Protein 8EDK (pdb70)

Structure (mmCIF, N/CA/C/O backbone):
data_8EDK
#
_entry.id   8EDK
#
_cell.length_a   70.243
_cell.length_b   70.243
_cell.length_c   287.353
_cell.angle_alpha   90.000
_cell.angle_beta   90.000
_cell.angle_gamma   90.000
#
_symmetry.space_group_name_H-M   'P 41 21 2'
#
loop_
_entity.id
_entity.type
_entity.pdbx_description
1 polymer 'Netrin unc-6'
2 branched alpha-D-mannopyranose-(1-6)-beta-D-mannopyranose-(1-4)-2-acetamido-2-deoxy-beta-D-glucopyranose-(1-4)-[alpha-L-fucopyranose-(1-3)][alpha-L-fucopyranose-(1-6)]2-acetamido-2-deoxy-beta-D-glucopyranose
3 non-polymer 'SULFATE ION'
4 non-polymer 'CALCIUM ION'
5 non-polymer 2-acetamido-2-deoxy-beta-D-glucopyranose
6 water water
#
loop_
_atom_site.group_PDB
_atom_site.id
_atom_site.type_symbol
_atom_site.label_atom_id
_atom_site.label_alt_id
_atom_site.label_comp_id
_atom_site.label_asym_id
_atom_site.label_entity_id
_atom_site.label_seq_id
_atom_site.pdbx_PDB_ins_code
_atom_site.Cartn_x
_atom_site.Cartn_y
_atom_site.Cartn_z
_atom_site.occupancy
_atom_site.B_iso_or_equiv
_atom_site.auth_seq_id
_atom_site.auth_comp_id
_atom_site.auth_asym_id
_atom_site.auth_atom_id
_atom_site.pdbx_PDB_model_num
ATOM 1 N N . ASP A 1 15 ? 47.00790 33.91141 25.87264 1.000 173.09029 33 ASP A N 1
ATOM 2 C CA . ASP A 1 15 ? 46.85821 35.35058 25.68537 1.000 171.36088 33 ASP A CA 1
ATOM 3 C C . ASP A 1 15 ? 46.04273 35.96150 26.82881 1.000 169.63669 33 ASP A C 1
ATOM 4 O O . ASP A 1 15 ? 46.41970 35.84132 27.99641 1.000 169.34123 33 ASP A O 1
ATOM 9 N N . HIS A 1 16 ? 44.93575 36.62283 26.49170 1.000 170.10266 34 HIS A N 1
ATOM 10 C CA . HIS A 1 16 ? 44.03936 37.19378 27.49057 1.000 172.13568 34 HIS A CA 1
ATOM 11 C C . HIS A 1 16 ? 43.03945 36.12863 27.91937 1.000 167.72109 34 HIS A C 1
ATOM 12 O O . HIS A 1 16 ? 42.29028 35.60541 27.08759 1.000 165.87461 34 HIS A O 1
ATOM 19 N N . ASP A 1 17 ? 43.03228 35.80177 29.21566 1.000 150.89977 35 ASP A N 1
ATOM 20 C CA . ASP A 1 17 ? 42.01830 34.90340 29.74796 1.000 134.31993 35 ASP A CA 1
ATOM 21 C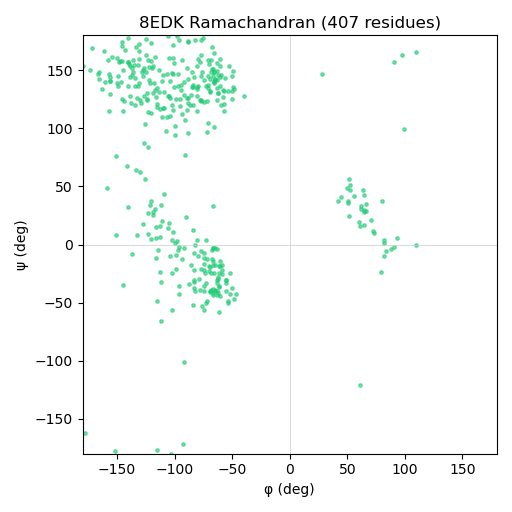 C . ASP A 1 17 ? 40.94642 35.74142 30.42732 1.000 124.84063 35 ASP A C 1
ATOM 22 O O . ASP A 1 17 ? 41.15682 36.21502 31.55545 1.000 124.17490 35 ASP A O 1
ATOM 27 N N . PRO A 1 18 ? 39.79495 35.96550 29.78869 1.000 119.51192 36 PRO A N 1
ATOM 28 C CA . PRO A 1 18 ? 38.70024 36.67672 30.45477 1.000 111.34092 36 PRO A CA 1
ATOM 29 C C . PRO A 1 18 ? 38.12687 35.92430 31.64246 1.000 105.47486 36 PRO A C 1
ATOM 30 O O . PRO A 1 18 ? 37.21132 36.43306 32.29815 1.000 101.51377 36 PRO A O 1
ATOM 34 N N . CYS A 1 19 ? 38.60117 34.71229 31.91240 1.000 96.59894 37 CYS A N 1
ATOM 35 C CA . CYS A 1 19 ? 38.10107 33.93317 33.03030 1.000 93.52947 37 CYS A CA 1
ATOM 36 C C . CYS A 1 19 ? 38.90814 34.14836 34.30753 1.000 103.68339 37 CYS A C 1
ATOM 37 O O . CYS A 1 19 ? 38.54536 33.59030 35.35165 1.000 101.06686 37 CYS A O 1
ATOM 40 N N . HIS A 1 20 ? 39.97584 34.94939 34.25704 1.000 101.88832 38 HIS A N 1
ATOM 41 C CA . HIS A 1 20 ? 40.70310 35.36615 35.44956 1.000 108.65911 38 HIS A CA 1
ATOM 42 C C . HIS A 1 20 ? 41.03424 36.84761 35.33547 1.000 113.60959 38 HIS A C 1
ATOM 43 O O . HIS A 1 20 ? 41.28679 37.34703 34.23351 1.000 120.37825 38 HIS A O 1
ATOM 50 N N . ASP A 1 21 ? 41.02920 37.54970 36.46894 1.000 106.56208 39 ASP A N 1
ATOM 51 C CA . ASP A 1 21 ? 41.38843 38.96040 36.45123 1.000 117.89068 39 ASP A CA 1
ATOM 52 C C . ASP A 1 21 ? 42.91048 39.11991 36.46855 1.000 119.93851 39 ASP A C 1
ATOM 53 O O . ASP A 1 21 ? 43.66855 38.14910 36.57071 1.000 116.79665 39 ASP A O 1
ATOM 58 N N . HIS A 1 22 ? 43.35972 40.37448 36.37225 1.000 116.97323 40 HIS A N 1
ATOM 59 C CA . HIS A 1 22 ? 44.77975 40.65439 36.17260 1.000 123.33008 40 HIS A CA 1
ATOM 60 C C . HIS A 1 22 ? 45.66094 40.01020 37.23972 1.000 134.96107 40 HIS A C 1
ATOM 61 O O . HIS A 1 22 ? 46.81560 39.66277 36.95800 1.000 138.48768 40 HIS A O 1
ATOM 68 N N . THR A 1 23 ? 45.14302 39.84590 38.46635 1.000 132.78681 41 THR A N 1
ATOM 69 C CA . THR A 1 23 ? 45.88426 39.16061 39.51947 1.000 124.86441 41 THR A CA 1
ATOM 70 C C . THR A 1 23 ? 45.88580 37.64370 39.35507 1.000 124.53985 41 THR A C 1
ATOM 71 O O . THR A 1 23 ? 46.77041 36.97783 39.90436 1.000 122.18451 41 THR A O 1
ATOM 75 N N . GLY A 1 24 ? 44.92610 37.08380 38.61600 1.000 118.27787 42 GLY A N 1
ATOM 76 C CA . GLY A 1 24 ? 44.81132 35.64770 38.45043 1.000 111.25746 42 GLY A CA 1
ATOM 77 C C . GLY A 1 24 ? 43.62792 35.02444 39.15648 1.000 109.28470 42 GLY A C 1
ATOM 78 O O . GLY A 1 24 ? 43.44324 33.80664 39.05916 1.000 112.34152 42 GLY A O 1
ATOM 79 N N . ARG A 1 25 ? 42.82407 35.81555 39.85726 1.000 105.69966 43 ARG A N 1
ATOM 80 C CA . ARG A 1 25 ? 41.66845 35.29142 40.56599 1.000 103.74422 43 ARG A CA 1
ATOM 81 C C . ARG A 1 25 ? 40.59511 34.86526 39.56814 1.000 108.25897 43 ARG A C 1
ATOM 82 O O . ARG A 1 25 ? 40.33822 35.58023 38.59495 1.000 112.96927 43 ARG A O 1
ATOM 90 N N . PRO A 1 26 ? 39.95194 33.71600 39.77500 1.000 101.18931 44 PRO A N 1
ATOM 91 C CA . PRO A 1 26 ? 38.86181 33.32830 38.87741 1.000 95.31477 44 PRO A CA 1
ATOM 92 C C . PRO A 1 26 ? 37.71060 34.32329 38.95661 1.000 93.01329 44 PRO A C 1
ATOM 93 O O . PRO A 1 26 ? 37.40935 34.87315 40.02101 1.000 94.21916 44 PRO A O 1
ATOM 97 N N . VAL A 1 27 ? 37.10771 34.58858 37.79065 1.000 92.73450 45 VAL A N 1
ATOM 98 C CA . VAL A 1 27 ? 35.91962 35.42533 37.64793 1.000 87.95405 45 VAL A CA 1
ATOM 99 C C . VAL A 1 27 ? 34.99672 34.79242 36.61104 1.000 84.90589 45 VAL A C 1
ATOM 100 O O . VAL A 1 27 ? 35.42641 34.02167 35.74772 1.000 84.54276 45 VAL A O 1
ATOM 104 N N . ARG A 1 28 ? 33.71376 35.14397 36.69959 1.000 80.25185 46 ARG A N 1
ATOM 105 C CA . ARG A 1 28 ? 32.72972 34.73270 35.70028 1.000 83.80800 46 ARG A CA 1
ATOM 106 C C . ARG A 1 28 ? 33.15445 35.17351 34.29508 1.000 82.33103 46 ARG A C 1
ATOM 107 O O . ARG A 1 28 ? 33.74758 36.24144 34.12285 1.000 85.34918 46 ARG A O 1
ATOM 115 N N . CYS A 1 29 ? 32.87264 34.33323 33.28916 1.000 80.74924 47 CYS A N 1
ATOM 116 C CA . CYS A 1 29 ? 33.18868 34.62378 31.88510 1.000 78.54671 47 CYS A CA 1
ATOM 117 C C . CYS A 1 29 ? 32.16406 33.92489 30.99167 1.000 74.37368 47 CYS A C 1
ATOM 118 O O . CYS A 1 29 ? 31.75477 32.79292 31.27411 1.000 74.09719 47 CYS A O 1
ATOM 121 N N . VAL A 1 30 ? 31.71758 34.61034 29.94264 1.000 68.20865 48 VAL A N 1
ATOM 122 C CA . VAL A 1 30 ? 30.73809 34.00675 29.03392 1.000 73.12156 48 VAL A CA 1
ATOM 123 C C . VAL A 1 30 ? 31.20983 34.10075 27.58614 1.000 71.73108 48 VAL A C 1
ATOM 124 O O . VAL A 1 30 ? 31.91140 35.05135 27.21793 1.000 69.61079 48 VAL A O 1
ATOM 128 N N . PRO A 1 31 ? 30.86592 33.13801 26.73511 1.000 70.87916 49 PRO A N 1
ATOM 129 C CA . PRO A 1 31 ? 31.18727 33.27277 25.31306 1.000 68.04915 49 PRO A CA 1
ATOM 130 C C . PRO A 1 31 ? 30.52170 34.50349 24.72676 1.000 67.29739 49 PRO A C 1
ATOM 131 O O . PRO A 1 31 ? 29.55970 35.05242 25.27751 1.000 65.23568 49 PRO A O 1
ATOM 135 N N . GLU A 1 32 ? 31.07111 34.95213 23.60061 1.000 70.03470 50 GLU A N 1
ATOM 136 C CA . GLU A 1 32 ? 30.54724 36.14197 22.94910 1.000 70.62706 50 GLU A CA 1
ATOM 137 C C . GLU A 1 32 ? 29.14879 35.86400 22.41578 1.000 58.62223 50 GLU A C 1
ATOM 138 O O . GLU A 1 32 ? 28.79293 34.72803 22.11935 1.000 60.68943 50 GLU A O 1
ATOM 144 N N . PHE A 1 33 ? 28.34102 36.91444 22.35222 1.000 62.86562 51 PHE A N 1
ATOM 145 C CA . PHE A 1 33 ? 26.99202 36.83957 21.80868 1.000 63.07612 51 PHE A CA 1
ATOM 146 C C . PHE A 1 33 ? 27.06663 36.80133 20.28156 1.000 70.53703 51 PHE A C 1
ATOM 147 O O . PHE A 1 33 ? 27.67227 37.69087 19.67417 1.000 70.64066 51 PHE A O 1
ATOM 155 N N . ILE A 1 34 ? 26.47580 35.76970 19.65777 1.000 67.82433 52 ILE A N 1
ATOM 156 C CA . ILE A 1 34 ? 26.51998 35.58358 18.20547 1.000 60.46584 52 ILE A CA 1
ATOM 157 C C . ILE A 1 34 ? 25.12733 35.30809 17.63981 1.000 62.05960 52 ILE A C 1
ATOM 158 O O . ILE A 1 34 ? 24.22349 34.84484 18.34157 1.000 63.92431 52 ILE A O 1
ATOM 163 N N . ASN A 1 35 ? 24.98000 35.53315 16.32432 1.000 67.26817 53 ASN A N 1
ATOM 164 C CA . ASN A 1 35 ? 23.92572 34.84856 15.56177 1.000 66.93132 53 ASN A CA 1
ATOM 165 C C . ASN A 1 35 ? 24.31688 33.38235 15.40631 1.000 61.48091 53 ASN A C 1
ATOM 166 O O . ASN A 1 35 ? 25.05858 33.01253 14.49355 1.000 58.62149 53 ASN A O 1
ATOM 171 N N . ALA A 1 36 ? 23.79561 32.53089 16.28387 1.000 58.63130 54 ALA A N 1
ATOM 172 C CA . ALA A 1 36 ? 24.20343 31.13579 16.26765 1.000 60.72561 54 ALA A CA 1
ATOM 173 C C . ALA A 1 36 ? 23.54911 30.32391 15.14926 1.000 62.61120 54 ALA A C 1
ATOM 174 O O . ALA A 1 36 ? 23.90533 29.15170 14.97008 1.000 61.17651 54 ALA A O 1
ATOM 176 N N . ALA A 1 37 ? 22.61084 30.90390 14.39145 1.000 63.10064 55 ALA A N 1
ATOM 177 C CA . ALA A 1 37 ? 22.07954 30.19500 13.22784 1.000 60.98599 55 ALA A CA 1
ATOM 178 C C . ALA A 1 37 ? 23.03336 30.26858 12.05115 1.000 57.18567 55 ALA A C 1
ATOM 179 O O . ALA A 1 37 ? 23.11738 29.32691 11.26064 1.000 57.98806 55 ALA A O 1
ATOM 181 N N . PHE A 1 38 ? 23.80125 31.34589 11.97441 1.000 61.25015 56 PHE A N 1
ATOM 182 C CA . PHE A 1 38 ? 24.51899 31.70470 10.76513 1.000 62.71326 56 PHE A CA 1
ATOM 183 C C . PHE A 1 38 ? 25.45063 30.58586 10.31733 1.000 68.08692 56 PHE A C 1
ATOM 184 O O . PHE A 1 38 ? 26.17806 30.01321 11.12611 1.000 62.19694 56 PHE A O 1
ATOM 192 N N . GLY A 1 39 ? 25.39876 30.25383 9.02185 1.000 65.89076 57 GLY A N 1
ATOM 193 C CA . GLY A 1 39 ? 26.30617 29.28949 8.42546 1.000 52.28220 57 GLY A CA 1
ATOM 194 C C . GLY A 1 39 ? 26.08326 27.83985 8.79996 1.000 63.19316 57 GLY A C 1
ATOM 195 O O . GLY A 1 39 ? 26.95364 27.01315 8.51291 1.000 71.27476 57 GLY A O 1
ATOM 196 N N . LYS A 1 40 ? 24.95179 27.50733 9.44323 1.000 53.08819 58 LYS A N 1
ATOM 197 C CA . LYS A 1 40 ? 24.49035 26.21223 9.90852 1.000 61.16386 58 LYS A CA 1
ATOM 198 C C . LYS A 1 40 ? 23.35611 25.69512 9.02146 1.000 60.56633 58 LYS A C 1
ATOM 199 O O . LYS A 1 40 ? 22.54037 26.47558 8.53209 1.000 61.14073 58 LYS A O 1
ATOM 205 N N . PRO A 1 41 ? 23.25605 24.38358 8.81505 1.000 69.42197 59 PRO A N 1
ATOM 206 C CA . PRO A 1 41 ? 22.19185 23.85424 7.94487 1.000 52.78976 59 PRO A CA 1
ATOM 207 C C . PRO A 1 41 ? 20.81978 24.00642 8.57462 1.000 66.28310 59 PRO A C 1
ATOM 208 O O . PRO A 1 41 ? 20.60926 23.63530 9.73612 1.000 71.35434 59 PRO A O 1
ATOM 212 N N . VAL A 1 42 ? 19.86731 24.53341 7.80090 1.000 66.67779 60 VAL A N 1
ATOM 213 C CA . VAL A 1 42 ? 18.45154 24.39498 8.14650 1.000 63.50307 60 VAL A CA 1
ATOM 214 C C . VAL A 1 42 ? 17.85311 23.28518 7.29525 1.000 67.02356 60 VAL A C 1
ATOM 215 O O . VAL A 1 42 ? 18.12806 23.19648 6.09574 1.000 66.04452 60 VAL A O 1
ATOM 219 N N . ILE A 1 43 ? 17.05780 22.41774 7.91486 1.000 68.28638 61 ILE A N 1
ATOM 220 C CA . ILE A 1 43 ? 16.47053 21.27017 7.23178 1.000 61.38589 61 ILE A CA 1
ATOM 221 C C . ILE A 1 43 ? 14.99100 21.56453 7.03142 1.000 69.02688 61 ILE A C 1
ATOM 222 O O . ILE A 1 43 ? 14.22048 21.57796 8.00382 1.000 58.79680 61 ILE A O 1
ATOM 227 N N . ALA A 1 44 ? 14.58664 21.79864 5.77275 1.000 66.25300 62 ALA A N 1
ATOM 228 C CA . ALA A 1 44 ? 13.19177 22.10002 5.45129 1.000 63.54021 62 ALA A CA 1
ATOM 229 C C . ALA A 1 44 ? 12.42563 20.82404 5.12067 1.000 61.62997 62 ALA A C 1
ATOM 230 O O . ALA A 1 44 ? 12.94482 19.93813 4.43758 1.000 70.67576 62 ALA A O 1
ATOM 232 N N . SER A 1 45 ? 11.17800 20.73522 5.59651 1.000 61.44711 63 SER A N 1
ATOM 233 C CA . SER A 1 45 ? 10.38425 19.55121 5.28934 1.000 59.15955 63 SER A CA 1
ATOM 234 C C . SER A 1 45 ? 9.99164 19.50421 3.81914 1.000 71.61628 63 SER A C 1
ATOM 235 O O . SER A 1 45 ? 9.72518 18.42403 3.28879 1.000 67.48045 63 SER A O 1
ATOM 238 N N . ASP A 1 46 ? 9.97637 20.64716 3.14843 1.000 77.70043 64 ASP A N 1
ATOM 239 C CA . ASP A 1 46 ? 9.54942 20.75174 1.76586 1.000 65.92381 64 ASP A CA 1
ATOM 240 C C . ASP A 1 46 ? 10.20149 21.99248 1.18789 1.000 66.08835 64 ASP A C 1
ATOM 241 O O . ASP A 1 46 ? 10.29562 23.02347 1.86172 1.000 71.83488 64 ASP A O 1
ATOM 246 N N . THR A 1 47 ? 10.64132 21.87835 -0.05781 1.000 71.20928 65 THR A N 1
ATOM 247 C CA . THR A 1 47 ? 11.26820 22.94539 -0.81998 1.000 64.31296 65 THR A CA 1
ATOM 248 C C . THR A 1 47 ? 10.76449 22.85321 -2.25473 1.000 69.59079 65 THR A C 1
ATOM 249 O O . THR A 1 47 ? 10.69097 21.75731 -2.81456 1.000 72.98795 65 THR A O 1
ATOM 253 N N . CYS A 1 48 ? 10.42849 23.99412 -2.85047 1.000 66.77567 66 CYS A N 1
ATOM 254 C CA . CYS A 1 48 ? 9.94461 24.01180 -4.22447 1.000 72.14474 66 CYS A CA 1
ATOM 255 C C . CYS A 1 48 ? 11.01358 23.50754 -5.19411 1.000 70.65540 66 CYS A C 1
ATOM 256 O O . CYS A 1 48 ? 12.22015 23.58026 -4.93101 1.000 70.54484 66 CYS A O 1
ATOM 259 N N . GLY A 1 49 ? 10.55239 23.01606 -6.34381 1.000 67.46529 67 GLY A N 1
ATOM 260 C CA . GLY A 1 49 ? 11.45397 22.60826 -7.41271 1.000 70.24618 67 GLY A CA 1
ATOM 261 C C . GLY A 1 49 ? 12.24946 21.36373 -7.11821 1.000 71.29635 67 GLY A C 1
ATOM 262 O O . GLY A 1 49 ? 13.31060 21.15868 -7.71650 1.000 67.09985 67 GLY A O 1
ATOM 263 N N . THR A 1 50 ? 11.77502 20.53949 -6.18005 1.000 77.44874 68 THR A N 1
ATOM 264 C CA . THR A 1 50 ? 12.47113 19.33499 -5.74205 1.000 71.19846 68 THR A CA 1
ATOM 265 C C . THR A 1 50 ? 12.21051 18.17384 -6.68957 1.000 78.08704 68 THR A C 1
ATOM 266 O O . THR A 1 50 ? 13.12244 17.39685 -6.99300 1.000 75.28290 68 THR A O 1
ATOM 270 N N . ASN A 1 51 ? 10.96738 18.04805 -7.16096 1.000 87.16666 69 ASN A N 1
ATOM 271 C CA . ASN A 1 51 ? 10.54332 16.95185 -8.02037 1.000 90.11097 69 ASN A CA 1
ATOM 272 C C . ASN A 1 51 ? 10.44079 17.35496 -9.48147 1.000 88.65286 69 ASN A C 1
ATOM 273 O O . ASN A 1 51 ? 10.54231 16.49297 -10.36222 1.000 107.09613 69 ASN A O 1
ATOM 278 N N . ARG A 1 52 ? 10.24833 18.62957 -9.74715 1.000 81.65686 70 ARG A N 1
ATOM 279 C CA . ARG A 1 52 ? 9.92427 19.15321 -11.05821 1.000 82.92198 70 ARG A CA 1
ATOM 280 C C . ARG A 1 52 ? 9.80199 20.66023 -10.91763 1.000 83.30299 70 ARG A C 1
ATOM 281 O O . ARG A 1 52 ? 9.51070 21.14980 -9.81816 1.000 84.89704 70 ARG A O 1
ATOM 289 N N . PRO A 1 53 ? 10.02875 21.42868 -11.97928 1.000 78.59600 71 PRO A N 1
ATOM 290 C CA . PRO A 1 53 ? 9.84400 22.87744 -11.88119 1.000 77.68527 71 PRO A CA 1
ATOM 291 C C . PRO A 1 53 ? 8.46713 23.22325 -11.33459 1.000 86.73400 71 PRO A C 1
ATOM 292 O O . PRO A 1 53 ? 7.51916 22.44237 -11.43668 1.000 91.35394 71 PRO A O 1
ATOM 296 N N . ASP A 1 54 ? 8.38636 24.39069 -10.70056 1.000 85.20043 72 ASP A N 1
ATOM 297 C CA . ASP A 1 54 ? 7.18905 24.84763 -10.00550 1.000 82.37833 72 ASP A CA 1
ATOM 298 C C . ASP A 1 54 ? 7.10197 26.34732 -10.20401 1.000 85.61980 72 ASP A C 1
ATOM 299 O O . ASP A 1 54 ? 8.03991 27.07057 -9.86100 1.000 91.20067 72 ASP A O 1
ATOM 304 N N . LYS A 1 55 ? 5.99435 26.82518 -10.74333 1.000 86.48610 73 LYS A N 1
ATOM 305 C CA . LYS A 1 55 ? 5.81472 28.26140 -10.81882 1.000 91.41746 73 LYS A CA 1
ATOM 306 C C . LYS A 1 55 ? 5.26204 28.78198 -9.49511 1.000 94.71680 73 LYS A C 1
ATOM 307 O O . LYS A 1 55 ? 4.38930 28.16165 -8.87475 1.000 92.31446 73 LYS A O 1
ATOM 313 N N . TYR A 1 56 ? 5.82059 29.90523 -9.04480 1.000 89.58214 74 TYR A N 1
ATOM 314 C CA . TYR A 1 56 ? 5.35416 30.60927 -7.86106 1.000 97.32889 74 TYR A CA 1
ATOM 315 C C . TYR A 1 56 ? 5.31969 32.10363 -8.15691 1.000 101.07110 74 TYR A C 1
ATOM 316 O O . TYR A 1 56 ? 6.13442 32.61217 -8.93073 1.000 99.09482 74 TYR A O 1
ATOM 325 N N . CYS A 1 57 ? 4.37515 32.80840 -7.52087 1.000 104.46207 75 CYS A N 1
ATOM 326 C CA . CYS A 1 57 ? 4.07681 34.20331 -7.83957 1.000 113.44810 75 CYS A CA 1
ATOM 327 C C . CYS A 1 57 ? 3.94934 35.05206 -6.57211 1.000 113.73010 75 CYS A C 1
ATOM 328 O O . CYS A 1 57 ? 3.32602 34.63102 -5.59221 1.000 107.30637 75 CYS A O 1
ATOM 331 N N . THR A 1 58 ? 4.54790 36.25314 -6.59716 1.000 117.00696 76 THR A N 1
ATOM 332 C CA . THR A 1 58 ? 4.46979 37.21553 -5.50045 1.000 130.74553 76 THR A CA 1
ATOM 333 C C . THR A 1 58 ? 4.01059 38.56152 -6.04830 1.000 143.79838 76 THR A C 1
ATOM 334 O O . THR A 1 58 ? 4.36113 38.93434 -7.17215 1.000 145.85233 76 THR A O 1
ATOM 338 N N . VAL A 1 59 ? 3.22385 39.29320 -5.24879 1.000 162.85154 77 VAL A N 1
ATOM 339 C CA . VAL A 1 59 ? 2.61119 40.54665 -5.68181 1.000 169.66414 77 VAL A CA 1
ATOM 340 C C . VAL A 1 59 ? 3.38723 41.72259 -5.10489 1.000 170.25969 77 VAL A C 1
ATOM 341 O O . VAL A 1 59 ? 3.94003 41.65376 -3.99860 1.000 155.87392 77 VAL A O 1
ATOM 345 N N . LYS A 1 60 ? 3.42388 42.81893 -5.86347 1.000 167.36736 78 LYS A N 1
ATOM 346 C CA . LYS A 1 60 ? 4.23628 43.98213 -5.50844 1.000 164.12221 78 LYS A CA 1
ATOM 347 C C . LYS A 1 60 ? 3.59354 45.32275 -5.89980 1.000 158.63182 78 LYS A C 1
ATOM 348 O O . LYS A 1 60 ? 2.85198 45.42120 -6.87794 1.000 152.69612 78 LYS A O 1
ATOM 354 N N . ARG A 1 68 ? 1.76405 45.02236 -8.97206 1.000 161.63836 86 ARG A N 1
ATOM 355 C CA . ARG A 1 68 ? 1.79050 44.03867 -10.05127 1.000 165.13349 86 ARG A CA 1
ATOM 356 C C . ARG A 1 68 ? 2.23299 42.65523 -9.56712 1.000 169.47076 86 ARG A C 1
ATOM 357 O O . ARG A 1 68 ? 3.06249 42.53371 -8.65583 1.000 166.08208 86 ARG A O 1
ATOM 365 N N . GLU A 1 69 ? 1.67534 41.61262 -10.18631 1.000 172.28505 87 GLU A N 1
ATOM 366 C CA . GLU A 1 69 ? 2.02185 40.23667 -9.85059 1.000 169.71700 87 GLU A CA 1
ATOM 367 C C . GLU A 1 69 ? 3.20878 39.77978 -10.68555 1.000 160.20550 87 GLU A C 1
ATOM 368 O O . GLU A 1 69 ? 3.31213 40.10212 -11.87513 1.000 149.93868 87 GLU A O 1
ATOM 374 N N . GLN A 1 70 ? 4.08830 39.00297 -10.05623 1.000 149.54384 88 GLN A N 1
ATOM 375 C CA . GLN A 1 70 ? 5.35225 38.58600 -10.65099 1.000 140.14398 88 GLN A CA 1
ATOM 376 C C . GLN A 1 70 ? 5.55227 37.09831 -10.39845 1.000 123.93794 88 GLN A C 1
ATOM 377 O O . GLN A 1 70 ? 5.60061 36.67047 -9.24394 1.000 122.33119 88 GLN A O 1
ATOM 383 N N . CYS A 1 71 ? 5.66401 36.31116 -11.46500 1.000 121.83126 89 CYS A N 1
ATOM 384 C CA . CYS A 1 71 ? 5.88068 34.87513 -11.34573 1.000 116.17424 89 CYS A CA 1
ATOM 385 C C . CYS A 1 71 ? 7.28781 34.50436 -11.80181 1.000 112.01520 89 CYS A C 1
ATOM 386 O O . CYS A 1 71 ? 7.84280 35.11382 -12.72276 1.000 117.98147 89 CYS A O 1
ATOM 389 N N . ASP A 1 72 ? 7.85469 33.49432 -11.14336 1.000 98.42902 90 ASP A N 1
ATOM 390 C CA . ASP A 1 72 ? 9.13255 32.89686 -11.49898 1.000 90.44895 90 ASP A CA 1
ATOM 391 C C . ASP A 1 72 ? 8.97043 31.38651 -11.54590 1.000 94.19874 90 ASP A C 1
ATOM 392 O O . ASP A 1 72 ? 7.99072 30.82843 -11.04208 1.000 94.30150 90 ASP A O 1
ATOM 397 N N . THR A 1 73 ? 9.96568 30.72033 -12.12329 1.000 87.45794 91 THR A N 1
ATOM 398 C CA . THR A 1 73 ? 10.08715 29.27352 -12.02810 1.000 87.58305 91 THR A CA 1
ATOM 399 C C . THR A 1 73 ? 11.05907 28.91707 -10.90646 1.000 81.54787 91 THR A C 1
ATOM 400 O O . THR A 1 73 ? 12.11117 29.54329 -10.75834 1.000 83.03747 91 THR A O 1
ATOM 404 N N . CYS A 1 74 ? 10.69423 27.92345 -10.10764 1.000 76.61188 92 CYS A N 1
ATOM 405 C CA . CYS A 1 74 ? 11.57307 27.38355 -9.07800 1.000 78.43112 92 CYS A CA 1
ATOM 406 C C . CYS A 1 74 ? 11.99942 25.98100 -9.49045 1.000 77.77874 92 CYS A C 1
ATOM 407 O O . CYS A 1 74 ? 11.15649 25.08608 -9.60699 1.000 79.35385 92 CYS A O 1
ATOM 410 N N . ASP A 1 75 ? 13.30155 25.79197 -9.70374 1.000 73.25328 93 ASP A N 1
ATOM 411 C CA . ASP A 1 75 ? 13.86248 24.49984 -10.09383 1.000 69.51784 93 ASP A CA 1
ATOM 412 C C . ASP A 1 75 ? 15.14099 24.29715 -9.29714 1.000 68.77819 93 ASP A C 1
ATOM 413 O O . ASP A 1 75 ? 16.05700 25.11973 -9.37555 1.000 68.04934 93 ASP A O 1
ATOM 418 N N . ALA A 1 76 ? 15.21171 23.20996 -8.53264 1.000 68.14347 94 ALA A N 1
ATOM 419 C CA . ALA A 1 76 ? 16.37625 23.00318 -7.67664 1.000 64.93326 94 ALA A CA 1
ATOM 420 C C . ALA A 1 76 ? 17.63596 22.64150 -8.45223 1.000 72.74813 94 ALA A C 1
ATOM 421 O O . ALA A 1 76 ? 18.72549 22.65996 -7.86264 1.000 71.78048 94 ALA A O 1
ATOM 423 N N . ARG A 1 77 ? 17.51181 22.30405 -9.74097 1.000 63.06715 95 ARG A N 1
ATOM 424 C CA . ARG A 1 77 ? 18.64838 21.88381 -10.54315 1.000 67.31917 95 ARG A CA 1
ATOM 425 C C . ARG A 1 77 ? 19.49225 23.04601 -11.04384 1.000 65.74052 95 ARG A C 1
ATOM 426 O O . ARG A 1 77 ? 20.56432 22.80657 -11.60185 1.000 72.80979 95 ARG A O 1
ATOM 434 N N . ASN A 1 78 ? 19.03402 24.27935 -10.89825 1.000 61.83511 96 ASN A N 1
ATOM 435 C CA . ASN A 1 78 ? 19.75974 25.44422 -11.37750 1.000 68.58992 96 ASN A CA 1
ATOM 436 C C . ASN A 1 78 ? 19.87811 26.42905 -10.22620 1.000 71.63133 96 ASN A C 1
ATOM 437 O O . ASN A 1 78 ? 18.91497 26.63264 -9.49015 1.000 70.17827 96 ASN A O 1
ATOM 442 N N A HIS A 1 79 ? 21.04756 27.05625 -10.07908 0.559 70.58440 97 HIS A N 1
ATOM 443 N N B HIS A 1 79 ? 21.06828 27.01517 -10.06508 0.441 72.87368 97 HIS A N 1
ATOM 444 C CA A HIS A 1 79 ? 21.24460 27.93087 -8.92768 0.559 75.98468 97 HIS A CA 1
ATOM 445 C CA B HIS A 1 79 ? 21.29358 27.94674 -8.96517 0.441 77.98919 97 HIS A CA 1
ATOM 446 C C A HIS A 1 79 ? 20.39182 29.18404 -9.02571 0.559 72.36455 97 HIS A C 1
ATOM 447 C C B HIS A 1 79 ? 20.33367 29.11918 -9.04559 0.441 80.91656 97 HIS A C 1
ATOM 448 O O A HIS A 1 79 ? 19.85245 29.64861 -8.02236 0.559 74.09588 97 HIS A O 1
ATOM 449 O O B HIS A 1 79 ? 19.66651 29.46072 -8.06567 0.441 74.62687 97 HIS A O 1
ATOM 462 N N . PHE A 1 80 ? 20.22819 29.72793 -10.22402 1.000 81.50584 98 PHE A N 1
ATOM 463 C CA . PHE A 1 80 ? 19.39431 30.90494 -10.39632 1.000 76.83641 98 PHE A CA 1
ATOM 464 C C . PHE A 1 80 ? 17.90831 30.62630 -10.22387 1.000 73.59227 98 PHE A C 1
ATOM 465 O O . PHE A 1 80 ? 17.12576 31.57789 -10.21956 1.000 80.34247 98 PHE A O 1
ATOM 473 N N . GLN A 1 81 ? 17.48959 29.36852 -10.09397 1.000 72.18365 99 GLN A N 1
ATOM 474 C CA . GLN A 1 81 ? 16.07554 29.04829 -9.93719 1.000 70.88858 99 GLN A CA 1
ATOM 475 C C . GLN A 1 81 ? 15.78373 28.26006 -8.67132 1.000 74.79959 99 GLN A C 1
ATOM 476 O O . GLN A 1 81 ? 14.65295 27.77290 -8.51618 1.000 74.34610 99 GLN A O 1
ATOM 482 N N . SER A 1 82 ? 16.76325 28.11456 -7.77284 1.000 66.82998 100 SER A N 1
ATOM 483 C CA . SER A 1 82 ? 16.66183 27.22895 -6.61992 1.000 67.21644 100 SER A CA 1
ATOM 484 C C . SER A 1 82 ? 16.58354 28.03003 -5.32761 1.000 64.76419 100 SER A C 1
ATOM 485 O O . SER A 1 82 ? 17.30083 29.02500 -5.15081 1.000 66.34543 100 SER A O 1
ATOM 488 N N . HIS A 1 83 ? 15.74623 27.56236 -4.40709 1.000 63.10300 101 HIS A N 1
ATOM 489 C CA . HIS A 1 83 ? 15.53896 28.22651 -3.11624 1.000 64.35731 101 HIS A CA 1
ATOM 490 C C . HIS A 1 83 ? 15.65823 27.22916 -1.97191 1.000 59.87868 101 HIS A C 1
ATOM 491 O O . HIS A 1 83 ? 14.70574 27.01617 -1.21244 1.000 56.40909 101 HIS A O 1
ATOM 498 N N . PRO A 1 84 ? 16.83138 26.62415 -1.79984 1.000 54.10605 102 PRO A N 1
ATOM 499 C CA . PRO A 1 84 ? 17.03559 25.70191 -0.66928 1.000 60.47233 102 PRO A CA 1
ATOM 500 C C . PRO A 1 84 ? 17.09145 26.41259 0.68114 1.000 60.58658 102 PRO A C 1
ATOM 501 O O . PRO A 1 84 ? 17.39653 27.60584 0.78746 1.000 56.35618 102 PRO A O 1
ATOM 505 N N . ALA A 1 85 ? 16.82096 25.62258 1.72608 1.000 58.31647 103 ALA A N 1
ATOM 506 C CA . ALA A 1 85 ? 16.86128 26.10686 3.10227 1.000 54.69243 103 ALA A CA 1
ATOM 507 C C . ALA A 1 85 ? 18.19827 26.73406 3.46561 1.000 54.58361 103 ALA A C 1
ATOM 508 O O . ALA A 1 85 ? 18.23743 27.64121 4.30579 1.000 63.92835 103 ALA A O 1
ATOM 510 N N . SER A 1 86 ? 19.29876 26.27825 2.85997 1.000 53.82435 104 SER A N 1
ATOM 511 C CA . SER A 1 86 ? 20.59862 26.88196 3.15151 1.000 56.56524 104 SER A CA 1
ATOM 512 C C . SER A 1 86 ? 20.57282 28.38851 3.00611 1.000 58.87220 104 SER A C 1
ATOM 513 O O . SER A 1 86 ? 21.39318 29.09069 3.61486 1.000 69.43967 104 SER A O 1
ATOM 516 N N . LEU A 1 87 ? 19.65204 28.90788 2.20150 1.000 58.18945 105 LEU A N 1
ATOM 517 C CA . LEU A 1 87 ? 19.57861 30.34388 2.03797 1.000 61.34733 105 LEU A CA 1
ATOM 518 C C . LEU A 1 87 ? 19.15632 31.03485 3.31759 1.000 64.08335 105 LEU A C 1
ATOM 519 O O . LEU A 1 87 ? 19.29698 32.25621 3.41087 1.000 62.38977 105 LEU A O 1
ATOM 524 N N . LEU A 1 88 ? 18.63432 30.29063 4.29811 1.000 60.42068 106 LEU A N 1
ATOM 525 C CA . LEU A 1 88 ? 18.11355 30.92735 5.50198 1.000 61.15573 106 LEU A CA 1
ATOM 526 C C . LEU A 1 88 ? 19.22344 31.46598 6.39674 1.000 59.01289 106 LEU A C 1
ATOM 527 O O . LEU A 1 88 ? 19.04290 32.50184 7.04320 1.000 62.34568 106 LEU A O 1
ATOM 532 N N . THR A 1 89 ? 20.37861 30.80679 6.43077 1.000 57.43230 107 THR A N 1
ATOM 533 C CA . THR A 1 89 ? 21.45394 31.18168 7.33918 1.000 58.56080 107 THR A CA 1
ATOM 534 C C . THR A 1 89 ? 22.72772 31.59716 6.60535 1.000 66.73935 107 THR A C 1
ATOM 535 O O . THR A 1 89 ? 23.81683 31.52635 7.17789 1.000 65.87394 107 THR A O 1
ATOM 539 N N . ASP A 1 90 ? 22.61544 32.06351 5.36558 1.000 68.48627 108 ASP A N 1
ATOM 540 C CA . ASP A 1 90 ? 23.76871 32.47904 4.58761 1.000 69.16274 108 ASP A CA 1
ATOM 541 C C . ASP A 1 90 ? 23.91765 34.00030 4.67454 1.000 63.06284 108 ASP A C 1
ATOM 542 O O . ASP A 1 90 ? 23.11603 34.69047 5.29521 1.000 70.95309 108 ASP A O 1
ATOM 547 N N . LEU A 1 91 ? 24.93956 34.52913 4.01041 1.000 69.36847 109 LEU A N 1
ATOM 548 C CA . LEU A 1 91 ? 25.19614 35.96735 3.99581 1.000 71.55478 109 LEU A CA 1
ATOM 549 C C . LEU A 1 91 ? 24.28855 36.68113 2.99002 1.000 79.26715 109 LEU A C 1
ATOM 550 O O . LEU A 1 91 ? 24.21497 36.29788 1.81865 1.000 85.40912 109 LEU A O 1
ATOM 555 N N . ASN A 1 92 ? 23.59621 37.71658 3.43942 1.000 86.48767 110 ASN A N 1
ATOM 556 C CA . ASN A 1 92 ? 22.62312 38.41510 2.61089 1.000 84.93748 110 ASN A CA 1
ATOM 557 C C . ASN A 1 92 ? 23.18180 39.74245 2.12719 1.000 89.74477 110 ASN A C 1
ATOM 558 O O . ASN A 1 92 ? 23.86589 40.45093 2.87249 1.000 99.00633 110 ASN A O 1
ATOM 563 N N . SER A 1 93 ? 22.87756 40.07337 0.87986 1.000 94.71313 111 SER A N 1
ATOM 564 C CA . SER A 1 93 ? 23.28574 41.33509 0.29242 1.000 88.26829 111 SER A CA 1
ATOM 565 C C . SER A 1 93 ? 22.16748 42.34973 0.47147 1.000 87.94191 111 SER A C 1
ATOM 566 O O . SER A 1 93 ? 21.00653 41.98435 0.67037 1.000 96.40395 111 SER A O 1
ATOM 569 N N . ILE A 1 94 ? 22.53143 43.63613 0.39131 1.000 81.40699 112 ILE A N 1
ATOM 570 C CA . ILE A 1 94 ? 21.66537 44.69609 0.91865 1.000 92.60450 112 ILE A CA 1
ATOM 571 C C . ILE A 1 94 ? 20.32944 44.76132 0.17770 1.000 100.75572 112 ILE A C 1
ATOM 572 O O . ILE A 1 94 ? 19.27486 44.96502 0.79561 1.000 109.45944 112 ILE A O 1
ATOM 577 N N . GLY A 1 95 ? 20.33237 44.58592 -1.13392 1.000 82.98252 113 GLY A N 1
ATOM 578 C CA . GLY A 1 95 ? 19.03926 44.52265 -1.77572 1.000 94.41996 113 GLY A CA 1
ATOM 579 C C . GLY A 1 95 ? 18.82288 43.21704 -2.50673 1.000 103.25614 113 GLY A C 1
ATOM 580 O O . GLY A 1 95 ? 18.23540 43.18797 -3.59091 1.000 98.96243 113 GLY A O 1
ATOM 581 N N . ASN A 1 96 ? 19.31032 42.12336 -1.93406 1.000 95.06256 114 ASN A N 1
ATOM 582 C CA . ASN A 1 96 ? 19.35277 40.86763 -2.66822 1.000 93.76674 114 ASN A CA 1
ATOM 583 C C . ASN A 1 96 ? 19.24186 39.77403 -1.61208 1.000 95.93025 114 ASN A C 1
ATOM 584 O O . ASN A 1 96 ? 20.22118 39.12745 -1.21948 1.000 95.21125 114 ASN A O 1
ATOM 589 N N . MET A 1 97 ? 18.02632 39.59316 -1.12282 1.000 99.87561 115 MET A N 1
ATOM 590 C CA . MET A 1 97 ? 17.77692 38.60781 -0.08947 1.000 91.67001 115 MET A CA 1
ATOM 591 C C . MET A 1 97 ? 17.45793 37.27950 -0.75180 1.000 87.19348 115 MET A C 1
ATOM 592 O O . MET A 1 97 ? 16.46581 37.14736 -1.47543 1.000 85.61141 115 MET A O 1
ATOM 597 N N . THR A 1 98 ? 18.32933 36.31677 -0.52283 1.000 95.21894 116 THR A N 1
ATOM 598 C CA . THR A 1 98 ? 18.11373 34.94290 -0.93869 1.000 96.28823 116 THR A CA 1
ATOM 599 C C . THR A 1 98 ? 17.01931 34.30915 -0.06262 1.000 89.02510 116 THR A C 1
ATOM 600 O O . THR A 1 98 ? 17.13539 34.32250 1.16978 1.000 75.96592 116 THR A O 1
ATOM 604 N N . CYS A 1 99 ? 15.93937 33.78229 -0.67922 1.000 77.62402 117 CYS A N 1
ATOM 605 C CA . CYS A 1 99 ? 14.81954 33.20349 0.07487 1.000 73.86181 117 CYS A CA 1
ATOM 606 C C . CYS A 1 99 ? 14.61366 31.71860 -0.20247 1.000 69.96021 117 CYS A C 1
ATOM 607 O O . CYS A 1 99 ? 14.67739 31.27483 -1.34874 1.000 74.08072 117 CYS A O 1
ATOM 610 N N . TRP A 1 100 ? 14.31933 30.97894 0.86571 1.000 70.42444 118 TRP A N 1
ATOM 611 C CA . TRP A 1 100 ? 13.79610 29.62618 0.79594 1.000 64.60572 118 TRP A CA 1
ATOM 612 C C . TRP A 1 100 ? 12.32046 29.69827 0.44788 1.000 63.57191 118 TRP A C 1
ATOM 613 O O . TRP A 1 100 ? 11.62680 30.62023 0.86966 1.000 70.60631 118 TRP A O 1
ATOM 624 N N . VAL A 1 101 ? 11.83750 28.73154 -0.32763 1.000 62.05580 119 VAL A N 1
ATOM 625 C CA . VAL A 1 101 ? 10.45998 28.74570 -0.81156 1.000 67.28001 119 VAL A CA 1
ATOM 626 C C . VAL A 1 101 ? 9.89310 27.33471 -0.72921 1.000 67.22140 119 VAL A C 1
ATOM 627 O O . VAL A 1 101 ? 10.50954 26.38673 -1.22048 1.000 69.48684 119 VAL A O 1
ATOM 631 N N . SER A 1 102 ? 8.73584 27.18840 -0.08644 1.000 69.01427 120 SER A N 1
ATOM 632 C CA . SER A 1 102 ? 8.07821 25.89268 -0.00359 1.000 70.12197 120 SER A CA 1
ATOM 633 C C . SER A 1 102 ? 7.39933 25.60269 -1.33686 1.000 70.71934 120 SER A C 1
ATOM 634 O O . SER A 1 102 ? 7.41353 26.43160 -2.25153 1.000 73.20217 120 SER A O 1
ATOM 637 N N . THR A 1 103 ? 6.81428 24.41081 -1.47330 1.000 75.77836 121 THR A N 1
ATOM 638 C CA . THR A 1 103 ? 6.20326 24.01895 -2.75445 1.000 75.67117 121 THR A CA 1
ATOM 639 C C . THR A 1 103 ? 4.78456 24.56453 -2.86609 1.000 75.02658 121 THR A C 1
ATOM 640 O O . THR A 1 103 ? 3.93082 24.20006 -2.05451 1.000 83.17973 121 THR A O 1
ATOM 644 N N . PRO A 1 104 ? 4.48180 25.39388 -3.86099 1.000 87.49804 122 PRO A N 1
ATOM 645 C CA . PRO A 1 104 ? 3.11859 25.91508 -3.99937 1.000 90.62838 122 PRO A CA 1
ATOM 646 C C . PRO A 1 104 ? 2.07758 24.81199 -3.94415 1.000 94.76346 122 PRO A C 1
ATOM 647 O O . PRO A 1 104 ? 2.14531 23.82492 -4.67759 1.000 86.19621 122 PRO A O 1
ATOM 651 N N . SER A 1 105 ? 1.13364 24.97637 -3.02638 1.000 98.84282 123 SER A N 1
ATOM 652 C CA . SER A 1 105 ? -0.00392 24.08623 -2.87417 1.000 105.15482 123 SER A CA 1
ATOM 653 C C . SER A 1 105 ? -1.15708 24.93016 -2.35982 1.000 112.46687 123 SER A C 1
ATOM 654 O O . SER A 1 105 ? -0.96277 25.78020 -1.48370 1.000 116.13562 123 SER A O 1
ATOM 657 N N . LEU A 1 106 ? -2.34269 24.72014 -2.92714 1.000 112.60840 124 LEU A N 1
ATOM 658 C CA . LEU A 1 106 ? -3.52946 25.38013 -2.40247 1.000 113.58116 124 LEU A CA 1
ATOM 659 C C . LEU A 1 106 ? -3.90550 24.89475 -1.00761 1.000 125.41317 124 LEU A C 1
ATOM 660 O O . LEU A 1 106 ? -4.85359 25.43502 -0.42380 1.000 123.40714 124 LEU A O 1
ATOM 665 N N . SER A 1 107 ? -3.18896 23.91105 -0.45946 1.000 141.21515 125 SER A N 1
ATOM 666 C CA . SER A 1 107 ? -3.45307 23.37431 0.87721 1.000 142.80012 125 SER A CA 1
ATOM 667 C C . SER A 1 107 ? -2.15516 23.24904 1.66908 1.000 141.19737 125 SER A C 1
ATOM 668 O O . SER A 1 107 ? -1.73937 22.14213 2.02474 1.000 150.97158 125 SER A O 1
ATOM 671 N N . PRO A 1 108 ? -1.48329 24.36344 1.96495 1.000 128.17546 126 PRO A N 1
ATOM 672 C CA . PRO A 1 108 ? -0.17340 24.27063 2.62799 1.000 123.86969 126 PRO A CA 1
ATOM 673 C C . PRO A 1 108 ? -0.31200 24.13766 4.14039 1.000 130.76599 126 PRO A C 1
ATOM 674 O O . PRO A 1 108 ? -1.09829 24.84864 4.77527 1.000 126.54414 126 PRO A O 1
ATOM 678 N N . GLN A 1 109 ? 0.46597 23.21606 4.71764 1.000 139.58346 127 GLN A N 1
ATOM 679 C CA . GLN A 1 109 ? 0.40810 22.93133 6.15049 1.000 120.56823 127 GLN A CA 1
ATOM 680 C C . GLN A 1 109 ? 1.55050 22.00014 6.52599 1.000 115.88685 127 GLN A C 1
ATOM 681 O O . GLN A 1 109 ? 2.22626 21.42708 5.66861 1.000 124.43562 127 GLN A O 1
ATOM 687 N N . ASN A 1 110 ? 1.74361 21.84979 7.83276 1.000 100.84175 128 ASN A N 1
ATOM 688 C CA . ASN A 1 110 ? 2.71786 20.92389 8.40227 1.000 99.59291 128 ASN A CA 1
ATOM 689 C C . ASN A 1 110 ? 4.12151 21.10249 7.79691 1.000 96.53228 128 ASN A C 1
ATOM 690 O O . ASN A 1 110 ? 4.92218 20.16558 7.81125 1.000 106.55006 128 ASN A O 1
ATOM 695 N N . VAL A 1 111 ? 4.45483 22.28710 7.26400 1.000 85.25971 129 VAL A N 1
ATOM 696 C CA . VAL A 1 111 ? 5.78436 22.54925 6.70272 1.000 80.42167 129 VAL A CA 1
ATOM 697 C C . VAL A 1 111 ? 6.70486 23.07801 7.80263 1.000 78.04981 129 VAL A C 1
ATOM 698 O O . VAL A 1 111 ? 6.39795 24.08874 8.45150 1.000 75.60646 129 VAL A O 1
ATOM 702 N N . SER A 1 112 ? 7.85712 22.42609 7.98654 1.000 69.82823 130 SER A N 1
ATOM 703 C CA . SER A 1 112 ? 8.75134 22.71178 9.10392 1.000 63.52641 130 SER A CA 1
ATOM 704 C C . SER A 1 112 ? 10.16443 23.05868 8.65190 1.000 68.31556 130 SER A C 1
ATOM 705 O O . SER A 1 112 ? 10.66972 22.52055 7.65749 1.000 68.70407 130 SER A O 1
ATOM 708 N N . LEU A 1 113 ? 10.81192 23.91561 9.44501 1.000 61.56347 131 LEU A N 1
ATOM 709 C CA . LEU A 1 113 ? 12.24053 24.20894 9.37044 1.000 63.10554 131 LEU A CA 1
ATOM 710 C C . LEU A 1 113 ? 12.89285 23.81282 10.68755 1.000 64.08346 131 LEU A C 1
ATOM 711 O O . LEU A 1 113 ? 12.41087 24.20725 11.75407 1.000 70.18687 131 LEU A O 1
ATOM 716 N N . THR A 1 114 ? 13.98695 23.05352 10.61997 1.000 64.60051 132 THR A N 1
ATOM 717 C CA . THR A 1 114 ? 14.67067 22.56134 11.80892 1.000 63.27850 132 THR A CA 1
ATOM 718 C C . THR A 1 114 ? 16.14317 22.93600 11.77535 1.000 66.27268 132 THR A C 1
ATOM 719 O O . THR A 1 114 ? 16.83410 22.66404 10.78536 1.000 70.54986 132 THR A O 1
ATOM 723 N N . LEU A 1 115 ? 16.61860 23.56066 12.85660 1.000 58.37431 133 LEU A N 1
ATOM 724 C CA . LEU A 1 115 ? 17.99504 24.03661 12.94730 1.000 58.02609 133 LEU A CA 1
ATOM 725 C C . LEU A 1 115 ? 18.68459 23.44037 14.16462 1.000 65.99679 133 LEU A C 1
ATOM 726 O O . LEU A 1 115 ? 18.21136 23.58181 15.29476 1.000 67.29497 133 LEU A O 1
ATOM 731 N N . SER A 1 116 ? 19.80996 22.79082 13.93362 1.000 68.43144 134 SER A N 1
ATOM 732 C CA . SER A 1 116 ? 20.60376 22.20837 14.99840 1.000 60.26359 134 SER A CA 1
ATOM 733 C C . SER A 1 116 ? 21.75359 23.15538 15.33100 1.000 63.06173 134 SER A C 1
ATOM 734 O O . SER A 1 116 ? 22.50288 23.57027 14.44416 1.000 67.40446 134 SER A O 1
ATOM 737 N N . LEU A 1 117 ? 21.86851 23.52556 16.59313 1.000 64.40046 135 LEU A N 1
ATOM 738 C CA . LEU A 1 117 ? 23.00390 24.31435 17.03481 1.000 64.12263 135 LEU A CA 1
ATOM 739 C C . LEU A 1 117 ? 24.21825 23.45829 17.34270 1.000 56.93442 135 LEU A C 1
ATOM 740 O O . LEU A 1 117 ? 25.33871 23.97068 17.31753 1.000 66.21431 135 LEU A O 1
ATOM 745 N N . GLY A 1 118 ? 24.02402 22.17027 17.61100 1.000 58.05376 136 GLY A N 1
ATOM 746 C CA . GLY A 1 118 ? 25.11618 21.26150 17.88304 1.000 63.32165 136 GLY A CA 1
ATOM 747 C C . GLY A 1 118 ? 25.63802 21.30254 19.29677 1.000 68.08666 136 GLY A C 1
ATOM 748 O O . GLY A 1 118 ? 26.55204 20.54071 19.61994 1.000 77.17151 136 GLY A O 1
ATOM 749 N N . LYS A 1 119 ? 25.05357 22.13218 20.15349 1.000 65.99923 137 LYS A N 1
ATOM 750 C CA . LYS A 1 119 ? 25.57293 22.50528 21.45533 1.000 65.99120 137 LYS A CA 1
ATOM 751 C C . LYS A 1 119 ? 24.48639 23.32899 22.12857 1.000 69.04975 137 LYS A C 1
ATOM 752 O O . LYS A 1 119 ? 23.68599 23.98241 21.44785 1.000 65.50130 137 LYS A O 1
ATOM 758 N N . LYS A 1 120 ? 24.43901 23.27630 23.45677 1.000 63.59809 138 LYS A N 1
ATOM 759 C CA . LYS A 1 120 ? 23.45729 24.08176 24.17466 1.000 68.77852 138 LYS A CA 1
ATOM 760 C C . LYS A 1 120 ? 23.85495 25.54510 24.08238 1.000 55.72103 138 LYS A C 1
ATOM 761 O O . LYS A 1 120 ? 25.02396 25.89094 24.24334 1.000 60.33217 138 LYS A O 1
ATOM 767 N N . PHE A 1 121 ? 22.89261 26.39399 23.78682 1.000 56.21513 139 PHE A N 1
ATOM 768 C CA . PHE A 1 121 ? 23.07598 27.82819 23.83680 1.000 62.77335 139 PHE A CA 1
ATOM 769 C C . PHE A 1 121 ? 22.07793 28.39373 24.82807 1.000 61.47235 139 PHE A C 1
ATOM 770 O O . PHE A 1 121 ? 21.04578 27.77889 25.11724 1.000 63.89907 139 PHE A O 1
ATOM 778 N N . GLU A 1 122 ? 22.38390 29.57432 25.33860 1.000 56.81867 140 GLU A N 1
ATOM 779 C CA . GLU A 1 122 ? 21.39381 30.38386 26.03158 1.000 62.65373 140 GLU A CA 1
ATOM 780 C C . GLU A 1 122 ? 20.92492 31.46174 25.06529 1.000 63.31811 140 GLU A C 1
ATOM 781 O O . GLU A 1 122 ? 21.72548 32.29691 24.62442 1.000 64.42632 140 GLU A O 1
ATOM 787 N N . LEU A 1 123 ? 19.64149 31.40910 24.70688 1.000 59.14329 141 LEU A N 1
ATOM 788 C CA . LEU A 1 123 ? 19.08804 32.24724 23.65871 1.000 57.82159 141 LEU A CA 1
ATOM 789 C C . LEU A 1 123 ? 18.45047 33.52180 24.19952 1.000 61.39168 141 LEU A C 1
ATOM 790 O O . LEU A 1 123 ? 17.71989 33.51104 25.18982 1.000 64.05348 141 LEU A O 1
ATOM 795 N N . THR A 1 124 ? 18.71567 34.61115 23.50848 1.000 60.71109 142 THR A N 1
ATOM 796 C CA . THR A 1 124 ? 18.05337 35.88527 23.66864 1.000 55.87627 142 THR A CA 1
ATOM 797 C C . THR A 1 124 ? 16.91176 36.09439 22.67385 1.000 69.09448 142 THR A C 1
ATOM 798 O O . THR A 1 124 ? 15.83241 36.56730 23.06359 1.000 63.91116 142 THR A O 1
ATOM 802 N N . TYR A 1 125 ? 17.08946 35.73605 21.39638 1.000 62.46985 143 TYR A N 1
ATOM 803 C CA . TYR A 1 125 ? 16.01389 35.98839 20.44420 1.000 65.35710 143 TYR A CA 1
ATOM 804 C C . TYR A 1 125 ? 16.06894 35.01674 19.27509 1.000 67.52962 143 TYR A C 1
ATOM 805 O O . TYR A 1 125 ? 17.09719 34.39431 18.99245 1.000 63.51341 143 TYR A O 1
ATOM 814 N N . VAL A 1 126 ? 14.92965 34.93073 18.59042 1.000 63.57821 144 VAL A N 1
ATOM 815 C CA . VAL A 1 126 ? 14.76482 34.23977 17.32243 1.000 61.20839 144 VAL A CA 1
ATOM 816 C C . VAL A 1 126 ? 14.06864 35.21044 16.38332 1.000 64.72871 144 VAL A C 1
ATOM 817 O O . VAL A 1 126 ? 12.99295 35.72070 16.71329 1.000 68.62800 144 VAL A O 1
ATOM 821 N N . SER A 1 127 ? 14.67416 35.47693 15.22775 1.000 63.98850 145 SER A N 1
ATOM 822 C CA . SER A 1 127 ? 14.14532 36.43222 14.26224 1.000 57.32446 145 SER A CA 1
ATOM 823 C C . SER A 1 127 ? 13.90105 35.73288 12.92595 1.000 61.50520 145 SER A C 1
ATOM 824 O O . SER A 1 127 ? 14.72068 34.91860 12.48264 1.000 64.56366 145 SER A O 1
ATOM 827 N N . MET A 1 128 ? 12.78379 36.05655 12.27920 1.000 61.17378 146 MET A N 1
ATOM 828 C CA . MET A 1 128 ? 12.40218 35.46020 10.99960 1.000 64.88672 146 MET A CA 1
ATOM 829 C C . MET A 1 128 ? 12.07133 36.56254 10.00878 1.000 63.89785 146 MET A C 1
ATOM 830 O O . MET A 1 128 ? 11.17704 37.37687 10.26034 1.000 63.23122 146 MET A O 1
ATOM 835 N N . HIS A 1 129 ? 12.77766 36.59734 8.88647 1.000 63.23507 147 HIS A N 1
ATOM 836 C CA . HIS A 1 129 ? 12.50375 37.60270 7.85575 1.000 67.26768 147 HIS A CA 1
ATOM 837 C C . HIS A 1 129 ? 11.82586 36.93869 6.65489 1.000 70.59178 147 HIS A C 1
ATOM 838 O O . HIS A 1 129 ? 12.49424 36.36666 5.79190 1.000 71.67349 147 HIS A O 1
ATOM 845 N N . PHE A 1 130 ? 10.49885 37.02253 6.59973 1.000 66.19133 148 PHE A N 1
ATOM 846 C CA . PHE A 1 130 ? 9.75366 36.40576 5.51850 1.000 67.56528 148 PHE A CA 1
ATOM 847 C C . PHE A 1 130 ? 9.83684 37.25575 4.24793 1.000 77.08585 148 PHE A C 1
ATOM 848 O O . PHE A 1 130 ? 10.08407 38.46611 4.28288 1.000 70.45186 148 PHE A O 1
ATOM 856 N N . CYS A 1 131 ? 9.61927 36.60330 3.10566 1.000 77.01451 149 CYS A N 1
ATOM 857 C CA . CYS A 1 131 ? 9.85822 37.25348 1.82886 1.000 80.23601 149 CYS A CA 1
ATOM 858 C C . CYS A 1 131 ? 8.56747 37.70940 1.17004 1.000 90.21910 149 CYS A C 1
ATOM 859 O O . CYS A 1 131 ? 8.41241 38.89322 0.85127 1.000 101.73351 149 CYS A O 1
ATOM 862 N N . SER A 1 132 ? 7.63527 36.79944 0.94687 1.000 93.59116 150 SER A N 1
ATOM 863 C CA . SER A 1 132 ? 6.42352 37.26370 0.29043 1.000 105.08192 150 SER A CA 1
ATOM 864 C C . SER A 1 132 ? 5.43706 37.65727 1.37728 1.000 102.32632 150 SER A C 1
ATOM 865 O O . SER A 1 132 ? 5.56836 38.71865 1.99343 1.000 102.06253 150 SER A O 1
ATOM 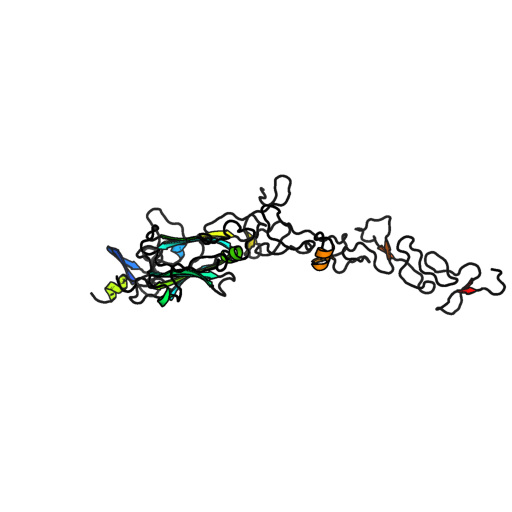868 N N . ARG A 1 133 ? 4.47948 36.78822 1.64597 1.000 94.80791 151 ARG A N 1
ATOM 869 C CA . ARG A 1 133 ? 3.44406 37.05938 2.61858 1.000 94.27571 151 ARG A CA 1
ATOM 870 C C . ARG A 1 133 ? 3.89437 36.59805 4.00354 1.000 93.23140 151 ARG A C 1
ATOM 871 O O . ARG A 1 133 ? 4.70912 35.68382 4.14374 1.000 92.47187 151 ARG A O 1
ATOM 879 N N . LEU A 1 134 ? 3.37759 37.26281 5.02599 1.000 87.15792 152 LEU A N 1
ATOM 880 C CA . LEU A 1 134 ? 3.57260 36.81276 6.40253 1.000 83.00407 152 LEU A CA 1
ATOM 881 C C . LEU A 1 134 ? 2.63349 35.64873 6.71402 1.000 75.34129 152 LEU A C 1
ATOM 882 O O . LEU A 1 134 ? 1.41877 35.78211 6.52892 1.000 79.00899 152 LEU A O 1
ATOM 887 N N . PRO A 1 135 ? 3.14112 34.50342 7.16488 1.000 68.72995 153 PRO A N 1
ATOM 888 C CA . PRO A 1 135 ? 2.25922 33.35669 7.43227 1.000 72.39274 153 PRO A CA 1
ATOM 889 C C . PRO A 1 135 ? 1.26599 33.62581 8.56652 1.000 82.07662 153 PRO A C 1
ATOM 890 O O . PRO A 1 135 ? 1.59421 34.22851 9.59331 1.000 68.18002 153 PRO A O 1
ATOM 894 N N . ASP A 1 136 ? 0.04226 33.12906 8.38151 1.000 78.10639 154 ASP A N 1
ATOM 895 C CA . ASP A 1 136 ? -1.01913 33.39026 9.34434 1.000 73.05726 154 ASP A CA 1
ATOM 896 C C . ASP A 1 136 ? -0.77225 32.67556 10.66472 1.000 73.15842 154 ASP A C 1
ATOM 897 O O . ASP A 1 136 ? -1.03433 33.23716 11.73328 1.000 73.35015 154 ASP A O 1
ATOM 902 N N . SER A 1 137 ? -0.28894 31.43579 10.61450 1.000 74.25178 155 SER A N 1
ATOM 903 C CA . SER A 1 137 ? -0.26437 30.57116 11.78781 1.000 74.84242 155 SER A CA 1
ATOM 904 C C . SER A 1 137 ? 0.98539 29.70728 11.75620 1.000 73.16721 155 SER A C 1
ATOM 905 O O . SER A 1 137 ? 1.12259 28.84428 10.88639 1.000 72.77877 155 SER A O 1
ATOM 908 N N . MET A 1 138 ? 1.87001 29.91880 12.72762 1.000 66.82790 156 MET A N 1
ATOM 909 C CA . MET A 1 138 ? 3.11537 29.17989 12.81669 1.000 70.60252 156 MET A CA 1
ATOM 910 C C . MET A 1 138 ? 3.44742 28.99322 14.28818 1.000 70.16253 156 MET A C 1
ATOM 911 O O . MET A 1 138 ? 2.96938 29.74023 15.14268 1.000 73.10413 156 MET A O 1
ATOM 916 N N . ALA A 1 139 ? 4.26517 27.98173 14.58325 1.000 66.75145 157 ALA A N 1
ATOM 917 C CA . ALA A 1 139 ? 4.64091 27.66593 15.95452 1.000 62.54471 157 ALA A CA 1
ATOM 918 C C . ALA A 1 139 ? 6.14938 27.49414 16.04804 1.000 71.33815 157 ALA A C 1
ATOM 919 O O . ALA A 1 139 ? 6.76731 26.85486 15.18759 1.000 72.66721 157 ALA A O 1
ATOM 921 N N . LEU A 1 140 ? 6.73276 28.07504 17.09250 1.000 60.29745 158 LEU A N 1
ATOM 922 C CA . LEU A 1 140 ? 8.16463 28.00198 17.35543 1.000 60.74999 158 LEU A CA 1
ATOM 923 C C . LEU A 1 140 ? 8.42706 27.03502 18.50286 1.000 68.40467 158 LEU A C 1
ATOM 924 O O . LEU A 1 140 ? 7.81874 27.14953 19.57306 1.000 61.64654 158 LEU A O 1
ATOM 929 N N . TYR A 1 141 ? 9.31906 26.08034 18.26988 1.000 70.96460 159 TYR A N 1
ATOM 930 C CA . TYR A 1 141 ? 9.71093 25.09504 19.26119 1.000 59.76226 159 TYR A CA 1
ATOM 931 C C . TYR A 1 141 ? 11.21444 25.12824 19.44256 1.000 62.64198 159 TYR A C 1
ATOM 932 O O . TYR A 1 141 ? 11.96284 25.62669 18.59949 1.000 66.23275 159 TYR A O 1
ATOM 941 N N . LYS A 1 142 ? 11.64089 24.53996 20.54325 1.000 66.99328 160 LYS A N 1
ATOM 942 C CA . LYS A 1 142 ? 13.04168 24.34888 20.84740 1.000 63.93051 160 LYS A CA 1
ATOM 943 C C . LYS A 1 142 ? 13.19577 22.93229 21.36201 1.000 66.65447 160 LYS A C 1
ATOM 944 O O . LYS A 1 142 ? 12.24410 22.33436 21.86964 1.000 60.41368 160 LYS A O 1
ATOM 950 N N . SER A 1 143 ? 14.39253 22.39815 21.19157 1.000 68.51594 161 SER A N 1
ATOM 951 C CA . SER A 1 143 ? 14.81034 21.16469 21.82217 1.000 64.88737 161 SER A CA 1
ATOM 952 C C . SER A 1 143 ? 16.00899 21.48665 22.69847 1.000 68.05612 161 SER A C 1
ATOM 953 O O . SER A 1 143 ? 16.76502 22.43669 22.43222 1.000 62.83559 161 SER A O 1
ATOM 956 N N . ALA A 1 144 ? 16.17289 20.70247 23.75743 1.000 62.97484 162 ALA A N 1
ATOM 957 C CA . ALA A 1 144 ? 17.33658 20.86091 24.62268 1.000 70.81697 162 ALA A CA 1
ATOM 958 C C . ALA A 1 144 ? 18.04373 19.53125 24.80157 1.000 74.17534 162 ALA A C 1
ATOM 959 O O . ALA A 1 144 ? 18.83336 19.37430 25.73329 1.000 73.11965 162 ALA A O 1
ATOM 961 N N . ASP A 1 145 ? 17.75898 18.57738 23.91029 1.000 74.34360 163 ASP A N 1
ATOM 962 C CA . ASP A 1 145 ? 18.30018 17.22650 23.94055 1.000 69.62251 163 ASP A CA 1
ATOM 963 C C . ASP A 1 145 ? 18.62950 16.75684 22.52329 1.000 75.17234 163 ASP A C 1
ATOM 964 O O . ASP A 1 145 ? 18.49245 15.56837 22.19950 1.000 82.23420 163 ASP A O 1
ATOM 969 N N . PHE A 1 146 ? 19.03328 17.69121 21.66276 1.000 75.43960 164 PHE A N 1
ATOM 970 C CA . PHE A 1 146 ? 19.50874 17.38414 20.31370 1.000 73.76452 164 PHE A CA 1
ATOM 971 C C . PHE A 1 146 ? 18.40890 16.75414 19.46833 1.000 76.13745 164 PHE A C 1
ATOM 972 O O . PHE A 1 146 ? 18.59998 15.73953 18.79983 1.000 85.10187 164 PHE A O 1
ATOM 980 N N . GLY A 1 147 ? 17.23806 17.36661 19.50843 1.000 75.71417 165 GLY A N 1
ATOM 981 C CA . GLY A 1 147 ? 16.16752 16.95684 18.63705 1.000 74.67074 165 GLY A CA 1
ATOM 982 C C . GLY A 1 147 ? 15.33307 15.79443 19.11388 1.000 76.98624 165 GLY A C 1
ATOM 983 O O . GLY A 1 147 ? 14.33797 15.47814 18.45886 1.000 88.70808 165 GLY A O 1
ATOM 984 N N . LYS A 1 148 ? 15.68439 15.14661 20.22931 1.000 80.85106 166 LYS A N 1
ATOM 985 C CA . LYS A 1 148 ? 14.87154 14.02470 20.69747 1.000 81.53174 166 LYS A CA 1
ATOM 986 C C . LYS A 1 148 ? 13.45081 14.46702 21.04095 1.000 81.08904 166 LYS A C 1
ATOM 987 O O . LYS A 1 148 ? 12.48949 13.76696 20.70874 1.000 92.09989 166 LYS A O 1
ATOM 993 N N . THR A 1 149 ? 13.29076 15.62418 21.69294 1.000 77.58064 167 THR A N 1
ATOM 994 C CA . THR A 1 149 ? 11.97187 16.12425 22.07789 1.000 79.40662 167 THR A CA 1
ATOM 995 C C . THR A 1 149 ? 11.90373 17.63272 21.87696 1.000 71.37323 167 THR A C 1
ATOM 996 O O . THR A 1 149 ? 12.91353 18.32526 21.92255 1.000 72.06377 167 THR A O 1
ATOM 1000 N N . TRP A 1 150 ? 10.68093 18.14360 21.72538 1.000 75.58951 168 TRP A N 1
ATOM 1001 C CA . TRP A 1 150 ? 10.41931 19.55029 21.43855 1.000 67.90205 168 TRP A CA 1
ATOM 1002 C C . TRP A 1 150 ? 9.35493 20.11362 22.37753 1.000 70.66730 168 TRP A C 1
ATOM 1003 O O . TRP A 1 150 ? 8.35121 19.44856 22.66368 1.000 69.68600 168 TRP A O 1
ATOM 1014 N N . THR A 1 151 ? 9.57020 21.34873 22.84352 1.000 61.88553 169 THR A N 1
ATOM 1015 C CA . THR A 1 151 ? 8.56377 22.11668 23.57318 1.000 61.01783 169 THR A CA 1
ATOM 1016 C C . THR A 1 151 ? 8.28654 23.43637 22.86165 1.000 63.20046 169 THR A C 1
ATOM 1017 O O . THR A 1 151 ? 9.21935 24.08136 22.37147 1.000 68.48630 169 THR A O 1
ATOM 1021 N N . PRO A 1 152 ? 7.04346 23.88897 22.81822 1.000 61.91711 170 PRO A N 1
ATOM 1022 C CA . PRO A 1 152 ? 6.77680 25.19661 22.20622 1.000 60.07709 170 PRO A CA 1
ATOM 1023 C C . PRO A 1 152 ? 7.32456 26.33527 23.06366 1.000 68.01706 170 PRO A C 1
ATOM 1024 O O . PRO A 1 152 ? 7.51730 26.19309 24.27251 1.000 69.60674 170 PRO A O 1
ATOM 1028 N N . PHE A 1 153 ? 7.61048 27.47572 22.42294 1.000 64.05365 171 PHE A N 1
ATOM 1029 C CA . PHE A 1 153 ? 7.91662 28.66985 23.20653 1.000 59.00464 171 PHE A CA 1
ATOM 1030 C C . PHE A 1 153 ? 7.27413 29.95723 22.70822 1.000 62.78549 171 PHE A C 1
ATOM 1031 O O . PHE A 1 153 ? 7.37021 30.96498 23.41671 1.000 63.10850 171 PHE A O 1
ATOM 1039 N N . GLN A 1 154 ? 6.62373 29.97282 21.54243 1.000 68.29423 172 GLN A N 1
ATOM 1040 C CA . GLN A 1 154 ? 5.80943 31.10100 21.09926 1.000 62.06031 172 GLN A CA 1
ATOM 1041 C C . GLN A 1 154 ? 4.96430 30.62945 19.92848 1.000 68.63749 172 GLN A C 1
ATOM 1042 O O . GLN A 1 154 ? 5.42243 29.81814 19.12906 1.000 66.94779 172 GLN A O 1
ATOM 1048 N N . PHE A 1 155 ? 3.72801 31.11048 19.85633 1.000 68.54048 173 PHE A N 1
ATOM 1049 C CA . PHE A 1 155 ? 2.82817 30.83058 18.75062 1.000 65.73104 173 PHE A CA 1
ATOM 1050 C C . PHE A 1 155 ? 2.36980 32.12276 18.07970 1.000 70.57702 173 PHE A C 1
ATOM 1051 O O . PHE A 1 155 ? 2.26686 33.17924 18.72297 1.000 65.83352 173 PHE A O 1
ATOM 1059 N N . TYR A 1 156 ? 2.03708 32.01409 16.78952 1.000 64.75116 174 TYR A N 1
ATOM 1060 C CA . TYR A 1 156 ? 1.43578 33.10839 16.03732 1.000 67.33402 174 TYR A CA 1
ATOM 1061 C C . TYR A 1 156 ? 0.24835 32.58000 15.25991 1.000 68.79557 174 TYR A C 1
ATOM 1062 O O . TYR A 1 156 ? 0.39892 31.62763 14.49491 1.000 72.79528 174 TYR A O 1
ATOM 1071 N N . SER A 1 157 ? -0.91725 33.20219 15.43080 1.000 65.17297 175 SER A N 1
ATOM 1072 C CA . SER A 1 157 ? -2.09028 32.75978 14.68993 1.000 74.09932 175 SER A CA 1
ATOM 1073 C C . SER A 1 157 ? -3.19039 33.79758 14.79999 1.000 79.18501 175 SER A C 1
ATOM 1074 O O . SER A 1 157 ? -3.34490 34.44363 15.83977 1.000 74.86763 175 SER A O 1
ATOM 1077 N N . SER A 1 158 ? -3.98132 33.92017 13.72724 1.000 74.51862 176 SER A N 1
ATOM 1078 C CA . SER A 1 158 ? -5.18229 34.73872 13.80461 1.000 77.53363 176 SER A CA 1
ATOM 1079 C C . SER A 1 158 ? -6.29427 34.05717 14.59379 1.000 84.98931 176 SER A C 1
ATOM 1080 O O . SER A 1 158 ? -7.29194 34.71692 14.93141 1.000 82.87433 176 SER A O 1
ATOM 1083 N N . GLU A 1 159 ? -6.13738 32.74433 14.90142 1.000 83.68100 177 GLU A N 1
ATOM 1084 C CA . GLU A 1 159 ? -7.11034 31.94781 15.66330 1.000 81.30474 177 GLU A CA 1
ATOM 1085 C C . GLU A 1 159 ? -6.35247 31.00555 16.59911 1.000 82.06627 177 GLU A C 1
ATOM 1086 O O . GLU A 1 159 ? -6.38928 29.79198 16.42120 1.000 83.66465 177 GLU A O 1
ATOM 1092 N N . CYS A 1 160 ? -5.68222 31.59344 17.59912 1.000 81.46621 178 CYS A N 1
ATOM 1093 C CA . CYS A 1 160 ? -4.94769 30.83646 18.61331 1.000 76.41590 178 CYS A CA 1
ATOM 1094 C C . CYS A 1 160 ? -5.76426 29.68726 19.20795 1.000 83.22887 178 CYS A C 1
ATOM 1095 O O . CYS A 1 160 ? -5.25472 28.57503 19.38558 1.000 79.25210 178 CYS A O 1
ATOM 1098 N N . ARG A 1 161 ? -7.01880 29.95073 19.58194 1.000 83.34819 179 ARG A N 1
ATOM 1099 C CA . ARG A 1 161 ? -7.80427 28.91428 20.24401 1.000 86.90318 179 ARG A CA 1
ATOM 1100 C C . ARG A 1 161 ? -7.99525 27.70307 19.33481 1.000 91.76972 179 ARG A C 1
ATOM 1101 O O . ARG A 1 161 ? -7.59928 26.58491 19.68290 1.000 90.46985 179 ARG A O 1
ATOM 1109 N N . ARG A 1 162 ? -8.58754 27.91013 18.15087 1.000 93.88902 180 ARG A N 1
ATOM 1110 C CA . ARG A 1 162 ? -8.93809 26.77814 17.29438 1.000 92.01301 180 ARG A CA 1
ATOM 1111 C C . ARG A 1 162 ? -7.70027 26.04869 16.77634 1.000 90.45294 180 ARG A C 1
ATOM 1112 O O . ARG A 1 162 ? -7.66045 24.81407 16.77656 1.000 94.41525 180 ARG A O 1
ATOM 1120 N N . ILE A 1 163 ? -6.67794 26.78835 16.34779 1.000 86.64076 181 ILE A N 1
ATOM 1121 C CA . ILE A 1 163 ? -5.51839 26.17268 15.70792 1.000 86.66034 181 ILE A CA 1
ATOM 1122 C C . ILE A 1 163 ? -4.61323 25.50655 16.73762 1.000 88.71931 181 ILE A C 1
ATOM 1123 O O . ILE A 1 163 ? -4.25645 24.33173 16.60812 1.000 94.45684 181 ILE A O 1
ATOM 1128 N N . PHE A 1 164 ? -4.21129 26.25503 17.76248 1.000 85.46687 182 PHE A N 1
ATOM 1129 C CA . PHE A 1 164 ? -3.15758 25.85821 18.68686 1.000 81.38364 182 PHE A CA 1
ATOM 1130 C C . PHE A 1 164 ? -3.65847 25.59843 20.10635 1.000 90.71096 182 PHE A C 1
ATOM 1131 O O . PHE A 1 164 ? -2.83936 25.39228 21.01578 1.000 86.71353 182 PHE A O 1
ATOM 1139 N N . GLY A 1 165 ? -4.97220 25.63225 20.32562 1.000 83.77862 183 GLY A N 1
ATOM 1140 C CA . GLY A 1 165 ? -5.52105 25.28023 21.62027 1.000 86.05185 183 GLY A CA 1
ATOM 1141 C C . GLY A 1 165 ? -5.06925 26.17122 22.75584 1.000 94.81550 183 GLY A C 1
ATOM 1142 O O . GLY A 1 165 ? -4.92684 25.69476 23.88812 1.000 96.16310 183 GLY A O 1
ATOM 1143 N N . ARG A 1 166 ? -4.84197 27.45878 22.48731 1.000 93.36372 184 ARG A N 1
ATOM 1144 C CA . ARG A 1 166 ? -4.34963 28.38943 23.49183 1.000 84.25807 184 ARG A CA 1
ATOM 1145 C C . ARG A 1 166 ? -5.07195 29.72537 23.38183 1.000 86.94571 184 ARG A C 1
ATOM 1146 O O . ARG A 1 166 ? -5.42661 30.16472 22.28269 1.000 83.97333 184 ARG A O 1
ATOM 1154 N N . ASP A 1 167 ? -5.30956 30.35580 24.53383 1.000 90.86861 185 ASP A N 1
ATOM 1155 C CA . ASP A 1 167 ? -5.87767 31.69431 24.54429 1.000 80.26780 185 ASP A CA 1
ATOM 1156 C C . ASP A 1 167 ? -4.86135 32.68821 23.98685 1.000 77.03247 185 ASP A C 1
ATOM 1157 O O . ASP A 1 167 ? -3.65009 32.50130 24.13417 1.000 72.14259 185 ASP A O 1
ATOM 1162 N N . PRO A 1 168 ? -5.31831 33.74427 23.32606 1.000 76.0992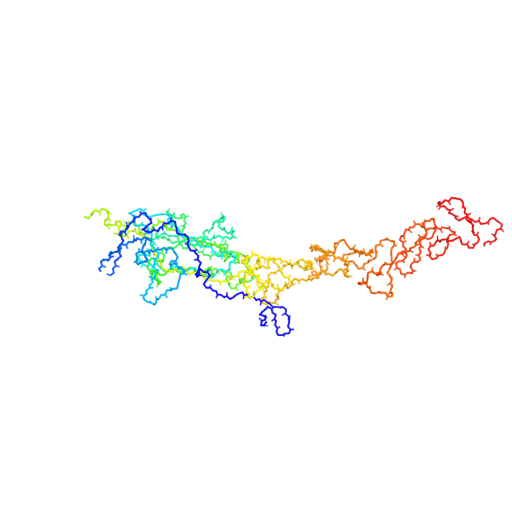3 186 PRO A N 1
ATOM 1163 C CA . PRO A 1 168 ? -4.36471 34.73125 22.80990 1.000 77.45977 186 PRO A CA 1
ATOM 1164 C C . PRO A 1 168 ? -3.88681 35.69440 23.89096 1.000 77.89421 186 PRO A C 1
ATOM 1165 O O . PRO A 1 168 ? -4.66079 36.17413 24.72505 1.000 70.05643 186 PRO A O 1
ATOM 1169 N N . ASP A 1 169 ? -2.57851 35.95211 23.87748 1.000 72.09513 187 ASP A N 1
ATOM 1170 C CA . ASP A 1 169 ? -1.98779 37.01798 24.67397 1.000 72.68171 187 ASP A CA 1
ATOM 1171 C C . ASP A 1 169 ? -2.15119 36.74884 26.16133 1.000 78.09377 187 ASP A C 1
ATOM 1172 O O . ASP A 1 169 ? -2.50641 37.64432 26.93044 1.000 81.64323 187 ASP A O 1
ATOM 1177 N N . VAL A 1 170 ? -1.92597 35.49341 26.56455 1.000 80.07979 188 VAL A N 1
ATOM 1178 C CA . VAL A 1 170 ? -2.01189 35.13417 27.97851 1.000 79.12492 188 VAL A CA 1
ATOM 1179 C C . VAL A 1 170 ? -0.95776 35.90721 28.75762 1.000 75.23763 188 VAL A C 1
ATOM 1180 O O . VAL A 1 170 ? 0.22077 35.95581 28.37216 1.000 72.54650 188 VAL A O 1
ATOM 1184 N N . SER A 1 171 ? -1.38660 36.53667 29.84570 1.000 73.60074 189 SER A N 1
ATOM 1185 C CA . SER A 1 171 ? -0.48186 37.32420 30.67712 1.000 77.11399 189 SER A CA 1
ATOM 1186 C C . SER A 1 171 ? 0.56463 36.43346 31.33860 1.000 74.81541 189 SER A C 1
ATOM 1187 O O . SER A 1 171 ? 0.26696 35.32188 31.79031 1.000 75.75578 189 SER A O 1
ATOM 1190 N N . ILE A 1 172 ? 1.80279 36.91940 31.37948 1.000 72.01214 190 ILE A N 1
ATOM 1191 C CA . ILE A 1 172 ? 2.89998 36.19979 32.02459 1.000 79.55610 190 ILE A CA 1
ATOM 1192 C C . ILE A 1 172 ? 3.03557 36.69225 33.46861 1.000 81.09752 190 ILE A C 1
ATOM 1193 O O . ILE A 1 172 ? 3.42303 37.83810 33.70084 1.000 84.26970 190 ILE A O 1
ATOM 1198 N N . THR A 1 173 ? 2.72662 35.82970 34.44273 1.000 73.51092 191 THR A N 1
ATOM 1199 C CA . THR A 1 173 ? 2.94332 36.12967 35.85620 1.000 84.53208 191 THR A CA 1
ATOM 1200 C C . THR A 1 173 ? 4.14566 35.35328 36.39754 1.000 82.96641 191 THR A C 1
ATOM 1201 O O . THR A 1 173 ? 4.77970 34.55674 35.70257 1.000 84.15963 191 THR A O 1
ATOM 1205 N N . LYS A 1 174 ? 4.43465 35.57478 37.68250 1.000 88.53999 192 LYS A N 1
ATOM 1206 C CA . LYS A 1 174 ? 5.50958 34.85038 38.35136 1.000 86.96594 192 LYS A CA 1
ATOM 1207 C C . LYS A 1 174 ? 5.27012 33.34711 38.37674 1.000 82.16894 192 LYS A C 1
ATOM 1208 O O . LYS A 1 174 ? 6.21870 32.59079 38.59399 1.000 80.25823 192 LYS A O 1
ATOM 1214 N N . SER A 1 175 ? 4.03452 32.89536 38.16576 1.000 80.65593 193 SER A N 1
ATOM 1215 C CA . SER A 1 175 ? 3.69206 31.48563 38.29645 1.000 84.97123 193 SER A CA 1
ATOM 1216 C C . SER A 1 175 ? 3.48673 30.80146 36.95594 1.000 89.32007 193 SER A C 1
ATOM 1217 O O . SER A 1 175 ? 2.92064 29.69976 36.91702 1.000 93.01242 193 SER A O 1
ATOM 1220 N N . ASN A 1 176 ? 3.91691 31.43178 35.86121 1.000 79.87877 194 ASN A N 1
ATOM 1221 C CA . ASN A 1 176 ? 3.87233 30.81729 34.53824 1.000 84.77540 194 ASN A CA 1
ATOM 1222 C C . ASN A 1 176 ? 4.86507 31.52096 33.62251 1.000 77.06858 194 ASN A C 1
ATOM 1223 O O . ASN A 1 176 ? 4.51995 31.91151 32.50587 1.000 76.35325 194 ASN A O 1
ATOM 1228 N N . GLU A 1 177 ? 6.10233 31.69872 34.09617 1.000 80.78249 195 GLU A N 1
ATOM 1229 C CA . GLU A 1 177 ? 7.09967 32.44933 33.33733 1.000 78.45681 195 GLU A CA 1
ATOM 1230 C C . GLU A 1 177 ? 7.55662 31.71358 32.09134 1.000 70.05643 195 GLU A C 1
ATOM 1231 O O . GLU A 1 177 ? 8.11692 32.34497 31.19032 1.000 70.06682 195 GLU A O 1
ATOM 1237 N N . GLN A 1 178 ? 7.35481 30.39946 32.02668 1.000 69.28747 196 GLN A N 1
ATOM 1238 C CA . GLN A 1 178 ? 7.61140 29.63800 30.81357 1.000 67.87460 196 GLN A CA 1
ATOM 1239 C C . GLN A 1 178 ? 6.38066 29.55625 29.91739 1.000 66.51893 196 GLN A C 1
ATOM 1240 O O . GLN A 1 178 ? 6.26923 28.61793 29.11730 1.000 65.29202 196 GLN A O 1
ATOM 1246 N N . GLU A 1 179 ? 5.45674 30.51582 30.04372 1.000 65.76998 197 GLU A N 1
ATOM 1247 C CA . GLU A 1 179 ? 4.27553 30.52990 29.19392 1.000 73.92020 197 GLU A CA 1
ATOM 1248 C C . GLU A 1 179 ? 4.69660 30.64613 27.74492 1.000 69.79402 197 GLU A C 1
ATOM 1249 O O . GLU A 1 179 ? 5.59369 31.42278 27.40620 1.000 68.30621 197 GLU A O 1
ATOM 1255 N N . ALA A 1 180 ? 4.06501 29.85374 26.89328 1.000 66.12451 198 ALA A N 1
ATOM 1256 C CA . ALA A 1 180 ? 4.29191 29.94856 25.45134 1.000 71.29953 198 ALA A CA 1
ATOM 1257 C C . ALA A 1 180 ? 3.13823 30.76272 24.86175 1.000 67.43739 198 ALA A C 1
ATOM 1258 O O . ALA A 1 180 ? 2.07560 30.22830 24.54984 1.000 68.92181 198 ALA A O 1
ATOM 1260 N N . VAL A 1 181 ? 3.34779 32.07410 24.71625 1.000 65.08921 199 VAL A N 1
ATOM 1261 C CA . VAL A 1 181 ? 2.25644 32.96074 24.32390 1.000 68.41010 199 VAL A CA 1
ATOM 1262 C C . VAL A 1 181 ? 1.88691 32.72565 22.86886 1.000 66.62580 199 VAL A C 1
ATOM 1263 O O . VAL A 1 181 ? 2.74307 32.45248 22.01938 1.000 72.76189 199 VAL A O 1
ATOM 1267 N N . CYS A 1 182 ? 0.59795 32.84554 22.57694 1.000 70.33669 200 CYS A N 1
ATOM 1268 C CA . CYS A 1 182 ? 0.08633 32.88407 21.21811 1.000 68.02195 200 CYS A CA 1
ATOM 1269 C C . CYS A 1 182 ? -0.50773 34.25920 20.94274 1.000 69.43038 200 CYS A C 1
ATOM 1270 O O . CYS A 1 182 ? -1.31327 34.75786 21.73346 1.000 70.75096 200 CYS A O 1
ATOM 1273 N N . THR A 1 183 ? -0.13851 34.86027 19.81362 1.000 72.22433 201 THR A N 1
ATOM 1274 C CA . THR A 1 183 ? -0.63388 36.19088 19.48036 1.000 71.27946 201 THR A CA 1
ATOM 1275 C C . THR A 1 183 ? -1.01913 36.27073 18.00320 1.000 68.12260 201 THR A C 1
ATOM 1276 O O . THR A 1 183 ? -0.47237 35.54894 17.16649 1.000 72.52675 201 THR A O 1
ATOM 1280 N N . ALA A 1 184 ? -1.98008 37.15013 17.69394 1.000 65.47105 202 ALA A N 1
ATOM 1281 C CA . ALA A 1 184 ? -2.28830 37.55330 16.32519 1.000 71.96581 202 ALA A CA 1
ATOM 1282 C C . ALA A 1 184 ? -1.69537 38.91594 15.96631 1.000 75.47611 202 ALA A C 1
ATOM 1283 O O . ALA A 1 184 ? -2.03320 39.47647 14.91760 1.000 76.86913 202 ALA A O 1
ATOM 1285 N N . SER A 1 185 ? -0.81485 39.45716 16.80975 1.000 70.89879 203 SER A N 1
ATOM 1286 C CA . SER A 1 185 ? -0.31254 40.81672 16.65245 1.000 69.06929 203 SER A CA 1
ATOM 1287 C C . SER A 1 185 ? 0.84260 40.91064 15.66763 1.000 73.99288 203 SER A C 1
ATOM 1288 O O . SER A 1 185 ? 1.28236 42.02029 15.35332 1.000 71.89331 203 SER A O 1
ATOM 1291 N N . HIS A 1 186 ? 1.35378 39.77729 15.19138 1.000 73.87032 204 HIS A N 1
ATOM 1292 C CA . HIS A 1 186 ? 2.31720 39.79030 14.10393 1.000 73.70743 204 HIS A CA 1
ATOM 1293 C C . HIS A 1 186 ? 1.70961 40.27849 12.79941 1.000 78.58777 204 HIS A C 1
ATOM 1294 O O . HIS A 1 186 ? 2.45402 40.68662 11.89971 1.000 76.44329 204 HIS A O 1
ATOM 1301 N N . ILE A 1 187 ? 0.37972 40.28637 12.69989 1.000 75.84182 205 ILE A N 1
ATOM 1302 C CA . ILE A 1 187 ? -0.27555 40.36666 11.39883 1.000 84.09605 205 ILE A CA 1
ATOM 1303 C C . ILE A 1 187 ? -0.12996 41.76269 10.79585 1.000 93.41959 205 ILE A C 1
ATOM 1304 O O . ILE A 1 187 ? 0.25546 41.91024 9.62792 1.000 111.42615 205 ILE A O 1
ATOM 1309 N N . MET A 1 188 ? -0.41878 42.80614 11.56444 1.000 82.44128 206 MET A N 1
ATOM 1310 C CA . MET A 1 188 ? -0.08855 44.16159 11.13489 1.000 92.42658 206 MET A CA 1
ATOM 1311 C C . MET A 1 188 ? 1.00728 44.76068 12.00443 1.000 95.69732 206 MET A C 1
ATOM 1312 O O . MET A 1 188 ? 1.01602 45.96559 12.26695 1.000 93.21431 206 MET A O 1
ATOM 1317 N N . GLY A 1 189 ? 1.92821 43.91745 12.46147 1.000 91.54450 207 GLY A N 1
ATOM 1318 C CA . GLY A 1 189 ? 2.92715 44.30377 13.42285 1.000 86.70952 207 GLY A CA 1
ATOM 1319 C C . GLY A 1 189 ? 3.90520 45.30099 12.85177 1.000 98.73050 207 GLY A C 1
ATOM 1320 O O . GLY A 1 189 ? 3.93638 45.56132 11.64271 1.000 100.02534 207 GLY A O 1
ATOM 1321 N N . PRO A 1 190 ? 4.73539 45.87663 13.72233 1.000 93.03111 208 PRO A N 1
ATOM 1322 C CA . PRO A 1 190 ? 5.68385 46.89889 13.26429 1.000 91.53570 208 PRO A CA 1
ATOM 1323 C C . PRO A 1 190 ? 6.86592 46.33091 12.49467 1.000 86.69481 208 PRO A C 1
ATOM 1324 O O . PRO A 1 190 ? 7.49654 47.06708 11.72661 1.000 92.60460 208 PRO A O 1
ATOM 1328 N N . GLY A 1 191 ? 7.19548 45.05769 12.67340 1.000 81.27792 209 GLY A N 1
ATOM 1329 C CA . GLY A 1 191 ? 8.25817 44.50050 11.86994 1.000 86.68115 209 GLY A CA 1
ATOM 1330 C C . GLY A 1 191 ? 7.89130 44.21390 10.42423 1.000 88.80477 209 GLY A C 1
ATOM 1331 O O . GLY A 1 191 ? 8.78276 43.87485 9.63816 1.000 80.05915 209 GLY A O 1
ATOM 1332 N N . GLY A 1 192 ? 6.61678 44.34199 10.05651 1.000 74.86790 210 GLY A N 1
ATOM 1333 C CA . GLY A 1 192 ? 6.19229 43.93725 8.72734 1.000 81.04905 210 GLY A CA 1
ATOM 1334 C C . GLY A 1 192 ? 6.45015 42.45527 8.49975 1.000 83.24804 210 GLY A C 1
ATOM 1335 O O . GLY A 1 192 ? 5.95755 41.59519 9.23997 1.000 84.55870 210 GLY A O 1
ATOM 1336 N N . ASN A 1 193 ? 7.24589 42.12704 7.48050 1.000 73.27627 211 ASN A N 1
ATOM 1337 C CA . ASN A 1 193 ? 7.56368 40.72941 7.21600 1.000 75.57427 211 ASN A CA 1
ATOM 1338 C C . ASN A 1 193 ? 8.66715 40.18242 8.11086 1.000 71.18159 211 ASN A C 1
ATOM 1339 O O . ASN A 1 193 ? 9.07967 39.03091 7.92715 1.000 73.05288 211 ASN A O 1
ATOM 1344 N N . ARG A 1 194 ? 9.16830 40.95836 9.05814 1.000 68.25227 212 ARG A N 1
ATOM 1345 C CA . ARG A 1 194 ? 10.14919 40.45594 10.00836 1.000 76.43223 212 ARG A CA 1
ATOM 1346 C C . ARG A 1 194 ? 9.48222 40.25058 11.36547 1.000 72.45429 212 ARG A C 1
ATOM 1347 O O . ARG A 1 194 ? 8.81691 41.15082 11.87953 1.000 75.10716 212 ARG A O 1
ATOM 1355 N N . VAL A 1 195 ? 9.63321 39.05794 11.92053 1.000 64.54936 213 VAL A N 1
ATOM 1356 C CA . VAL A 1 195 ? 9.02956 38.69007 13.18812 1.000 64.88896 213 VAL A CA 1
ATOM 1357 C C . VAL A 1 195 ? 10.15198 38.22175 14.10075 1.000 67.76065 213 VAL A C 1
ATOM 1358 O O . VAL A 1 195 ? 10.91580 37.32187 13.73143 1.000 66.26315 213 VAL A O 1
ATOM 1362 N N . ALA A 1 196 ? 10.25508 38.84220 15.27942 1.000 58.59544 214 ALA A N 1
ATOM 1363 C CA . ALA A 1 196 ? 11.28654 38.56166 16.26920 1.000 63.51744 214 ALA A CA 1
ATOM 1364 C C . ALA A 1 196 ? 10.62226 38.19519 17.59177 1.000 65.84696 214 ALA A C 1
ATOM 1365 O O . ALA A 1 196 ? 9.71897 38.90740 18.05126 1.000 62.01243 214 ALA A O 1
ATOM 1367 N N . PHE A 1 197 ? 11.06090 37.08181 18.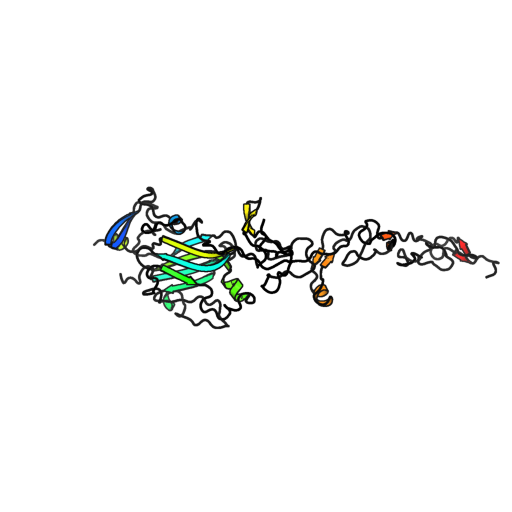19333 1.000 56.90703 215 PHE A N 1
ATOM 1368 C CA . PHE A 1 197 ? 10.63940 36.70881 19.53162 1.000 56.77828 215 PHE A CA 1
ATOM 1369 C C . PHE A 1 197 ? 11.80428 36.87604 20.48725 1.000 61.97915 215 PHE A C 1
ATOM 1370 O O . PHE A 1 197 ? 12.81853 36.17681 20.33229 1.000 60.22286 215 PHE A O 1
ATOM 1378 N N . PRO A 1 198 ? 11.70723 37.76846 21.49007 1.000 62.43213 216 PRO A N 1
ATOM 1379 C CA . PRO A 1 198 ? 12.75453 37.85085 22.52423 1.000 55.24480 216 PRO A CA 1
ATOM 1380 C C . PRO A 1 198 ? 12.39389 37.02595 23.74619 1.000 60.70905 216 PRO A C 1
ATOM 1381 O O . PRO A 1 198 ? 11.32034 37.21838 24.32487 1.000 59.44999 216 PRO A O 1
ATOM 1385 N N . PHE A 1 199 ? 13.27968 36.10745 24.15218 1.000 62.03327 217 PHE A N 1
ATOM 1386 C CA . PHE A 1 199 ? 12.92870 35.13005 25.18831 1.000 62.53640 217 PHE A CA 1
ATOM 1387 C C . PHE A 1 199 ? 12.61887 35.77700 26.54165 1.000 69.84748 217 PHE A C 1
ATOM 1388 O O . PHE A 1 199 ? 11.77479 35.26471 27.29293 1.000 65.80856 217 PHE A O 1
ATOM 1396 N N . LEU A 1 200 ? 13.28456 36.88565 26.87994 1.000 66.64436 218 LEU A N 1
ATOM 1397 C CA . LEU A 1 200 ? 13.18264 37.46041 28.21915 1.000 63.91363 218 LEU A CA 1
ATOM 1398 C C . LEU A 1 200 ? 12.20326 38.61894 28.30737 1.000 63.50220 218 LEU A C 1
ATOM 1399 O O . LEU A 1 200 ? 11.88411 39.06079 29.41358 1.000 66.16486 218 LEU A O 1
ATOM 1404 N N . GLU A 1 201 ? 11.70170 39.10131 27.19221 1.000 60.66134 219 GLU A N 1
ATOM 1405 C CA . GLU A 1 201 ? 10.71929 40.16709 27.24083 1.000 67.38841 219 GLU A CA 1
ATOM 1406 C C . GLU A 1 201 ? 9.49983 39.74127 28.05551 1.000 66.16788 219 GLU A C 1
ATOM 1407 O O . GLU A 1 201 ? 8.97520 38.63284 27.89337 1.000 66.11884 219 GLU A O 1
ATOM 1413 N N . ASN A 1 202 ? 9.06372 40.62068 28.94742 1.000 65.25978 220 ASN A N 1
ATOM 1414 C CA . ASN A 1 202 ? 7.87166 40.41290 29.76586 1.000 64.93697 220 ASN A CA 1
ATOM 1415 C C . ASN A 1 202 ? 7.95969 39.19234 30.66929 1.000 67.26509 220 ASN A C 1
ATOM 1416 O O . ASN A 1 202 ? 6.93764 38.73681 31.18715 1.000 74.24499 220 ASN A O 1
ATOM 1421 N N . ARG A 1 203 ? 9.14812 38.63874 30.88760 1.000 66.61224 221 ARG A N 1
ATOM 1422 C CA . ARG A 1 203 ? 9.30670 37.61751 31.91604 1.000 65.98965 221 ARG A CA 1
ATOM 1423 C C . ARG A 1 203 ? 9.61261 38.29770 33.24951 1.000 79.50385 221 ARG A C 1
ATOM 1424 O O . ARG A 1 203 ? 10.58534 39.06612 33.33306 1.000 78.89028 221 ARG A O 1
ATOM 1432 N N . PRO A 1 204 ? 8.79631 38.08911 34.28876 1.000 75.38340 222 PRO A N 1
ATOM 1433 C CA . PRO A 1 204 ? 9.01259 38.79654 35.56697 1.000 77.63471 222 PRO A CA 1
ATOM 1434 C C . PRO A 1 204 ? 10.41503 38.69238 36.14976 1.000 78.21657 222 PRO A C 1
ATOM 1435 O O . PRO A 1 204 ? 10.93946 39.69202 36.65885 1.000 80.48491 222 PRO A O 1
ATOM 1439 N N . SER A 1 205 ? 11.02893 37.51913 36.12159 1.000 76.07235 223 SER A N 1
ATOM 1440 C CA . SER A 1 205 ? 12.32959 37.33513 36.75684 1.000 75.58472 223 SER A CA 1
ATOM 1441 C C . SER A 1 205 ? 13.49852 37.74626 35.87263 1.000 82.62096 223 SER A C 1
ATOM 1442 O O . SER A 1 205 ? 14.64052 37.41568 36.21477 1.000 80.98984 223 SER A O 1
ATOM 1445 N N . ALA A 1 206 ? 13.23881 38.44489 34.76040 1.000 83.22320 224 ALA A N 1
ATOM 1446 C CA . ALA A 1 206 ? 14.28427 38.75529 33.78681 1.000 81.94462 224 ALA A CA 1
ATOM 1447 C C . ALA A 1 206 ? 15.48256 39.44249 34.43143 1.000 78.91206 224 ALA A C 1
ATOM 1448 O O . ALA A 1 206 ? 16.62955 39.04052 34.21511 1.000 79.05066 224 ALA A O 1
ATOM 1450 N N . GLN A 1 207 ? 15.23302 40.47903 35.23291 1.000 91.37998 225 GLN A N 1
ATOM 1451 C CA . GLN A 1 207 ? 16.31215 41.19313 35.90723 1.000 89.21781 225 GLN A CA 1
ATOM 1452 C C . GLN A 1 207 ? 17.05800 40.33828 36.92683 1.000 84.30476 225 GLN A C 1
ATOM 1453 O O . GLN A 1 207 ? 18.17092 40.70184 37.30638 1.000 87.44869 225 GLN A O 1
ATOM 1459 N N . ASN A 1 208 ? 16.49625 39.21726 37.37130 1.000 77.63685 226 ASN A N 1
ATOM 1460 C CA . ASN A 1 208 ? 17.18379 38.31220 38.28810 1.000 80.51718 226 ASN A CA 1
ATOM 1461 C C . ASN A 1 208 ? 17.58956 37.00891 37.59851 1.000 83.13247 226 ASN A C 1
ATOM 1462 O O . ASN A 1 208 ? 17.44543 35.92042 38.16041 1.000 83.43078 226 ASN A O 1
ATOM 1467 N N . PHE A 1 209 ? 18.12526 37.10853 36.37850 1.000 82.52291 227 PHE A N 1
ATOM 1468 C CA . PHE A 1 209 ? 18.35690 35.91214 35.56730 1.000 82.39956 227 PHE A CA 1
ATOM 1469 C C . PHE A 1 209 ? 19.36278 34.96975 36.22581 1.000 83.01819 227 PHE A C 1
ATOM 1470 O O . PHE A 1 209 ? 19.13444 33.75306 36.28532 1.000 77.12792 227 PHE A O 1
ATOM 1478 N N . GLU A 1 210 ? 20.45933 35.52149 36.76571 1.000 95.68611 228 GLU A N 1
ATOM 1479 C CA . GLU A 1 210 ? 21.51691 34.71080 37.37268 1.000 97.37131 228 GLU A CA 1
ATOM 1480 C C . GLU A 1 210 ? 21.04112 33.87715 38.55495 1.000 92.13034 228 GLU A C 1
ATOM 1481 O O . GLU A 1 210 ? 21.72341 32.91868 38.93131 1.000 93.54710 228 GLU A O 1
ATOM 1487 N N . ASN A 1 211 ? 19.90175 34.21402 39.15087 1.000 81.84797 229 ASN A N 1
ATOM 1488 C CA . ASN A 1 211 ? 19.32299 33.41509 40.21967 1.000 81.84357 229 ASN A CA 1
ATOM 1489 C C . ASN A 1 211 ? 17.96595 32.85177 39.83191 1.000 85.64465 229 ASN A C 1
ATOM 1490 O O . ASN A 1 211 ? 17.10163 32.67636 40.68668 1.000 85.89764 229 ASN A O 1
ATOM 1495 N N . SER A 1 212 ? 17.74450 32.57931 38.55006 1.000 88.01485 230 SER A N 1
ATOM 1496 C CA . SER A 1 212 ? 16.44990 32.09136 38.08610 1.000 74.32566 230 SER A CA 1
ATOM 1497 C C . SER A 1 212 ? 16.65360 30.80749 37.29514 1.000 76.78150 230 SER A C 1
ATOM 1498 O O . SER A 1 212 ? 16.78454 30.83485 36.06314 1.000 77.47228 230 SER A O 1
ATOM 1501 N N . PRO A 1 213 ? 16.67946 29.65691 37.96753 1.000 84.08273 231 PRO A N 1
ATOM 1502 C CA . PRO A 1 213 ? 16.78961 28.39117 37.21629 1.000 74.65019 231 PRO A CA 1
ATOM 1503 C C . PRO A 1 213 ? 15.68896 28.23634 36.17946 1.000 74.30153 231 PRO A C 1
ATOM 1504 O O . PRO A 1 213 ? 15.91733 27.67042 35.09891 1.000 72.24361 231 PRO A O 1
ATOM 1508 N N . VAL A 1 214 ? 14.49948 28.75744 36.47598 1.000 71.51655 232 VAL A N 1
ATOM 1509 C CA . VAL A 1 214 ? 13.36445 28.62366 35.57174 1.000 74.74619 232 VAL A CA 1
ATOM 1510 C C . VAL A 1 214 ? 13.61404 29.39302 34.27862 1.000 78.48316 232 VAL A C 1
ATOM 1511 O O . VAL A 1 214 ? 13.32563 28.89588 33.18310 1.000 71.40483 232 VAL A O 1
ATOM 1515 N N . LEU A 1 215 ? 14.17566 30.60179 34.37643 1.000 76.26907 233 LEU A N 1
ATOM 1516 C CA . LEU A 1 215 ? 14.51972 31.33734 33.16688 1.000 70.94070 233 LEU A CA 1
ATOM 1517 C C . LEU A 1 215 ? 15.76877 30.76367 32.49444 1.000 72.50314 233 LEU A C 1
ATOM 1518 O O . LEU A 1 215 ? 15.86656 30.76259 31.26450 1.000 70.60883 233 LEU A O 1
ATOM 1523 N N . GLN A 1 216 ? 16.73773 30.28426 33.27740 1.000 74.09831 234 GLN A N 1
ATOM 1524 C CA . GLN A 1 216 ? 17.91391 29.66270 32.68201 1.000 71.35045 234 GLN A CA 1
ATOM 1525 C C . GLN A 1 216 ? 17.51916 28.44523 31.86495 1.000 67.09269 234 GLN A C 1
ATOM 1526 O O . GLN A 1 216 ? 18.11051 28.17238 30.81532 1.000 70.30352 234 GLN A O 1
ATOM 1532 N N . ASP A 1 217 ? 16.50893 27.71458 32.32719 1.000 63.62963 235 ASP A N 1
ATOM 1533 C CA . ASP A 1 217 ? 15.94819 26.61657 31.55253 1.000 60.82918 235 ASP A CA 1
ATOM 1534 C C . ASP A 1 217 ? 15.20234 27.12664 30.33111 1.000 67.02074 235 ASP A C 1
ATOM 1535 O O . ASP A 1 217 ? 15.27783 26.53278 29.24598 1.000 70.82856 235 ASP A O 1
ATOM 1540 N N . TRP A 1 218 ? 14.45295 28.21179 30.50470 1.000 63.02128 236 TRP A N 1
ATOM 1541 C CA . TRP A 1 218 ? 13.64172 28.75899 29.42824 1.000 68.82073 236 TRP A CA 1
ATOM 1542 C C . TRP A 1 218 ? 14.47995 29.05165 28.18124 1.000 65.66834 236 TRP A C 1
ATOM 1543 O O . TRP A 1 218 ? 14.04751 28.77725 27.06112 1.000 65.79102 236 TRP A O 1
ATOM 1554 N N . VAL A 1 219 ? 15.69554 29.57023 28.35894 1.000 57.31378 237 VAL A N 1
ATOM 1555 C CA . VAL A 1 219 ? 16.48778 30.04646 27.24277 1.000 64.58936 237 VAL A CA 1
ATOM 1556 C C . VAL A 1 219 ? 17.51613 29.02996 26.75686 1.000 65.96176 237 VAL A C 1
ATOM 1557 O O . VAL A 1 219 ? 18.29396 29.34635 25.84123 1.000 65.50504 237 VAL A O 1
ATOM 1561 N N . THR A 1 220 ? 17.54861 27.82947 27.32622 1.000 57.81322 238 THR A N 1
ATOM 1562 C CA . THR A 1 220 ? 18.50849 26.81755 26.90754 1.000 62.60514 238 THR A CA 1
ATOM 1563 C C . THR A 1 220 ? 17.93406 25.98549 25.75575 1.000 64.69453 238 THR A C 1
ATOM 1564 O O . THR A 1 220 ? 16.82567 25.45431 25.86230 1.000 64.49886 238 THR A O 1
ATOM 1568 N N . ALA A 1 221 ? 18.67439 25.89201 24.64507 1.000 61.86578 239 ALA A N 1
ATOM 1569 C CA . ALA A 1 221 ? 18.23224 25.07007 23.51905 1.000 67.16444 239 ALA A CA 1
ATOM 1570 C C . ALA A 1 221 ? 19.42658 24.50562 22.76777 1.000 61.77084 239 ALA A C 1
ATOM 1571 O O . ALA A 1 221 ? 20.46755 25.15844 22.65904 1.000 62.64573 239 ALA A O 1
ATOM 1573 N N . THR A 1 222 ? 19.26525 23.28166 22.25553 1.000 57.44119 240 THR A N 1
ATOM 1574 C CA . THR A 1 222 ? 20.18805 22.73560 21.26521 1.000 64.48867 240 THR A CA 1
ATOM 1575 C C . THR A 1 222 ? 19.67636 22.86626 19.82436 1.000 66.42449 240 THR A C 1
ATOM 1576 O O . THR A 1 222 ? 20.47521 22.80064 18.89015 1.000 65.76192 240 THR A O 1
ATOM 1580 N N . ASP A 1 223 ? 18.37253 23.02789 19.62347 1.000 62.03056 241 ASP A N 1
ATOM 1581 C CA . ASP A 1 223 ? 17.77531 23.08211 18.30157 1.000 61.76458 241 ASP A CA 1
ATOM 1582 C C . ASP A 1 223 ? 16.57296 24.01308 18.35339 1.000 65.01597 241 ASP A C 1
ATOM 1583 O O . ASP A 1 223 ? 15.97630 24.24354 19.41330 1.000 61.55217 241 ASP A O 1
ATOM 1588 N N . ILE A 1 224 ? 16.20951 24.52122 17.17822 1.000 62.55444 242 ILE A N 1
ATOM 1589 C CA . ILE A 1 224 ? 14.99333 25.29497 16.97071 1.000 62.23951 242 ILE A CA 1
ATOM 1590 C C . ILE A 1 224 ? 14.20721 24.66160 15.82508 1.000 62.15016 242 ILE A C 1
ATOM 1591 O O . ILE A 1 224 ? 14.77605 24.03157 14.92740 1.000 64.71120 242 ILE A O 1
ATOM 1596 N N . LYS A 1 225 ? 12.88918 24.82134 15.86377 1.000 59.92046 243 LYS A N 1
ATOM 1597 C CA . LYS A 1 225 ? 12.01601 24.27951 14.83367 1.000 56.45774 243 LYS A CA 1
ATOM 1598 C C . LYS A 1 225 ? 10.85973 25.24820 14.64036 1.000 67.57150 243 LYS A C 1
ATOM 1599 O O . LYS A 1 225 ? 10.17161 25.59783 15.60709 1.000 69.45415 243 LYS A O 1
ATOM 1605 N N . VAL A 1 226 ? 10.66267 25.69161 13.39914 1.000 65.54340 244 VAL A N 1
ATOM 1606 C CA . VAL A 1 226 ? 9.49762 26.47935 13.01700 1.000 64.46507 244 VAL A CA 1
ATOM 1607 C C . VAL A 1 226 ? 8.55108 25.57949 12.24927 1.000 65.70942 244 VAL A C 1
ATOM 1608 O O . VAL A 1 226 ? 8.95188 24.95906 11.26229 1.000 61.36594 244 VAL A O 1
ATOM 1612 N N . VAL A 1 227 ? 7.30052 25.50804 12.68713 1.000 68.94030 245 VAL A N 1
ATOM 1613 C CA . VAL A 1 227 ? 6.28003 24.72723 12.00101 1.000 69.54330 245 VAL A CA 1
ATOM 1614 C C . VAL A 1 227 ? 5.22708 25.69028 11.47244 1.000 70.23125 245 VAL A C 1
ATOM 1615 O O . VAL A 1 227 ? 4.62369 26.43957 12.25003 1.000 71.17071 245 VAL A O 1
ATOM 1619 N N . PHE A 1 228 ? 5.02151 25.68455 10.15354 1.000 68.61837 246 PHE A N 1
ATOM 1620 C CA . PHE A 1 228 ? 3.99287 26.49944 9.51726 1.000 69.08829 246 PHE A CA 1
ATOM 1621 C C . PHE A 1 228 ? 2.72187 25.67455 9.35790 1.000 75.22637 246 PHE A C 1
ATOM 1622 O O . PHE A 1 228 ? 2.76646 24.53799 8.88184 1.000 91.52396 246 PHE A O 1
ATOM 1630 N N . SER A 1 229 ? 1.58913 26.25164 9.73546 1.000 74.93434 247 SER A N 1
ATOM 1631 C CA . SER A 1 229 ? 0.31427 25.55195 9.66465 1.000 82.97666 247 SER A CA 1
ATOM 1632 C C . SER A 1 229 ? -0.63486 26.12145 8.63062 1.000 81.83333 247 SER A C 1
ATOM 1633 O O . SER A 1 229 ? -1.41555 25.36563 8.05306 1.000 89.78400 247 SER A O 1
ATOM 1636 N N . ARG A 1 230 ? -0.59175 27.42943 8.39045 1.000 73.62168 248 ARG A N 1
ATOM 1637 C CA . ARG A 1 230 ? -1.53065 28.06440 7.47677 1.000 82.82851 248 ARG A CA 1
ATOM 1638 C C . ARG A 1 230 ? -0.90791 29.34730 6.94937 1.000 77.54429 248 ARG A C 1
ATOM 1639 O O . ARG A 1 230 ? -0.41304 30.16077 7.73189 1.000 83.28321 248 ARG A O 1
ATOM 1647 N N . LEU A 1 231 ? -0.91408 29.51814 5.62995 1.000 88.00330 249 LEU A N 1
ATOM 1648 C CA . LEU A 1 231 ? -0.39049 30.74931 5.05132 1.000 83.59154 249 LEU A CA 1
ATOM 1649 C C . LEU A 1 231 ? -1.36549 31.89721 5.26434 1.000 81.90854 249 LEU A C 1
ATOM 1650 O O . LEU A 1 231 ? -1.00927 32.94632 5.80752 1.000 78.97227 249 LEU A O 1
ATOM 1655 N N . SER A 1 232 ? -2.59287 31.72532 4.80266 1.000 85.67187 250 SER A N 1
ATOM 1656 C CA . SER A 1 232 ? -3.65071 32.69353 4.98624 1.000 90.35293 250 SER A CA 1
ATOM 1657 C C . SER A 1 232 ? -4.88554 31.95977 5.47883 1.000 98.73561 250 SER A C 1
ATOM 1658 O O . SER A 1 232 ? -5.04851 30.76777 5.20210 1.000 100.33031 250 SER A O 1
ATOM 1661 N N . PRO A 1 233 ? -5.78222 32.64583 6.19545 1.000 101.86651 251 PRO A N 1
ATOM 1662 C CA . PRO A 1 233 ? -7.07420 32.02986 6.55371 1.000 100.02755 251 PRO A CA 1
ATOM 1663 C C . PRO A 1 233 ? -7.99823 31.74681 5.36737 1.000 103.74152 251 PRO A C 1
ATOM 1664 O O . PRO A 1 233 ? -9.22452 31.77500 5.51440 1.000 111.71438 251 PRO A O 1
ATOM 1668 N N . ASP A 1 234 ? -7.43199 31.41825 4.20509 1.000 111.34502 252 ASP A N 1
ATOM 1669 C CA . ASP A 1 234 ? -8.18940 31.29544 2.95920 1.000 115.67983 252 ASP A CA 1
ATOM 1670 C C . ASP A 1 234 ? -9.05426 32.53852 2.75726 1.000 125.20058 252 ASP A C 1
ATOM 1671 O O . ASP A 1 234 ? -10.26114 32.47030 2.51260 1.000 130.91991 252 ASP A O 1
ATOM 1676 N N . GLN A 1 235 ? -8.41115 33.69565 2.91879 1.000 146.68660 253 GLN A N 1
ATOM 1677 C CA . GLN A 1 235 ? -8.99828 34.99025 2.62199 1.000 150.74312 253 GLN A CA 1
ATOM 1678 C C . GLN A 1 235 ? -8.28070 35.72332 1.49573 1.000 160.03487 253 GLN A C 1
ATOM 1679 O O . GLN A 1 235 ? -8.80593 36.73168 1.00856 1.000 156.35701 253 GLN A O 1
ATOM 1685 N N . ALA A 1 236 ? -7.10018 35.25669 1.07878 1.000 142.94650 254 ALA A N 1
ATOM 1686 C CA . ALA A 1 236 ? -6.35033 35.88445 -0.01248 1.000 139.97416 254 ALA A CA 1
ATOM 1687 C C . ALA A 1 236 ? -6.74933 35.30505 -1.36989 1.000 142.47637 254 ALA A C 1
ATOM 1688 O O . ALA A 1 236 ? -7.69354 35.78153 -2.00586 1.000 141.71809 254 ALA A O 1
ATOM 1690 N N . GLU A 1 251 ? -9.45854 31.09268 -14.61829 1.000 179.30534 269 GLU A N 1
ATOM 1691 C CA . GLU A 1 251 ? -8.24011 30.85587 -13.84763 1.000 189.40074 269 GLU A CA 1
ATOM 1692 C C . GLU A 1 251 ? -8.22662 29.45352 -13.23312 1.000 196.29923 269 GLU A C 1
ATOM 1693 O O . GLU A 1 251 ? -8.85420 29.22940 -12.19453 1.000 195.30857 269 GLU A O 1
ATOM 1699 N N . THR A 1 252 ? -7.51373 28.51648 -13.86490 1.000 199.46821 270 THR A N 1
ATOM 1700 C CA . THR A 1 252 ? -7.39022 27.17451 -13.30370 1.000 194.56197 270 THR A CA 1
ATOM 1701 C C . THR A 1 252 ? -6.71732 27.23569 -11.93276 1.000 184.48288 270 THR A C 1
ATOM 1702 O O . THR A 1 252 ? -5.95773 28.16146 -11.62921 1.000 177.47824 270 THR A O 1
ATOM 1706 N N . ASP A 1 253 ? -7.02072 26.24029 -11.08930 1.000 182.30764 271 ASP A N 1
ATOM 1707 C CA . ASP A 1 253 ? -6.45926 26.19947 -9.73968 1.000 176.49074 271 ASP A CA 1
ATOM 1708 C C . ASP A 1 253 ? -4.93597 26.15777 -9.74079 1.000 167.53454 271 ASP A C 1
ATOM 1709 O O . ASP A 1 253 ? -4.31686 26.52042 -8.73393 1.000 154.70043 271 ASP A O 1
ATOM 1714 N N . ASP A 1 254 ? -4.32048 25.72718 -10.84604 1.000 168.88668 272 ASP A N 1
ATOM 1715 C CA . ASP A 1 254 ? -2.87149 25.80832 -10.99119 1.000 164.09958 272 ASP A CA 1
ATOM 1716 C C . ASP A 1 254 ? -2.36022 27.24269 -10.87422 1.000 159.00996 272 ASP A C 1
ATOM 1717 O O . ASP A 1 254 ? -1.16289 27.44541 -10.62836 1.000 148.15281 272 ASP A O 1
ATOM 1722 N N . GLU A 1 255 ? -3.24423 28.23719 -11.02893 1.000 158.48139 273 GLU A N 1
ATOM 1723 C CA . GLU A 1 255 ? -2.84391 29.64053 -11.00900 1.000 149.46112 273 GLU A CA 1
ATOM 1724 C C . GLU A 1 255 ? -2.76102 30.18349 -9.58296 1.000 142.76364 273 GLU A C 1
ATOM 1725 O O . GLU A 1 255 ? -1.74922 30.78493 -9.20238 1.000 136.09901 273 GLU A O 1
ATOM 1731 N N . VAL A 1 256 ? -3.82355 30.00052 -8.78633 1.000 145.69933 274 VAL A N 1
ATOM 1732 C CA . VAL A 1 256 ? -3.80853 30.45428 -7.39258 1.000 137.57270 274 VAL A CA 1
ATOM 1733 C C . VAL A 1 256 ? -2.92632 29.55731 -6.53351 1.000 134.73176 274 VAL A C 1
ATOM 1734 O O . VAL A 1 256 ? -2.44335 29.98827 -5.47857 1.000 131.71149 274 VAL A O 1
ATOM 1738 N N . LYS A 1 257 ? -2.73262 28.30116 -6.95553 1.000 140.80918 275 LYS A N 1
ATOM 1739 C CA . LYS A 1 257 ? -1.71058 27.44047 -6.36446 1.000 131.77654 275 LYS A CA 1
ATOM 1740 C C . LYS A 1 257 ? -0.37075 28.15334 -6.31848 1.000 127.24106 275 LYS A C 1
ATOM 1741 O O . LYS A 1 257 ? 0.38330 28.02073 -5.35025 1.000 128.05747 275 LYS A O 1
ATOM 1747 N N . GLN A 1 258 ? -0.07071 28.93689 -7.35206 1.000 130.61883 276 GLN A N 1
ATOM 1748 C CA . GLN A 1 258 ? 1.19613 29.64552 -7.46588 1.000 127.87629 276 GLN A CA 1
ATOM 1749 C C . GLN A 1 258 ? 1.32327 30.82048 -6.50499 1.000 118.73918 276 GLN A C 1
ATOM 1750 O O . GLN A 1 258 ? 2.33629 31.52661 -6.57544 1.000 114.54160 276 GLN A O 1
ATOM 1756 N N . ARG A 1 259 ? 0.34285 31.05322 -5.62580 1.000 127.08728 277 ARG A N 1
ATOM 1757 C CA . ARG A 1 259 ? 0.43796 32.11095 -4.62872 1.000 122.48794 277 ARG A CA 1
ATOM 1758 C C . ARG A 1 259 ? 0.52579 31.59900 -3.19885 1.000 121.86410 277 ARG A C 1
ATOM 1759 O O . ARG A 1 259 ? 1.05176 32.31945 -2.34461 1.000 126.48760 277 ARG A O 1
ATOM 1767 N N . TYR A 1 260 ? 0.04541 30.38202 -2.91560 1.000 115.46209 278 TYR A N 1
ATOM 1768 C CA . TYR A 1 260 ? 0.09877 29.82652 -1.55944 1.000 115.02480 278 TYR A CA 1
ATOM 1769 C C . TYR A 1 260 ? 1.39329 29.03897 -1.39423 1.000 101.44548 278 TYR A C 1
ATOM 1770 O O . TYR A 1 260 ? 1.55248 27.94027 -1.93924 1.000 93.23586 278 TYR A O 1
ATOM 1779 N N . PHE A 1 261 ? 2.31845 29.62061 -0.63698 1.000 91.50407 279 PHE A N 1
ATOM 1780 C CA . PHE A 1 261 ? 3.59186 28.99982 -0.32476 1.000 86.68557 279 PHE A CA 1
ATOM 1781 C C . PHE A 1 261 ? 4.23008 29.77027 0.81601 1.000 78.30780 279 PHE A C 1
ATOM 1782 O O . PHE A 1 261 ? 4.06131 30.98784 0.93799 1.000 75.75016 279 PHE A O 1
ATOM 1790 N N . TYR A 1 262 ? 4.98077 29.04358 1.63176 1.000 73.52386 280 TYR A N 1
ATOM 1791 C CA . TYR A 1 262 ? 5.81904 29.64876 2.64514 1.000 66.46313 280 TYR A CA 1
ATOM 1792 C C . TYR A 1 262 ? 7.16070 30.04785 2.04554 1.000 71.62835 280 TYR A C 1
ATOM 1793 O O . TYR A 1 262 ? 7.65067 29.42237 1.10034 1.000 76.19675 280 TYR A O 1
ATOM 1802 N N . SER A 1 263 ? 7.74282 31.12068 2.58748 1.000 69.58685 281 SER A N 1
ATOM 1803 C CA . SER A 1 263 ? 8.96458 31.69176 2.02661 1.000 66.41935 281 SER A CA 1
ATOM 1804 C C . SER A 1 263 ? 9.65696 32.62372 3.01177 1.000 66.09571 281 SER A C 1
ATOM 1805 O O . SER A 1 263 ? 9.01085 33.49120 3.59360 1.000 74.80093 281 SER A O 1
ATOM 1808 N N . MET A 1 264 ? 10.97161 32.48457 3.17187 1.000 63.78426 282 MET A N 1
ATOM 1809 C CA . MET A 1 264 ? 11.67526 33.20294 4.22319 1.000 67.33557 282 MET A CA 1
ATOM 1810 C C . MET A 1 264 ? 13.14522 33.35040 3.84538 1.000 68.34695 282 MET A C 1
ATOM 1811 O O . MET A 1 264 ? 13.74961 32.41427 3.32583 1.000 65.61385 282 MET A O 1
ATOM 1816 N N . GLY A 1 265 ? 13.72726 34.50852 4.14353 1.000 70.32948 283 GLY A N 1
ATOM 1817 C CA . GLY A 1 265 ? 15.09498 34.76014 3.74138 1.000 66.25557 283 GLY A CA 1
ATOM 1818 C C . GLY A 1 265 ? 16.14244 34.90622 4.83337 1.000 69.46674 283 GLY A C 1
ATOM 1819 O O . GLY A 1 265 ? 17.32920 35.04447 4.52580 1.000 73.54402 283 GLY A O 1
ATOM 1820 N N . GLU A 1 266 ? 15.75249 34.88979 6.10605 1.000 65.94525 284 GLU A N 1
ATOM 1821 C CA . GLU A 1 266 ? 16.73134 35.09335 7.17383 1.000 65.37545 284 GLU A CA 1
ATOM 1822 C C . GLU A 1 266 ? 16.18600 34.47313 8.45342 1.000 66.68469 284 GLU A C 1
ATOM 1823 O O . GLU A 1 266 ? 15.14653 34.90730 8.97089 1.000 65.57028 284 GLU A O 1
ATOM 1829 N N . LEU A 1 267 ? 16.86570 33.43963 8.93468 1.000 64.46485 285 LEU A N 1
ATOM 1830 C CA . LEU A 1 267 ? 16.59884 32.84339 10.23974 1.000 64.75495 285 LEU A CA 1
ATOM 1831 C C . LEU A 1 267 ? 17.78974 33.17068 11.14354 1.000 65.41280 285 LEU A C 1
ATOM 1832 O O . LEU A 1 267 ? 18.89439 32.66094 10.93286 1.000 63.27399 285 LEU A O 1
ATOM 1837 N N . ALA A 1 268 ? 17.58154 34.04634 12.12030 1.000 59.65067 286 ALA A N 1
ATOM 1838 C CA . ALA A 1 268 ? 18.64608 34.44653 13.02706 1.000 61.97994 286 ALA A CA 1
ATOM 1839 C C . ALA A 1 268 ? 18.28407 34.02998 14.45328 1.000 64.22727 286 ALA A C 1
ATOM 1840 O O . ALA A 1 268 ? 17.14602 34.22393 14.89809 1.000 60.15227 286 ALA A O 1
ATOM 1842 N N . VAL A 1 269 ? 19.24018 33.42465 15.14906 1.000 59.76576 287 VAL A N 1
ATOM 1843 C CA . VAL A 1 269 ? 19.05867 32.95755 16.52044 1.000 61.62651 287 VAL A CA 1
ATOM 1844 C C . VAL A 1 269 ? 20.17508 33.56367 17.36284 1.000 57.80018 287 VAL A C 1
ATOM 1845 O O . VAL A 1 269 ? 21.32453 33.11785 17.29009 1.000 59.85462 287 VAL A O 1
ATOM 1849 N N . GLY A 1 270 ? 19.84683 34.59262 18.14423 1.000 62.12649 288 GLY A N 1
ATOM 1850 C CA . GLY A 1 270 ? 20.84649 35.33900 18.89699 1.000 57.62769 288 GLY A CA 1
ATOM 1851 C C . GLY A 1 270 ? 21.02355 34.75482 20.28579 1.000 66.11565 288 GLY A C 1
ATOM 1852 O O . GLY A 1 270 ? 20.04552 34.55213 21.01493 1.000 62.48440 288 GLY A O 1
ATOM 1853 N N . GLY A 1 271 ? 22.26908 34.47776 20.64894 1.000 62.27582 289 GLY A N 1
ATOM 1854 C CA . GLY A 1 271 ? 22.52177 33.96522 21.98027 1.000 62.11468 289 GLY A CA 1
ATOM 1855 C C . GLY A 1 271 ? 23.99301 33.75028 22.24474 1.000 64.65110 289 GLY A C 1
ATOM 1856 O O . GLY A 1 271 ? 24.85794 34.30199 21.55894 1.000 61.18237 289 GLY A O 1
ATOM 1857 N N . ARG A 1 272 ? 24.25719 32.94793 23.27357 1.000 61.06200 290 ARG A N 1
ATOM 1858 C CA . ARG A 1 272 ? 25.60402 32.60256 23.69819 1.000 62.59148 290 ARG A CA 1
ATOM 1859 C C . ARG A 1 272 ? 25.68712 31.10882 23.94566 1.000 61.95958 290 ARG A C 1
ATOM 1860 O O . ARG A 1 272 ? 24.72258 30.49530 24.40500 1.000 58.13369 290 ARG A O 1
ATOM 1868 N N . CYS A 1 273 ? 26.83230 30.53768 23.59506 1.000 63.06165 291 CYS A N 1
ATOM 1869 C CA . CYS A 1 273 ? 27.16392 29.16882 23.95228 1.000 64.54917 291 CYS A CA 1
ATOM 1870 C C . CYS A 1 273 ? 27.11275 29.01385 25.47639 1.000 66.25520 291 CYS A C 1
ATOM 1871 O O . CYS A 1 273 ? 27.74548 29.78144 26.20806 1.000 67.05535 291 CYS A O 1
ATOM 1874 N N . LYS A 1 274 ? 26.34939 28.02727 25.96070 1.000 66.00914 292 LYS A N 1
ATOM 1875 C CA . LYS A 1 274 ? 26.08344 27.88625 27.39655 1.000 64.73072 292 LYS A CA 1
ATOM 1876 C C . LYS A 1 274 ? 27.26269 27.19831 28.09598 1.000 63.88418 292 LYS A C 1
ATOM 1877 O O . LYS A 1 274 ? 27.55236 26.02047 27.85459 1.000 59.53943 292 LYS A O 1
ATOM 1883 N N . CYS A 1 275 ? 27.94116 27.92982 28.98406 1.000 66.75423 293 CYS A N 1
ATOM 1884 C CA . CYS A 1 275 ? 29.07028 27.37470 29.71731 1.000 66.91936 293 CYS A CA 1
ATOM 1885 C C . CYS A 1 275 ? 28.99349 27.67606 31.20214 1.000 66.90214 293 CYS A C 1
ATOM 1886 O O . CYS A 1 275 ? 29.96802 27.42142 31.92161 1.000 65.79278 293 CYS A O 1
ATOM 1889 N N . ASN A 1 276 ? 27.87643 28.23807 31.66545 1.000 67.41050 294 ASN A N 1
ATOM 1890 C CA . ASN A 1 276 ? 27.60722 28.40568 33.08116 1.000 66.25700 294 ASN A CA 1
ATOM 1891 C C . ASN A 1 276 ? 28.56882 29.38562 33.73724 1.000 74.11989 294 ASN A C 1
ATOM 1892 O O . ASN A 1 276 ? 28.86172 29.28134 34.93045 1.000 76.68904 294 ASN A O 1
ATOM 1897 N N . GLY A 1 277 ? 29.07317 30.34398 32.98272 1.000 69.02696 295 GLY A N 1
ATOM 1898 C CA . GLY A 1 277 ? 29.97544 31.31439 33.55823 1.000 72.18828 295 GLY A CA 1
ATOM 1899 C C . GLY A 1 277 ? 31.41052 30.86650 33.67459 1.000 72.82198 295 GLY A C 1
ATOM 1900 O O . GLY A 1 277 ? 32.23724 31.62408 34.20796 1.000 77.16085 295 GLY A O 1
ATOM 1901 N N . HIS A 1 278 ? 31.74979 29.67451 33.17781 1.000 70.06773 296 HIS A N 1
ATOM 1902 C CA . HIS A 1 278 ? 33.08278 29.12440 33.39924 1.000 73.07842 296 HIS A CA 1
ATOM 1903 C C . HIS A 1 278 ? 33.91861 29.02376 32.12484 1.000 80.85053 296 HIS A C 1
ATOM 1904 O O . HIS A 1 278 ? 34.93087 28.30906 32.13381 1.000 79.90946 296 HIS A O 1
ATOM 1911 N N . ALA A 1 279 ? 33.53454 29.71633 31.03927 1.000 70.89280 297 ALA A N 1
ATOM 1912 C CA . ALA A 1 279 ? 34.33642 29.70726 29.81779 1.000 74.32171 297 ALA A CA 1
ATOM 1913 C C . ALA A 1 279 ? 34.06725 30.95633 28.97165 1.000 78.08368 297 ALA A C 1
ATOM 1914 O O . ALA A 1 279 ? 32.93550 31.43828 28.90097 1.000 74.03917 297 ALA A O 1
ATOM 1916 N N . SER A 1 280 ? 35.11423 31.46855 28.31967 1.000 77.36857 298 SER A N 1
ATOM 1917 C CA . SER A 1 280 ? 34.95842 32.59625 27.40336 1.000 76.37397 298 SER A CA 1
ATOM 1918 C C . SER A 1 280 ? 34.75269 32.17368 25.95764 1.000 73.36283 298 SER A C 1
ATOM 1919 O O . SER A 1 280 ? 34.36053 33.00912 25.14225 1.000 72.36331 298 SER A O 1
ATOM 1922 N N . ARG A 1 281 ? 34.97902 30.90954 25.61921 1.000 72.56324 299 ARG A N 1
ATOM 1923 C CA . ARG A 1 281 ? 34.76481 30.47193 24.24957 1.000 83.52877 299 ARG A CA 1
ATOM 1924 C C . ARG A 1 281 ? 34.37062 29.00263 24.21997 1.000 77.74547 299 ARG A C 1
ATOM 1925 O O . ARG A 1 281 ? 34.60484 28.25047 25.17471 1.000 76.20018 299 ARG A O 1
ATOM 1933 N N . CYS A 1 282 ? 33.77383 28.61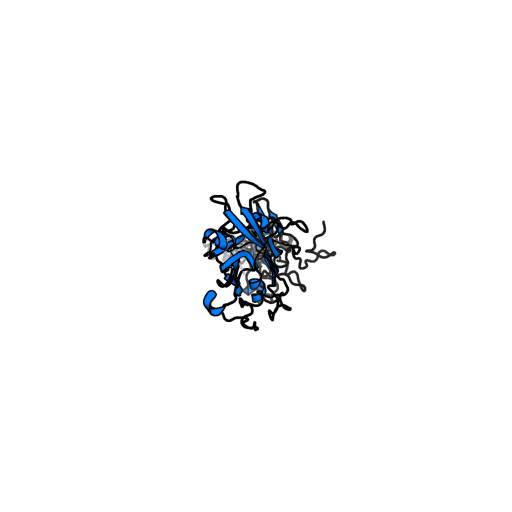302 23.09345 1.000 73.40059 300 CYS A N 1
ATOM 1934 C CA . CYS A 1 282 ? 33.51977 27.22704 22.72735 1.000 76.90679 300 CYS A CA 1
ATOM 1935 C C . CYS A 1 282 ? 34.36076 26.84580 21.50986 1.000 82.49479 300 CYS A C 1
ATOM 1936 O O . CYS A 1 282 ? 34.68487 27.67931 20.66055 1.000 81.10764 300 CYS A O 1
ATOM 1939 N N . ILE A 1 283 ? 34.72577 25.57148 21.43620 1.000 82.56192 301 ILE A N 1
ATOM 1940 C CA . ILE A 1 283 ? 35.74214 25.08992 20.51278 1.000 76.88333 301 ILE A CA 1
ATOM 1941 C C . ILE A 1 283 ? 35.38126 23.68170 20.04434 1.000 77.14146 301 ILE A C 1
ATOM 1942 O O . ILE A 1 283 ? 34.47193 23.03103 20.57444 1.000 81.76923 301 ILE A O 1
ATOM 1947 N N . PHE A 1 284 ? 36.16342 23.17102 19.10554 1.000 74.11220 302 PHE A N 1
ATOM 1948 C CA . PHE A 1 284 ? 36.12169 21.75979 18.75334 1.000 80.51124 302 PHE A CA 1
ATOM 1949 C C . PHE A 1 284 ? 37.30760 21.06426 19.39710 1.000 82.33730 302 PHE A C 1
ATOM 1950 O O . PHE A 1 284 ? 38.45502 21.42671 19.12766 1.000 84.03067 302 PHE A O 1
ATOM 1958 N N . ASP A 1 285 ? 37.03997 20.08490 20.25786 1.000 88.15495 303 ASP A N 1
ATOM 1959 C CA . ASP A 1 285 ? 38.14116 19.35208 20.86559 1.000 87.55170 303 ASP A CA 1
ATOM 1960 C C . ASP A 1 285 ? 38.74423 18.39143 19.85231 1.000 97.29958 303 ASP A C 1
ATOM 1961 O O . ASP A 1 285 ? 38.26898 18.25634 18.72142 1.000 105.09691 303 ASP A O 1
ATOM 1966 N N . LYS A 1 286 ? 39.79788 17.69734 20.27401 1.000 98.68508 304 LYS A N 1
ATOM 1967 C CA . LYS A 1 286 ? 40.49695 16.79330 19.37478 1.000 103.51564 304 LYS A CA 1
ATOM 1968 C C . LYS A 1 286 ? 39.66104 15.58175 18.98165 1.000 108.15980 304 LYS A C 1
ATOM 1969 O O . LYS A 1 286 ? 40.11557 14.78577 18.15158 1.000 111.50345 304 LYS A O 1
ATOM 1975 N N . MET A 1 287 ? 38.46747 15.41569 19.55341 1.000 103.57372 305 MET A N 1
ATOM 1976 C CA . MET A 1 287 ? 37.54662 14.36546 19.14145 1.000 106.90909 305 MET A CA 1
ATOM 1977 C C . MET A 1 287 ? 36.45081 14.87712 18.21295 1.000 106.71825 305 MET A C 1
ATOM 1978 O O . MET A 1 287 ? 35.59659 14.09257 17.79110 1.000 107.62052 305 MET A O 1
ATOM 1983 N N . GLY A 1 288 ? 36.45851 16.16380 17.87520 1.000 95.38507 306 GLY A N 1
ATOM 1984 C CA . GLY A 1 288 ? 35.46805 16.72188 16.98417 1.000 91.60532 306 GLY A CA 1
ATOM 1985 C C . GLY A 1 288 ? 34.22949 17.26683 17.65490 1.000 90.63926 306 GLY A C 1
ATOM 1986 O O . GLY A 1 288 ? 33.35755 17.80146 16.96307 1.000 93.28364 306 GLY A O 1
ATOM 1987 N N . ARG A 1 289 ? 34.12093 17.16189 18.97376 1.000 92.92034 307 ARG A N 1
ATOM 1988 C CA . ARG A 1 289 ? 32.93097 17.63092 19.66344 1.000 84.18921 307 ARG A CA 1
ATOM 1989 C C . ARG A 1 289 ? 33.00184 19.13806 19.85455 1.000 77.77515 307 ARG A C 1
ATOM 1990 O O . ARG A 1 289 ? 34.04303 19.68177 20.24103 1.000 81.52259 307 ARG A O 1
ATOM 1998 N N . TYR A 1 290 ? 31.90349 19.81312 19.54315 1.000 73.82746 308 TYR A N 1
ATOM 1999 C CA . TYR A 1 290 ? 31.76591 21.22111 19.86947 1.000 74.84482 308 TYR A CA 1
ATOM 2000 C C . TYR A 1 290 ? 31.45948 21.31830 21.35287 1.000 72.88067 308 TYR A C 1
ATOM 2001 O O . TYR A 1 290 ? 30.50410 20.69393 21.83551 1.000 74.68446 308 TYR A O 1
ATOM 2010 N N . THR A 1 291 ? 32.28392 22.06785 22.08206 1.000 71.02247 309 THR A N 1
ATOM 2011 C CA . THR A 1 291 ? 32.19310 22.07912 23.53981 1.000 76.32577 309 THR A CA 1
ATOM 2012 C C . THR A 1 291 ? 32.81753 23.35065 24.10370 1.000 75.42137 309 THR A C 1
ATOM 2013 O O . THR A 1 291 ? 33.64295 24.00055 23.45508 1.000 78.62251 309 THR A O 1
ATOM 2017 N N . CYS A 1 292 ? 32.41636 23.68562 25.33207 1.000 70.92793 310 CYS A N 1
ATOM 2018 C CA . CYS A 1 292 ? 33.00486 24.81075 26.04628 1.000 72.26330 310 CYS A CA 1
ATOM 2019 C C . CYS A 1 292 ? 34.48937 24.58573 26.31096 1.000 72.07094 310 CYS A C 1
ATOM 2020 O O . CYS A 1 292 ? 34.94527 23.45706 26.51562 1.000 70.26373 310 CYS A O 1
ATOM 2023 N N . ASP A 1 293 ? 35.24273 25.68757 26.34431 1.000 68.47657 311 ASP A N 1
ATOM 2024 C CA . ASP A 1 293 ? 36.63876 25.64790 26.77501 1.000 72.84411 311 ASP A CA 1
ATOM 2025 C C . ASP A 1 293 ? 36.66912 25.90863 28.28057 1.000 78.18788 311 ASP A C 1
ATOM 2026 O O . ASP A 1 293 ? 37.00451 26.99915 28.75535 1.000 81.53987 311 ASP A O 1
ATOM 2031 N N . CYS A 1 294 ? 36.31435 24.87048 29.04011 1.000 77.20967 312 CYS A N 1
ATOM 2032 C CA . CYS A 1 294 ? 35.98801 25.03659 30.45539 1.000 76.12492 312 CYS A CA 1
ATOM 2033 C C . CYS A 1 294 ? 37.18066 25.53749 31.25670 1.000 71.73238 312 CYS A C 1
ATOM 2034 O O . CYS A 1 294 ? 38.30530 25.06631 31.08514 1.000 70.56619 312 CYS A O 1
ATOM 2037 N N . LYS A 1 295 ? 36.92826 26.51946 32.10904 1.000 73.43705 313 LYS A N 1
ATOM 2038 C CA . LYS A 1 295 ? 37.87049 27.02304 33.09430 1.000 81.07153 313 LYS A CA 1
ATOM 2039 C C . LYS A 1 295 ? 37.32207 26.74452 34.49952 1.000 79.78872 313 LYS A C 1
ATOM 2040 O O . LYS A 1 295 ? 36.27769 26.10579 34.66692 1.000 77.03540 313 LYS A O 1
ATOM 2046 N N . HIS A 1 296 ? 38.04981 27.20789 35.51644 1.000 79.76341 314 HIS A N 1
ATOM 2047 C CA . HIS A 1 296 ? 37.59964 27.14655 36.90826 1.000 82.51309 314 HIS A CA 1
ATOM 2048 C C . HIS A 1 296 ? 37.50473 25.71049 37.41876 1.000 79.32159 314 HIS A C 1
ATOM 2049 O O . HIS A 1 296 ? 36.63027 25.38302 38.22337 1.000 73.43732 314 HIS A O 1
ATOM 2056 N N . ASN A 1 297 ? 38.42158 24.86018 36.95070 1.000 77.12667 315 ASN A N 1
ATOM 2057 C CA . ASN A 1 297 ? 38.47901 23.43835 37.31804 1.000 81.61604 315 ASN A CA 1
ATOM 2058 C C . ASN A 1 297 ? 37.12686 22.74810 37.14217 1.000 79.26753 315 ASN A C 1
ATOM 2059 O O . ASN A 1 297 ? 36.76420 21.84669 37.90652 1.000 82.31387 315 ASN A O 1
ATOM 2064 N N . THR A 1 298 ? 36.38255 23.16038 36.11343 1.000 73.04876 316 THR A N 1
ATOM 2065 C CA . THR A 1 298 ? 35.14826 22.49430 35.72323 1.000 74.99566 316 THR A CA 1
ATOM 2066 C C . THR A 1 298 ? 35.38551 21.60444 34.50722 1.000 74.40757 316 THR A C 1
ATOM 2067 O O . THR A 1 298 ? 36.44612 21.61585 33.87666 1.000 74.88482 316 THR A O 1
ATOM 2071 N N . ALA A 1 299 ? 34.36314 20.82568 34.18510 1.000 73.61155 317 ALA A N 1
ATOM 2072 C CA . ALA A 1 299 ? 34.39034 19.92678 33.04525 1.000 71.52037 317 ALA A CA 1
ATOM 2073 C C . ALA A 1 299 ? 32.96266 19.75076 32.54970 1.000 66.73319 317 ALA A C 1
ATOM 2074 O O . ALA A 1 299 ? 32.01731 20.32464 33.10118 1.000 70.57548 317 ALA A O 1
ATOM 2076 N N . GLY A 1 300 ? 32.80724 18.90960 31.53315 1.000 66.70971 318 GLY A N 1
ATOM 2077 C CA . GLY A 1 300 ? 31.53592 18.72062 30.86931 1.000 65.37461 318 GLY A CA 1
ATOM 2078 C C . GLY A 1 300 ? 31.37507 19.67797 29.70086 1.000 72.38894 318 GLY A C 1
ATOM 2079 O O . GLY A 1 300 ? 32.01013 20.73401 29.62348 1.000 68.86962 318 GLY A O 1
ATOM 2080 N N . THR A 1 301 ? 30.50386 19.29615 28.76618 1.000 69.54855 319 THR A N 1
ATOM 2081 C CA . THR A 1 301 ? 30.35976 20.13448 27.58695 1.000 73.71501 319 THR A CA 1
ATOM 2082 C C . THR A 1 301 ? 29.84720 21.51972 27.96498 1.000 70.90183 319 THR A C 1
ATOM 2083 O O . THR A 1 301 ? 30.22096 22.50370 27.31947 1.000 70.88092 319 THR A O 1
ATOM 2087 N N . GLU A 1 302 ? 29.06332 21.63510 29.04626 1.000 66.27310 320 GLU A N 1
ATOM 2088 C CA . GLU A 1 302 ? 28.57577 22.93463 29.50139 1.000 66.50006 320 GLU A CA 1
ATOM 2089 C C . GLU A 1 302 ? 29.28978 23.45550 30.74869 1.000 66.44338 320 GLU A C 1
ATOM 2090 O O . GLU A 1 302 ? 28.75235 24.35701 31.40971 1.000 62.63679 320 GLU A O 1
ATOM 2096 N N . CYS A 1 303 ? 30.48347 22.93088 31.07505 1.000 58.02994 321 CYS A N 1
ATOM 2097 C CA . CYS A 1 303 ? 31.15697 23.25633 32.34484 1.000 70.71701 321 CYS A CA 1
ATOM 2098 C C . CYS A 1 303 ? 30.23075 23.07047 33.56179 1.000 66.36820 321 CYS A C 1
ATOM 2099 O O . CYS A 1 303 ? 30.27092 23.83115 34.52390 1.000 68.18329 321 CYS A O 1
ATOM 2102 N N . GLU A 1 304 ? 29.39529 22.03781 33.52266 1.000 64.89886 322 GLU A N 1
ATOM 2103 C CA . GLU A 1 304 ? 28.29171 21.87261 34.45578 1.000 65.59431 322 GLU A CA 1
ATOM 2104 C C . GLU A 1 304 ? 28.64655 20.96633 35.62026 1.000 73.40948 322 GLU A C 1
ATOM 2105 O O . GLU A 1 304 ? 27.81713 20.78966 36.52511 1.000 70.87503 322 GLU A O 1
ATOM 2111 N N . MET A 1 305 ? 29.86434 20.41336 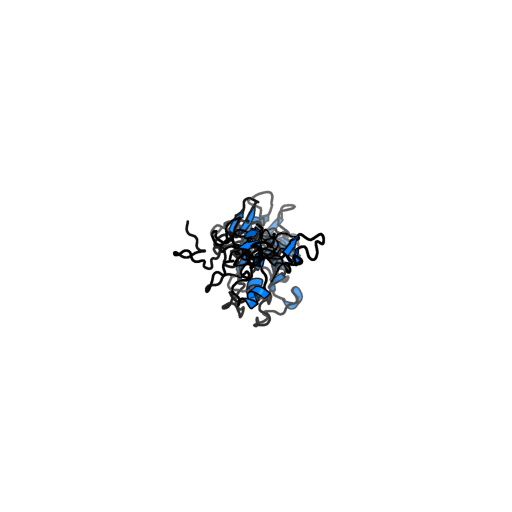35.62767 1.000 78.09691 323 MET A N 1
ATOM 2112 C CA . MET A 1 305 ? 30.38223 19.60899 36.73260 1.000 71.78041 323 MET A CA 1
ATOM 2113 C C . MET A 1 305 ? 31.86677 19.90632 36.90498 1.000 72.36362 323 MET A C 1
ATOM 2114 O O . MET A 1 305 ? 32.50527 20.49767 36.02901 1.000 82.49901 323 MET A O 1
ATOM 2119 N N . CYS A 1 306 ? 32.42212 19.45592 38.03049 1.000 72.52388 324 CYS A N 1
ATOM 2120 C CA . CYS A 1 306 ? 33.83475 19.63062 38.36052 1.000 73.45861 324 CYS A CA 1
ATOM 2121 C C . CYS A 1 306 ? 34.72782 18.59430 37.65354 1.000 75.07220 324 CYS A C 1
ATOM 2122 O O . CYS A 1 306 ? 34.28948 17.48348 37.32008 1.000 72.39266 324 CYS A O 1
ATOM 2125 N N . LYS A 1 307 ? 36.00281 18.96683 37.43054 1.000 72.60402 325 LYS A N 1
ATOM 2126 C CA . LYS A 1 307 ? 36.99065 18.02979 36.87503 1.000 80.17353 325 LYS A CA 1
ATOM 2127 C C . LYS A 1 307 ? 37.33207 16.91828 37.86731 1.000 75.36063 325 LYS A C 1
ATOM 2128 O O . LYS A 1 307 ? 37.17679 17.08302 39.07414 1.000 72.69883 325 LYS A O 1
ATOM 2134 N N . PRO A 1 308 ? 37.85808 15.79736 37.37514 1.000 75.86798 326 PRO A N 1
ATOM 2135 C CA . PRO A 1 308 ? 38.35047 14.74854 38.26956 1.000 72.21176 326 PRO A CA 1
ATOM 2136 C C . PRO A 1 308 ? 39.29400 15.30378 39.32492 1.000 78.95478 326 PRO A C 1
ATOM 2137 O O . PRO A 1 308 ? 40.05563 16.24171 39.07569 1.000 80.31156 326 PRO A O 1
ATOM 2141 N N . PHE A 1 309 ? 39.22420 14.71694 40.51933 1.000 80.66166 327 PHE A N 1
ATOM 2142 C CA . PHE A 1 309 ? 40.03957 15.10270 41.66746 1.000 85.43491 327 PHE A CA 1
ATOM 2143 C C . PHE A 1 309 ? 39.81616 16.56299 42.09682 1.000 81.89651 327 PHE A C 1
ATOM 2144 O O . PHE A 1 309 ? 40.64059 17.14128 42.82060 1.000 79.44098 327 PHE A O 1
ATOM 2152 N N . HIS A 1 310 ? 38.69543 17.17735 41.70566 1.000 75.24103 328 HIS A N 1
ATOM 2153 C CA . HIS A 1 310 ? 38.39475 18.55659 42.09455 1.000 80.90412 328 HIS A CA 1
ATOM 2154 C C . HIS A 1 310 ? 37.02511 18.62014 42.76677 1.000 83.96318 328 HIS A C 1
ATOM 2155 O O . HIS A 1 310 ? 36.14175 19.39234 42.38583 1.000 78.01281 328 HIS A O 1
ATOM 2162 N N . TYR A 1 311 ? 36.88063 17.82635 43.83060 1.000 76.53570 329 TYR A N 1
ATOM 2163 C CA . TYR A 1 311 ? 35.58562 17.49799 44.40299 1.000 75.08133 329 TYR A CA 1
ATOM 2164 C C . TYR A 1 311 ? 35.45512 17.96172 45.84813 1.000 75.54119 329 TYR A C 1
ATOM 2165 O O . TYR A 1 311 ? 34.70394 17.36865 46.62875 1.000 77.99828 329 TYR A O 1
ATOM 2174 N N . ASP A 1 312 ? 36.16993 19.02387 46.21586 1.000 73.28412 330 ASP A N 1
ATOM 2175 C CA . ASP A 1 312 ? 36.15557 19.49609 47.59748 1.000 79.61532 330 ASP A CA 1
ATOM 2176 C C . ASP A 1 312 ? 34.95414 20.39233 47.87698 1.000 85.50593 330 ASP A C 1
ATOM 2177 O O . ASP A 1 312 ? 34.46035 20.42973 49.01198 1.000 83.97581 330 ASP A O 1
ATOM 2182 N N . ARG A 1 313 ? 34.47601 21.11575 46.86170 1.000 84.80369 331 ARG A N 1
ATOM 2183 C CA . ARG A 1 313 ? 33.31691 21.98250 46.95465 1.000 80.45977 331 ARG A CA 1
ATOM 2184 C C . ARG A 1 313 ? 32.24725 21.50041 45.99305 1.000 77.63908 331 ARG A C 1
ATOM 2185 O O . ARG A 1 313 ? 32.55634 20.84156 44.99384 1.000 78.19550 331 ARG A O 1
ATOM 2193 N N . PRO A 1 314 ? 30.98273 21.78360 46.27892 1.000 75.92446 332 PRO A N 1
ATOM 2194 C CA . PRO A 1 314 ? 29.93385 21.46579 45.31319 1.000 77.67496 332 PRO A CA 1
ATOM 2195 C C . PRO A 1 314 ? 30.08886 22.32825 44.07095 1.000 85.81061 332 PRO A C 1
ATOM 2196 O O . PRO A 1 314 ? 30.51385 23.48755 44.14760 1.000 80.62692 332 PRO A O 1
ATOM 2200 N N . TRP A 1 315 ? 29.77196 21.74224 42.91248 1.000 85.10092 333 TRP A N 1
ATOM 2201 C CA . TRP A 1 315 ? 29.74331 22.53001 41.68890 1.000 72.89710 333 TRP A CA 1
ATOM 2202 C C . TRP A 1 315 ? 28.73231 23.66325 41.82924 1.000 77.62390 333 TRP A C 1
ATOM 2203 O O . TRP A 1 315 ? 27.69140 23.52280 42.49779 1.000 74.60188 333 TRP A O 1
ATOM 2214 N N . GLY A 1 316 ? 29.05638 24.79676 41.20223 1.000 72.63252 334 GLY A N 1
ATOM 2215 C CA . GLY A 1 316 ? 28.09524 25.87303 41.04146 1.000 74.28796 334 GLY A CA 1
ATOM 2216 C C . GLY A 1 316 ? 28.31820 26.64757 39.75879 1.000 76.75022 334 GLY A C 1
ATOM 2217 O O . GLY A 1 316 ? 29.41228 26.65239 39.18711 1.000 73.08869 334 GLY A O 1
ATOM 2218 N N . ARG A 1 317 ? 27.25000 27.29771 39.30466 1.000 77.18787 335 ARG A N 1
ATOM 2219 C CA . ARG A 1 317 ? 27.36096 28.27375 38.23129 1.000 70.19342 335 ARG A CA 1
ATOM 2220 C C . ARG A 1 317 ? 28.03617 29.54418 38.74917 1.000 75.48162 335 ARG A C 1
ATOM 2221 O O . ARG A 1 317 ? 27.74878 30.01485 39.85407 1.000 81.10253 335 ARG A O 1
ATOM 2229 N N . ALA A 1 318 ? 28.96613 30.07891 37.95831 1.000 82.57102 336 ALA A N 1
ATOM 2230 C CA . ALA A 1 318 ? 29.62812 31.33035 38.29858 1.000 82.17240 336 ALA A CA 1
ATOM 2231 C C . ALA A 1 318 ? 28.63675 32.48635 38.28331 1.000 90.26628 336 ALA A C 1
ATOM 2232 O O . ALA A 1 318 ? 27.65635 32.48979 37.53184 1.000 84.54916 336 ALA A O 1
ATOM 2234 N N . THR A 1 319 ? 28.88900 33.46690 39.14930 1.000 95.52506 337 THR A N 1
ATOM 2235 C CA . THR A 1 319 ? 28.09256 34.68055 39.21577 1.000 96.32192 337 THR A CA 1
ATOM 2236 C C . THR A 1 319 ? 29.02694 35.87635 39.27970 1.000 94.27140 337 THR A C 1
ATOM 2237 O O . THR A 1 319 ? 30.23608 35.73241 39.47126 1.000 94.19011 337 THR A O 1
ATOM 2241 N N . ALA A 1 320 ? 28.44352 37.06826 39.13448 1.000 90.95362 338 ALA A N 1
ATOM 2242 C CA . ALA A 1 320 ? 29.19523 38.29835 39.37364 1.000 97.66679 338 ALA A CA 1
ATOM 2243 C C . ALA A 1 320 ? 29.98744 38.24613 40.67387 1.000 108.22106 338 ALA A C 1
ATOM 2244 O O . ALA A 1 320 ? 31.14128 38.68449 40.71431 1.000 111.89859 338 ALA A O 1
ATOM 2246 N N . ASN A 1 321 ? 29.38090 37.72115 41.75109 1.000 107.47903 339 ASN A N 1
ATOM 2247 C CA . ASN A 1 321 ? 30.02614 37.73424 43.06781 1.000 121.62726 339 ASN A CA 1
ATOM 2248 C C . ASN A 1 321 ? 31.24394 36.82130 43.11659 1.000 121.96342 339 ASN A C 1
ATOM 2249 O O . ASN A 1 321 ? 32.25426 37.15582 43.74481 1.000 120.86905 339 ASN A O 1
ATOM 2254 N N . SER A 1 322 ? 31.16378 35.65837 42.48270 1.000 115.26197 340 SER A N 1
ATOM 2255 C CA . SER A 1 322 ? 32.18223 34.64322 42.68167 1.000 108.46729 340 SER A CA 1
ATOM 2256 C C . SER A 1 322 ? 32.12864 33.65068 41.53337 1.000 99.16334 340 SER A C 1
ATOM 2257 O O . SER A 1 322 ? 31.04507 33.27196 41.07543 1.000 96.59827 340 SER A O 1
ATOM 2260 N N . ALA A 1 323 ? 33.31046 33.22974 41.08487 1.000 96.28917 341 ALA A N 1
ATOM 2261 C CA . ALA A 1 323 ? 33.39786 32.24740 40.01746 1.000 82.45275 341 ALA A CA 1
ATOM 2262 C C . ALA A 1 323 ? 32.95350 30.85777 40.45911 1.000 83.74610 341 ALA A C 1
ATOM 2263 O O . ALA A 1 323 ? 32.64507 30.03350 39.59520 1.000 82.22345 341 ALA A O 1
ATOM 2265 N N . ASN A 1 324 ? 32.90587 30.56998 41.76538 1.000 80.76512 342 ASN A N 1
ATOM 2266 C CA . ASN A 1 324 ? 32.56562 29.22450 42.24894 1.000 73.27067 342 ASN A CA 1
ATOM 2267 C C . ASN A 1 324 ? 33.44984 28.18235 41.57052 1.000 75.17572 342 ASN A C 1
ATOM 2268 O O . ASN A 1 324 ? 32.98818 27.16643 41.03204 1.000 71.85987 342 ASN A O 1
ATOM 2273 N N . SER A 1 325 ? 34.74046 28.49594 41.55850 1.000 69.99578 343 SER A N 1
ATOM 2274 C CA . SER A 1 325 ? 35.76006 27.62200 41.00723 1.000 70.92046 343 SER A CA 1
ATOM 2275 C C . SER A 1 325 ? 35.80323 26.30559 41.78450 1.000 75.79476 343 SER A C 1
ATOM 2276 O O . SER A 1 325 ? 35.81435 26.30190 43.01779 1.000 85.06408 343 SER A O 1
ATOM 2279 N N . CYS A 1 326 ? 35.77964 25.18192 41.06856 1.000 79.36139 344 CYS A N 1
ATOM 2280 C CA . CYS A 1 326 ? 35.90982 23.88509 41.72546 1.000 72.28319 344 CYS A CA 1
ATOM 2281 C C . CYS A 1 326 ? 37.26640 23.79774 42.41197 1.000 80.19927 344 CYS A C 1
ATOM 2282 O O . CYS A 1 326 ? 38.25978 24.34526 41.92495 1.000 84.05955 344 CYS A O 1
ATOM 2285 N N . VAL A 1 327 ? 37.30391 23.10045 43.55205 1.000 77.44839 345 VAL A N 1
ATOM 2286 C CA . VAL A 1 327 ? 38.45587 23.08746 44.45192 1.000 79.86070 345 VAL A CA 1
ATOM 2287 C C . VAL A 1 327 ? 39.02811 21.67183 44.49313 1.000 79.65000 345 VAL A C 1
ATOM 2288 O O . VAL A 1 327 ? 38.27864 20.69300 44.58484 1.000 77.27123 345 VAL A O 1
ATOM 2292 N N . ALA A 1 328 ? 40.35180 21.56631 44.39961 1.000 79.39717 346 ALA A N 1
ATOM 2293 C CA . ALA A 1 328 ? 40.99955 20.26445 44.31483 1.000 77.09377 346 ALA A CA 1
ATOM 2294 C C . ALA A 1 328 ? 40.98314 19.57858 45.67165 1.000 83.07661 346 ALA A C 1
ATOM 2295 O O . ALA A 1 328 ? 41.15932 20.22127 46.70958 1.000 87.39078 346 ALA A O 1
ATOM 2297 N N . CYS A 1 329 ? 40.76708 18.26716 45.66922 1.000 84.89227 347 CYS A N 1
ATOM 2298 C CA . CYS A 1 329 ? 40.87948 17.51157 46.90834 1.000 81.03724 347 CYS A CA 1
ATOM 2299 C C . CYS A 1 329 ? 42.31485 17.52220 47.40982 1.000 81.34996 347 CYS A C 1
ATOM 2300 O O . CYS A 1 329 ? 43.26669 17.54884 46.62274 1.000 78.36910 347 CYS A O 1
ATOM 2303 N N . ASN A 1 330 ? 42.46489 17.48185 48.73893 1.000 83.62339 348 ASN A N 1
ATOM 2304 C CA . ASN A 1 330 ? 43.76816 17.33343 49.38928 1.000 81.66400 348 ASN A CA 1
ATOM 2305 C C . ASN A 1 330 ? 43.90250 15.90108 49.88822 1.000 80.42447 348 ASN A C 1
ATOM 2306 O O . ASN A 1 330 ? 43.20176 15.49337 50.82052 1.000 81.63359 348 ASN A O 1
ATOM 2311 N N . CYS A 1 331 ? 44.79281 15.13698 49.26308 1.000 80.28067 349 CYS A N 1
ATOM 2312 C CA . CYS A 1 331 ? 45.05557 13.76019 49.66735 1.000 87.92687 349 CYS A CA 1
ATOM 2313 C C . CYS A 1 331 ? 46.53075 13.55705 50.00439 1.000 84.70433 349 CYS A C 1
ATOM 2314 O O . CYS A 1 331 ? 47.06794 12.45607 49.85543 1.000 84.35066 349 CYS A O 1
ATOM 2317 N N . ASN A 1 332 ? 47.19235 14.63324 50.42607 1.000 78.49482 350 ASN A N 1
ATOM 2318 C CA . ASN A 1 332 ? 48.58158 14.62177 50.85896 1.000 93.02619 350 ASN A CA 1
ATOM 2319 C C . ASN A 1 332 ? 49.45941 13.75936 49.96059 1.000 93.59233 350 ASN A C 1
ATOM 2320 O O . ASN A 1 332 ? 50.37507 13.08265 50.44107 1.000 99.86861 350 ASN A O 1
ATOM 2325 N N . GLN A 1 333 ? 49.18494 13.78792 48.65614 1.000 90.64073 351 GLN A N 1
ATOM 2326 C CA . GLN A 1 333 ? 49.93112 13.03825 47.64686 1.000 93.16293 351 GLN A CA 1
ATOM 2327 C C . GLN A 1 333 ? 49.78064 11.53428 47.82742 1.000 90.31278 351 GLN A C 1
ATOM 2328 O O . GLN A 1 333 ? 50.68152 10.77674 47.45989 1.000 91.33042 351 GLN A O 1
ATOM 2334 N N . HIS A 1 334 ? 48.66052 11.07195 48.39689 1.000 82.47242 352 HIS A N 1
ATOM 2335 C CA . HIS A 1 334 ? 48.49925 9.64401 48.64682 1.000 87.70957 352 HIS A CA 1
ATOM 2336 C C . HIS A 1 334 ? 47.30479 8.99422 47.95556 1.000 87.10106 352 HIS A C 1
ATOM 2337 O O . HIS A 1 334 ? 47.06865 7.79944 48.17628 1.000 95.01464 352 HIS A O 1
ATOM 2344 N N . ALA A 1 335 ? 46.56114 9.71028 47.11336 1.000 84.34556 353 ALA A N 1
ATOM 2345 C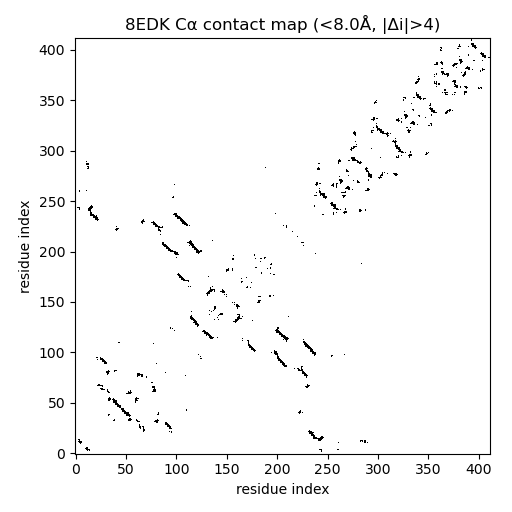 CA . ALA A 1 335 ? 45.36934 9.12669 46.51392 1.000 81.19060 353 ALA A CA 1
ATOM 2346 C C . ALA A 1 335 ? 45.16221 9.66536 45.10424 1.000 87.47187 353 ALA A C 1
ATOM 2347 O O . ALA A 1 335 ? 45.34915 10.86111 44.85393 1.000 85.34325 353 ALA A O 1
ATOM 2349 N N . LYS A 1 336 ? 44.75325 8.77437 44.19228 1.000 82.95812 354 LYS A N 1
ATOM 2350 C CA . LYS A 1 336 ? 44.53363 9.16786 42.80280 1.000 84.86021 354 LYS A CA 1
ATOM 2351 C C . LYS A 1 336 ? 43.15426 9.78811 42.59999 1.000 82.98902 354 LYS A C 1
ATOM 2352 O O . LYS A 1 336 ? 43.01258 10.74796 41.83735 1.000 81.01985 354 LYS A O 1
ATOM 2358 N N . ARG A 1 337 ? 42.13563 9.27218 43.28278 1.000 84.57532 355 ARG A N 1
ATOM 2359 C CA . ARG A 1 337 ? 40.77205 9.75914 43.16123 1.000 72.09919 355 ARG A CA 1
ATOM 2360 C C . ARG A 1 337 ? 40.23654 10.19373 44.51725 1.000 81.18356 355 ARG A C 1
ATOM 2361 O O . ARG A 1 337 ? 40.71819 9.76687 45.57350 1.000 76.43184 355 ARG A O 1
ATOM 2369 N N . CYS A 1 338 ? 39.20767 11.03667 44.46203 1.000 81.42974 356 CYS A N 1
ATOM 2370 C CA . CYS A 1 338 ? 38.44500 11.46560 45.62774 1.000 76.92480 356 CYS A CA 1
ATOM 2371 C C . CYS A 1 338 ? 36.98968 11.65097 45.21734 1.000 79.41918 356 CYS A C 1
ATOM 2372 O O . CYS A 1 338 ? 36.64666 11.63311 44.02878 1.000 68.51823 356 CYS A O 1
ATOM 2375 N N . ARG A 1 339 ? 36.12720 11.85293 46.20978 1.000 69.45817 357 ARG A N 1
ATOM 2376 C CA . ARG A 1 339 ? 34.71534 12.05008 45.93062 1.000 68.85357 357 ARG A CA 1
ATOM 2377 C C . ARG A 1 339 ? 34.18146 13.14857 46.83142 1.000 73.74937 357 ARG A C 1
ATOM 2378 O O . ARG A 1 339 ? 34.71504 13.39609 47.91726 1.000 82.39587 357 ARG A O 1
ATOM 2386 N N . PHE A 1 340 ? 33.13088 13.82016 46.36869 1.000 69.51193 358 PHE A N 1
ATOM 2387 C CA . PHE A 1 340 ? 32.50352 14.86232 47.15983 1.000 69.31634 358 PHE A CA 1
ATOM 2388 C C . PHE A 1 340 ? 31.48917 14.21768 48.08798 1.000 71.83131 358 PHE A C 1
ATOM 2389 O O . PHE A 1 340 ? 30.67224 13.40798 47.64565 1.000 71.55774 358 PHE A O 1
ATOM 2397 N N . ASP A 1 341 ? 31.57680 14.53998 49.37933 1.000 67.62785 359 ASP A N 1
ATOM 2398 C CA . ASP A 1 341 ? 30.60989 14.09210 50.37329 1.000 75.04426 359 ASP A CA 1
ATOM 2399 C C . ASP A 1 341 ? 29.85860 15.32580 50.86633 1.000 77.86997 359 ASP A C 1
ATOM 2400 O O . ASP A 1 341 ? 30.46318 16.24229 51.42737 1.000 83.59782 359 ASP A O 1
ATOM 2405 N N . ALA A 1 342 ? 28.54911 15.36808 50.62119 1.000 82.83375 360 ALA A N 1
ATOM 2406 C CA . ALA A 1 342 ? 27.79902 16.59194 50.88723 1.000 82.05772 360 ALA A CA 1
ATOM 2407 C C . ALA A 1 342 ? 27.57489 16.79182 52.37564 1.000 84.97690 360 ALA A C 1
ATOM 2408 O O . ALA A 1 342 ? 27.65890 17.91871 52.87451 1.000 83.29927 360 ALA A O 1
ATOM 2410 N N . GLU A 1 343 ? 27.27703 15.71416 53.09777 1.000 80.60527 361 GLU A N 1
ATOM 2411 C CA . GLU A 1 343 ? 27.04367 15.84422 54.52715 1.000 80.38613 361 GLU A CA 1
ATOM 2412 C C . GLU A 1 343 ? 28.31380 16.29070 55.25264 1.000 87.25011 361 GLU A C 1
ATOM 2413 O O . GLU A 1 343 ? 28.25920 17.11997 56.16958 1.000 88.91221 361 GLU A O 1
ATOM 2419 N N . LEU A 1 344 ? 29.47084 15.76076 54.85790 1.000 87.47350 362 LEU A N 1
ATOM 2420 C CA . LEU A 1 344 ? 30.71720 16.23959 55.44563 1.000 82.57211 362 LEU A CA 1
ATOM 2421 C C . LEU A 1 344 ? 30.91680 17.72260 55.16546 1.000 86.98202 362 LEU A C 1
ATOM 2422 O O . LEU A 1 344 ? 31.30334 18.48584 56.05887 1.000 91.54313 362 LEU A O 1
ATOM 2427 N N . PHE A 1 345 ? 30.65634 18.14462 53.92587 1.000 85.47883 363 PHE A N 1
ATOM 2428 C CA . PHE A 1 345 ? 30.71442 19.55809 53.56709 1.000 85.80761 363 PHE A CA 1
ATOM 2429 C C . PHE A 1 345 ? 29.83777 20.40359 54.49469 1.000 87.64162 363 PHE A C 1
ATOM 2430 O O . PHE A 1 345 ? 30.29203 21.39960 55.07229 1.000 88.59611 363 PHE A O 1
ATOM 2438 N N . ARG A 1 346 ? 28.58054 19.99647 54.66807 1.000 77.13753 364 ARG A N 1
ATOM 2439 C CA . ARG A 1 346 ? 27.66700 20.71108 55.54646 1.000 79.96074 364 ARG A CA 1
ATOM 2440 C C . ARG A 1 346 ? 28.13590 20.70350 57.00045 1.000 94.12289 364 ARG A C 1
ATOM 2441 O O . ARG A 1 346 ? 27.79219 21.61523 57.76184 1.000 95.47413 364 ARG A O 1
ATOM 2449 N N . LEU A 1 347 ? 28.89103 19.67907 57.41586 1.000 86.19467 365 LEU A N 1
ATOM 2450 C CA . LEU A 1 347 ? 29.37832 19.62916 58.79078 1.000 88.80167 365 LEU A CA 1
ATOM 2451 C C . LEU A 1 347 ? 30.65050 20.44240 58.96843 1.000 89.88857 365 LEU A C 1
ATOM 2452 O O . LEU A 1 347 ? 30.87840 20.99250 60.04698 1.000 100.58683 365 LEU A O 1
ATOM 2457 N N . SER A 1 348 ? 31.49169 20.51865 57.93757 1.000 92.86158 366 SER A N 1
ATOM 2458 C CA . SER A 1 348 ? 32.67428 21.36918 57.97134 1.000 95.08543 366 SER A CA 1
ATOM 2459 C C . SER A 1 348 ? 32.32919 22.84668 58.09693 1.000 93.09884 366 SER A C 1
ATOM 2460 O O . SER A 1 348 ? 33.24278 23.66906 58.17479 1.000 99.25222 366 SER A O 1
ATOM 2463 N N . GLY A 1 349 ? 31.05135 23.20624 58.08581 1.000 88.46977 367 GLY A N 1
ATOM 2464 C CA . GLY A 1 349 ? 30.70075 24.59927 57.91069 1.000 92.93447 367 GLY A CA 1
ATOM 2465 C C . GLY A 1 349 ? 30.74994 25.05038 56.47173 1.000 94.00300 367 GLY A C 1
ATOM 2466 O O . GLY A 1 349 ? 31.17535 26.17921 56.20162 1.000 103.77853 367 GLY A O 1
ATOM 2467 N N . ASN A 1 350 ? 30.33899 24.18442 55.53715 1.000 90.15449 368 ASN A N 1
ATOM 2468 C CA . ASN A 1 350 ? 30.30816 24.49023 54.09769 1.000 92.86425 368 ASN A CA 1
ATOM 2469 C C . ASN A 1 350 ? 31.67331 24.93287 53.58555 1.000 92.11835 368 ASN A C 1
ATOM 2470 O O . ASN A 1 350 ? 31.77950 25.85328 52.77431 1.000 99.33715 368 ASN A O 1
ATOM 2475 N N . ARG A 1 351 ? 32.72507 24.25773 54.04635 1.000 95.55763 369 ARG A N 1
ATOM 2476 C CA . ARG A 1 351 ? 34.09604 24.60707 53.69091 1.000 94.15725 369 ARG A CA 1
ATOM 2477 C C . ARG A 1 351 ? 34.72690 23.53187 52.81612 1.000 88.28879 369 ARG A C 1
ATOM 2478 O O . ARG A 1 351 ? 35.02487 23.78908 51.64858 1.000 116.44961 369 ARG A O 1
ATOM 2486 N N . SER A 1 352 ? 34.93551 22.33226 53.34011 1.000 90.25302 370 SER A N 1
ATOM 2487 C CA . SER A 1 352 ? 35.52857 21.24494 52.57601 1.000 91.53700 370 SER A CA 1
ATOM 2488 C C . SER A 1 352 ? 34.63606 20.01439 52.66141 1.000 92.79192 370 SER A C 1
ATOM 2489 O O . SER A 1 352 ? 33.92948 19.80698 53.65387 1.000 89.53893 370 SER A O 1
ATOM 2492 N N . GLY A 1 353 ? 34.67685 19.19837 51.60828 1.000 86.62270 371 GLY A N 1
ATOM 2493 C CA . GLY A 1 353 ? 33.81658 18.03599 51.52163 1.000 76.19100 371 GLY A CA 1
ATOM 2494 C C . GLY A 1 353 ? 34.39869 16.88597 50.72326 1.000 75.17925 371 GLY A C 1
ATOM 2495 O O . GLY A 1 353 ? 33.70070 15.90572 50.45319 1.000 77.99871 371 GLY A O 1
ATOM 2496 N N . GLY A 1 354 ? 35.66878 16.97582 50.33562 1.000 73.50454 372 GLY A N 1
ATOM 2497 C CA . GLY A 1 354 ? 36.28640 15.89161 49.59280 1.000 76.22932 372 GLY A CA 1
ATOM 2498 C C . GLY A 1 354 ? 36.73347 14.75812 50.50049 1.000 85.40188 372 GLY A C 1
ATOM 2499 O O . GLY A 1 354 ? 37.33939 14.98751 51.55391 1.000 87.58870 372 GLY A O 1
ATOM 2500 N N . VAL A 1 355 ? 36.44825 13.52702 50.08242 1.000 80.38360 373 VAL A N 1
ATOM 2501 C CA . VAL A 1 355 ? 36.91189 12.32301 50.76635 1.000 77.77786 373 VAL A CA 1
ATOM 2502 C C . VAL A 1 355 ? 37.85050 11.57821 49.82662 1.000 73.85476 373 VAL A C 1
ATOM 2503 O O . VAL A 1 355 ? 37.42738 11.12882 48.75520 1.000 79.85851 373 VAL A O 1
ATOM 2507 N N . CYS A 1 356 ? 39.10772 11.41649 50.23473 1.000 74.72337 374 CYS A N 1
ATOM 2508 C CA . CYS A 1 356 ? 40.05656 10.67794 49.41419 1.000 72.26482 374 CYS A CA 1
ATOM 2509 C C . CYS A 1 356 ? 39.69765 9.19681 49.34006 1.000 72.94541 374 CYS A C 1
ATOM 2510 O O . CYS A 1 356 ? 39.08145 8.62645 50.23850 1.000 76.47465 374 CYS A O 1
ATOM 2513 N N . LEU A 1 357 ? 40.06926 8.58295 48.22814 1.000 82.40555 375 LEU A N 1
ATOM 2514 C CA . LEU A 1 357 ? 39.69375 7.21730 47.90335 1.000 79.41322 375 LEU A CA 1
ATOM 2515 C C . LEU A 1 357 ? 40.94796 6.36488 47.84541 1.000 72.63752 375 LEU A C 1
ATOM 2516 O O . LEU A 1 357 ? 41.90474 6.71224 47.15513 1.000 81.74382 375 LEU A O 1
ATOM 2521 N N . ASN A 1 358 ? 40.94592 5.26816 48.57970 1.000 75.66696 376 ASN A N 1
ATOM 2522 C CA . ASN A 1 358 ? 42.04865 4.31666 48.57398 1.000 82.18536 376 ASN A CA 1
ATOM 2523 C C . ASN A 1 358 ? 43.40312 4.99190 48.82190 1.000 78.40841 376 ASN A C 1
ATOM 2524 O O . ASN A 1 358 ? 44.33348 4.87936 48.02940 1.000 83.05712 376 ASN A O 1
ATOM 2529 N N . CYS A 1 359 ? 43.51154 5.69500 49.94620 1.000 80.63608 377 CYS A N 1
ATOM 2530 C CA . CYS A 1 359 ? 44.81577 6.19041 50.37545 1.000 84.54785 377 CYS A CA 1
ATOM 2531 C C . CYS A 1 359 ? 45.84908 5.07215 50.31455 1.000 87.02089 377 CYS A C 1
ATOM 2532 O O . CYS A 1 359 ? 45.58513 3.94394 50.74460 1.000 86.47819 377 CYS A O 1
ATOM 2535 N N . ARG A 1 360 ? 47.02042 5.38454 49.75281 1.000 82.11807 378 ARG A N 1
ATOM 2536 C CA . ARG A 1 360 ? 48.10274 4.42533 49.62173 1.000 89.31491 378 ARG A CA 1
ATOM 2537 C C . ARG A 1 360 ? 49.17040 4.70539 50.67043 1.000 92.96937 378 ARG A C 1
ATOM 2538 O O . ARG A 1 360 ? 49.06083 5.63337 51.47383 1.000 90.54785 378 ARG A O 1
ATOM 2546 N N . HIS A 1 361 ? 50.22192 3.88801 50.65104 1.000 91.08082 379 HIS A N 1
ATOM 2547 C CA . HIS A 1 361 ? 51.40950 4.14017 51.44858 1.000 92.52625 379 HIS A CA 1
ATOM 2548 C C . HIS A 1 361 ? 51.09422 4.07106 52.93761 1.000 100.81597 379 HIS A C 1
ATOM 2549 O O . HIS A 1 361 ? 51.73062 4.74191 53.75270 1.000 101.95852 379 HIS A O 1
ATOM 2556 N N . ASN A 1 362 ? 50.10329 3.25020 53.29069 1.000 100.56498 380 ASN A N 1
ATOM 2557 C CA . ASN A 1 362 ? 49.71474 2.99165 54.68204 1.000 102.32237 380 ASN A CA 1
ATOM 2558 C C . ASN A 1 362 ? 49.23370 4.24978 55.39565 1.000 97.36796 380 ASN A C 1
ATOM 2559 O O . ASN A 1 362 ? 49.39997 4.38465 56.61041 1.000 88.05401 380 ASN A O 1
ATOM 2564 N N . THR A 1 363 ? 48.64096 5.17569 54.64707 1.000 97.15840 381 THR A N 1
ATOM 2565 C CA . THR A 1 363 ? 47.97611 6.33598 55.21563 1.000 89.01778 381 THR A CA 1
ATOM 2566 C C . THR A 1 363 ? 46.47903 6.05581 55.34390 1.000 83.74174 381 THR A C 1
ATOM 2567 O O . THR A 1 363 ? 45.98313 4.99925 54.94195 1.000 82.83538 381 THR A O 1
ATOM 2571 N N . ALA A 1 364 ? 45.76214 7.01218 55.93376 1.000 84.06864 382 ALA A N 1
ATOM 2572 C CA . ALA A 1 364 ? 44.35858 6.82355 56.28192 1.000 86.60699 382 ALA A CA 1
ATOM 2573 C C . ALA A 1 364 ? 43.70552 8.18627 56.49768 1.000 84.37013 382 ALA A C 1
ATOM 2574 O O . ALA A 1 364 ? 44.38363 9.20575 56.62956 1.000 87.65765 382 ALA A O 1
ATOM 2576 N N . GLY A 1 365 ? 42.37679 8.18969 56.55219 1.000 76.25773 383 GLY A N 1
ATOM 2577 C CA . GLY A 1 365 ? 41.64137 9.40092 56.84357 1.000 79.03601 383 GLY A CA 1
ATOM 2578 C C . GLY A 1 365 ? 41.13945 10.08724 55.58210 1.000 86.88147 383 GLY A C 1
ATOM 2579 O O . GLY A 1 365 ? 41.59449 9.82714 54.46530 1.000 87.91494 383 GLY A O 1
ATOM 2580 N N . ARG A 1 366 ? 40.17879 10.99137 55.76673 1.000 83.77159 384 ARG A N 1
ATOM 2581 C CA . ARG A 1 366 ? 39.52994 11.56367 54.60082 1.000 82.68847 384 ARG A CA 1
ATOM 2582 C C . ARG A 1 366 ? 40.47207 12.43983 53.78784 1.000 90.07741 384 ARG A C 1
ATOM 2583 O O . ARG A 1 366 ? 40.14461 12.77891 52.64469 1.000 95.74382 384 ARG A O 1
ATOM 2591 N N . ASN A 1 367 ? 41.63493 12.78871 54.33324 1.000 83.73991 385 ASN A N 1
ATOM 2592 C CA . ASN A 1 367 ? 42.64411 13.54511 53.60875 1.000 81.93682 385 ASN A CA 1
ATOM 2593 C C . ASN A 1 367 ? 43.92432 12.74884 53.41640 1.000 84.26199 385 ASN A C 1
ATOM 2594 O O . ASN A 1 367 ? 44.95087 13.33351 53.05545 1.000 86.41064 385 ASN A O 1
ATOM 2599 N N . CYS A 1 368 ? 43.88124 11.42987 53.62062 1.000 83.57600 386 CYS A N 1
ATOM 2600 C CA . CYS A 1 368 ? 45.08422 10.61847 53.76617 1.000 85.21715 386 CYS A CA 1
ATOM 2601 C C . CYS A 1 368 ? 46.07266 11.31298 54.69606 1.000 83.75310 386 CYS A C 1
ATOM 2602 O O . CYS A 1 368 ? 47.28158 11.30886 54.45038 1.000 83.07393 386 CYS A O 1
ATOM 2605 N N . HIS A 1 369 ? 45.55509 11.90894 55.77156 1.000 82.80184 387 HIS A N 1
ATOM 2606 C CA . HIS A 1 369 ? 46.34703 12.70558 56.69763 1.000 85.53710 387 HIS A CA 1
ATOM 2607 C C . HIS A 1 369 ? 46.68806 11.96955 57.98372 1.000 90.63685 387 HIS A C 1
ATOM 2608 O O . HIS A 1 369 ? 47.28172 12.57647 58.87948 1.000 90.59432 387 HIS A O 1
ATOM 2615 N N . LEU A 1 370 ? 46.32120 10.69464 58.10251 1.000 87.52918 388 LEU A N 1
ATOM 2616 C CA . LEU A 1 370 ? 46.58900 9.88386 59.28218 1.000 83.62152 388 LEU A CA 1
ATOM 2617 C C . LEU A 1 370 ? 47.32822 8.62153 58.85822 1.000 87.91766 388 LEU A C 1
ATOM 2618 O O . LEU A 1 370 ? 47.54565 8.37591 57.66895 1.000 95.37973 388 LEU A O 1
ATOM 2623 N N . CYS A 1 371 ? 47.70048 7.80046 59.83350 1.000 84.66108 389 CYS A N 1
ATOM 2624 C CA . CYS A 1 371 ? 48.39428 6.54962 59.56634 1.000 87.43572 389 CYS A CA 1
ATOM 2625 C C . CYS A 1 371 ? 47.47024 5.37027 59.84726 1.000 90.34690 389 CYS A C 1
ATOM 2626 O O . CYS A 1 371 ? 46.82612 5.30976 60.90321 1.000 94.14424 389 CYS A O 1
ATOM 2629 N N . LYS A 1 372 ? 47.41150 4.44219 58.89363 1.000 84.00560 390 LYS A N 1
ATOM 2630 C CA . LYS A 1 372 ? 46.70322 3.16747 58.95936 1.000 87.34554 390 LYS A CA 1
ATOM 2631 C C . LYS A 1 372 ? 47.03533 2.41990 60.25678 1.000 94.44214 390 LYS A C 1
ATOM 2632 O O . LYS A 1 372 ? 48.13639 2.58627 60.80305 1.000 85.24955 390 LYS A O 1
ATOM 2638 N N . PRO A 1 373 ? 46.11172 1.61471 60.79124 1.000 94.38355 391 PRO A N 1
ATOM 2639 C CA . PRO A 1 373 ? 46.41606 0.82295 61.99601 1.000 89.42467 391 PRO A CA 1
ATOM 2640 C C . PRO A 1 373 ? 47.67527 -0.02387 61.83552 1.000 95.97432 391 PRO A C 1
ATOM 2641 O O . PRO A 1 373 ? 47.84881 -0.73239 60.84182 1.000 102.78413 391 PRO A O 1
ATOM 2645 N N . GLY A 1 374 ? 48.55938 0.04253 62.83543 1.000 97.44123 392 GLY A N 1
ATOM 2646 C CA . GLY A 1 374 ? 49.83331 -0.64396 62.77263 1.000 99.96402 392 GLY A CA 1
ATOM 2647 C C . GLY A 1 374 ? 50.97690 0.18565 62.22808 1.000 102.19022 392 GLY A C 1
ATOM 2648 O O . GLY A 1 374 ? 52.08246 -0.35168 62.02569 1.000 94.05088 392 GLY A O 1
ATOM 2649 N N . PHE A 1 375 ? 50.74358 1.47152 61.97918 1.000 101.25831 393 PHE A N 1
ATOM 2650 C CA . PHE A 1 375 ? 51.74447 2.39491 61.47945 1.000 103.92734 393 PHE A CA 1
ATOM 2651 C C . PHE A 1 375 ? 51.73241 3.65080 62.33934 1.000 106.96445 393 PHE A C 1
ATOM 2652 O O . PHE A 1 375 ? 50.87897 3.82797 63.21501 1.000 103.78563 393 PHE A O 1
ATOM 2660 N N . VAL A 1 376 ? 52.70619 4.52504 62.09403 1.000 105.09484 394 VAL A N 1
ATOM 2661 C CA . VAL A 1 376 ? 52.94582 5.63981 62.99339 1.000 107.94347 394 VAL A CA 1
ATOM 2662 C C . VAL A 1 376 ? 53.65907 6.73801 62.22826 1.000 111.17921 394 VAL A C 1
ATOM 2663 O O . VAL A 1 376 ? 54.47989 6.47602 61.34272 1.000 113.42261 394 VAL A O 1
ATOM 2667 N N . ARG A 1 377 ? 53.35728 7.97239 62.59502 1.000 110.99570 395 ARG A N 1
ATOM 2668 C CA . ARG A 1 377 ? 53.79133 9.16627 61.87932 1.000 112.46295 395 ARG A CA 1
ATOM 2669 C C . ARG A 1 377 ? 55.29348 9.38393 62.06656 1.000 114.45818 395 ARG A C 1
ATOM 2670 O O . ARG A 1 377 ? 55.73744 9.82487 63.12613 1.000 129.09663 395 ARG A O 1
ATOM 2678 N N . ASP A 1 378 ? 56.09290 9.07883 61.03697 1.000 113.77515 396 ASP A N 1
ATOM 2679 C CA . ASP A 1 378 ? 57.52386 9.40256 61.01447 1.000 122.38036 396 ASP A CA 1
ATOM 2680 C C . ASP A 1 378 ? 57.67858 10.91802 60.97900 1.000 126.77572 396 ASP A C 1
ATOM 2681 O O . ASP A 1 378 ? 57.58275 11.54713 59.92063 1.000 118.08265 396 ASP A O 1
ATOM 2686 N N . THR A 1 379 ? 57.97913 11.49603 62.14354 1.000 130.33508 397 THR A N 1
ATOM 2687 C CA . THR A 1 379 ? 57.95658 12.94644 62.30394 1.000 126.95706 397 THR A CA 1
ATOM 2688 C C . THR A 1 379 ? 58.98878 13.64762 61.42666 1.000 125.98745 397 THR A C 1
ATOM 2689 O O . THR A 1 379 ? 58.75437 14.78186 60.99589 1.000 128.19965 397 THR A O 1
ATOM 2693 N N . SER A 1 380 ? 60.12485 12.99805 61.14067 1.000 123.45995 398 SER A N 1
ATOM 2694 C CA . SER A 1 380 ? 61.17921 13.64853 60.36230 1.000 128.06444 398 SER A CA 1
ATOM 2695 C C . SER A 1 380 ? 60.76288 13.93701 58.92043 1.000 127.27755 398 SER A C 1
ATOM 2696 O O . SER A 1 380 ? 61.33999 14.82763 58.28793 1.000 132.65336 398 SER A O 1
ATOM 2699 N N . LEU A 1 381 ? 59.80485 13.20566 58.37988 1.000 122.82873 399 LEU A N 1
ATOM 2700 C CA . LEU A 1 381 ? 59.38774 13.47980 57.01661 1.000 122.28048 399 LEU A CA 1
ATOM 2701 C C . LEU A 1 381 ? 58.05010 14.20413 57.01044 1.000 121.45529 399 LEU A C 1
ATOM 2702 O O . LEU A 1 381 ? 57.33501 14.21409 58.01567 1.000 127.45407 399 LEU A O 1
ATOM 2707 N N . PRO A 1 382 ? 57.70023 14.86883 55.91324 1.000 114.74129 400 PRO A N 1
ATOM 2708 C CA . PRO A 1 382 ? 56.37204 15.48803 55.80894 1.000 116.44845 400 PRO A CA 1
ATOM 2709 C C . PRO A 1 382 ? 55.28099 14.48240 55.45811 1.000 114.54439 400 PRO A C 1
ATOM 2710 O O . PRO A 1 382 ? 55.53346 13.40901 54.91060 1.000 117.17660 400 PRO A O 1
ATOM 2714 N N . MET A 1 383 ? 54.03736 14.87130 55.75949 1.000 110.99849 401 MET A N 1
ATOM 2715 C CA . MET A 1 383 ? 52.88654 14.00478 55.50614 1.000 106.19705 401 MET A CA 1
ATOM 2716 C C . MET A 1 383 ? 52.74894 13.62468 54.03506 1.000 105.34269 401 MET A C 1
ATOM 2717 O O . MET A 1 383 ? 52.15020 12.59000 53.71891 1.000 100.72014 401 MET A O 1
ATOM 2722 N N . THR A 1 384 ? 53.27522 14.43771 53.12949 1.000 109.61972 402 THR A N 1
ATOM 2723 C CA . THR A 1 384 ? 53.19393 14.14559 51.70898 1.000 100.25840 402 THR A CA 1
ATOM 2724 C C . THR A 1 384 ? 54.26770 13.17027 51.24081 1.000 103.39136 402 THR A C 1
ATOM 2725 O O . THR A 1 384 ? 54.29234 12.82457 50.05867 1.000 106.38638 402 THR A O 1
ATOM 2729 N N . HIS A 1 385 ? 55.13538 12.70383 52.13106 1.000 104.98393 403 HIS A N 1
ATOM 2730 C CA . HIS A 1 385 ? 56.21471 11.80771 51.74209 1.000 109.46272 403 HIS A CA 1
ATOM 2731 C C . HIS A 1 385 ? 55.72646 10.36697 51.67418 1.000 111.40612 403 HIS A C 1
ATOM 2732 O O . HIS A 1 385 ? 54.89301 9.93569 52.47889 1.000 104.94431 403 HIS A O 1
ATOM 2739 N N . ARG A 1 386 ? 56.26666 9.61693 50.71042 1.000 110.08976 404 ARG A N 1
ATOM 2740 C CA . ARG A 1 386 ? 55.84386 8.23902 50.49457 1.000 112.02090 404 ARG A CA 1
ATOM 2741 C C . ARG A 1 386 ? 56.08811 7.35524 51.71193 1.000 111.60029 404 ARG A C 1
ATOM 2742 O O . ARG A 1 386 ? 55.53255 6.25228 51.77681 1.000 110.42286 404 ARG A O 1
ATOM 2750 N N . LYS A 1 387 ? 56.89016 7.81857 52.67560 1.000 113.65637 405 LYS A N 1
ATOM 2751 C CA . LYS A 1 387 ? 57.17735 7.10740 53.91637 1.000 110.16699 405 LYS A CA 1
ATOM 2752 C C . LYS A 1 387 ? 56.78142 7.93285 55.13776 1.000 110.08796 405 LYS A C 1
ATOM 2753 O O . LYS A 1 387 ? 57.44038 7.86861 56.17833 1.000 113.30345 405 LYS A O 1
ATOM 2759 N N . ALA A 1 388 ? 55.71182 8.72322 55.02600 1.000 111.22274 406 ALA A N 1
ATOM 2760 C CA . ALA A 1 388 ? 55.20230 9.44767 56.18622 1.000 111.94661 406 ALA A CA 1
ATOM 2761 C C . ALA A 1 388 ? 54.74169 8.51201 57.30004 1.000 111.97686 406 ALA A C 1
ATOM 2762 O O . ALA A 1 388 ? 54.70226 8.91868 58.46642 1.000 107.69515 406 ALA A O 1
ATOM 2764 N N . CYS A 1 389 ? 54.38009 7.27853 56.97234 1.000 103.89127 407 CYS A N 1
ATOM 2765 C CA . CYS A 1 389 ? 53.87264 6.33022 57.95255 1.000 103.56839 407 CYS A CA 1
ATOM 2766 C C . CYS A 1 389 ? 54.80051 5.11934 57.95748 1.000 111.94070 407 CYS A C 1
ATOM 2767 O O . CYS A 1 389 ? 54.89062 4.39640 56.95776 1.000 111.04653 407 CYS A O 1
ATOM 2770 N N . LYS A 1 390 ? 55.50662 4.91956 59.07496 1.000 109.43621 408 LYS A N 1
ATOM 2771 C CA . LYS A 1 390 ? 56.43542 3.81362 59.26141 1.000 107.90255 408 LYS A CA 1
ATOM 2772 C C . LYS A 1 390 ? 55.77806 2.73215 60.10911 1.000 105.21615 408 LYS A C 1
ATOM 2773 O O . LYS A 1 390 ? 54.96757 3.02485 60.99098 1.000 102.98692 408 LYS A O 1
ATOM 2779 N N . SER A 1 391 ? 56.12647 1.47774 59.82647 1.000 91.32022 409 SER A N 1
ATOM 2780 C CA . SER A 1 391 ? 55.51012 0.36652 60.53120 1.000 96.06527 409 SER A CA 1
ATOM 2781 C C . SER A 1 391 ? 55.78223 0.46618 62.03302 1.000 99.39825 409 SER A C 1
ATOM 2782 O O . SER A 1 391 ? 56.84389 0.92836 62.46638 1.000 91.85438 409 SER A O 1
ATOM 2785 N N . CYS A 1 392 ? 54.78719 0.06417 62.83109 1.000 95.82598 410 CYS A N 1
ATOM 2786 C CA . CYS A 1 392 ? 54.95857 0.05156 64.28043 1.000 90.75478 410 CYS A CA 1
ATOM 2787 C C . CYS A 1 392 ? 55.95757 -1.00219 64.70110 1.000 88.39751 410 CYS A C 1
ATOM 2788 O O . CYS A 1 392 ? 56.57163 -0.87871 65.76371 1.000 87.14251 410 CYS A O 1
ATOM 2791 N N . GLY A 1 393 ? 56.13534 -2.03150 63.87966 1.000 87.70777 411 GLY A N 1
ATOM 2792 C CA . GLY A 1 393 ? 57.08039 -3.08434 64.16912 1.000 84.94495 411 GLY A CA 1
ATOM 2793 C C . GLY A 1 393 ? 56.77113 -3.91942 65.38604 1.000 88.49595 411 GLY A C 1
ATOM 2794 O O . GLY A 1 393 ? 57.66199 -4.62939 65.86312 1.000 88.74866 411 GLY A O 1
ATOM 2795 N N . CYS A 1 394 ? 55.53023 -3.87467 65.89254 1.000 90.85593 412 CYS A N 1
ATOM 2796 C CA . CYS A 1 394 ? 55.20047 -4.50773 67.17071 1.000 89.59363 412 CYS A CA 1
ATOM 2797 C C . CYS A 1 394 ? 55.39587 -6.01315 67.10159 1.000 88.07015 412 CYS A C 1
ATOM 2798 O O . CYS A 1 394 ? 54.80325 -6.68800 66.25682 1.000 94.52361 412 CYS A O 1
ATOM 2801 N N . HIS A 1 395 ? 56.20428 -6.53739 68.00077 1.000 92.98044 413 HIS A N 1
ATOM 2802 C CA . HIS A 1 395 ? 56.41421 -7.97378 68.06959 1.000 97.20005 413 HIS A CA 1
ATOM 2803 C C . HIS A 1 395 ? 55.08796 -8.67296 68.33414 1.000 98.78531 413 HIS A C 1
ATOM 2804 O O . HIS A 1 395 ? 54.46531 -8.42666 69.37857 1.000 94.96968 413 HIS A O 1
ATOM 2811 N N . PRO A 1 396 ? 54.63550 -9.55870 67.44186 1.000 103.77824 414 PRO A N 1
ATOM 2812 C CA . PRO A 1 396 ? 53.25518 -10.06465 67.54961 1.000 106.62139 414 PRO A CA 1
ATOM 2813 C C . PRO A 1 396 ? 52.96734 -10.82436 68.83720 1.000 103.41995 414 PRO A C 1
ATOM 2814 O O . PRO A 1 396 ? 51.86432 -10.70025 69.39167 1.000 101.23715 414 PRO A O 1
ATOM 2818 N N . VAL A 1 397 ? 53.93201 -11.59347 69.34355 1.000 107.07329 415 VAL A N 1
ATOM 2819 C CA . VAL A 1 397 ? 53.66382 -12.45215 70.49694 1.000 101.55889 415 VAL A CA 1
ATOM 2820 C C . VAL A 1 397 ? 53.64581 -11.65013 71.79569 1.000 94.02364 415 VAL A C 1
ATOM 2821 O O . VAL A 1 397 ? 52.81908 -11.89954 72.67897 1.000 96.11278 415 VAL A O 1
ATOM 2825 N N . GLY A 1 398 ? 54.53799 -10.67507 71.93574 1.000 95.55249 416 GLY A N 1
ATOM 2826 C CA . GLY A 1 398 ? 54.63755 -9.92343 73.17479 1.000 97.63403 416 GLY A CA 1
ATOM 2827 C C . GLY A 1 398 ? 53.69329 -8.74330 73.26613 1.000 97.08157 416 GLY A C 1
ATOM 2828 O O . GLY A 1 398 ? 53.43139 -8.22109 74.35466 1.000 92.26251 416 GLY A O 1
ATOM 2829 N N . SER A 1 399 ? 53.16694 -8.30815 72.13509 1.000 100.25325 417 SER A N 1
ATOM 2830 C CA . SER A 1 399 ? 52.26941 -7.17102 72.10254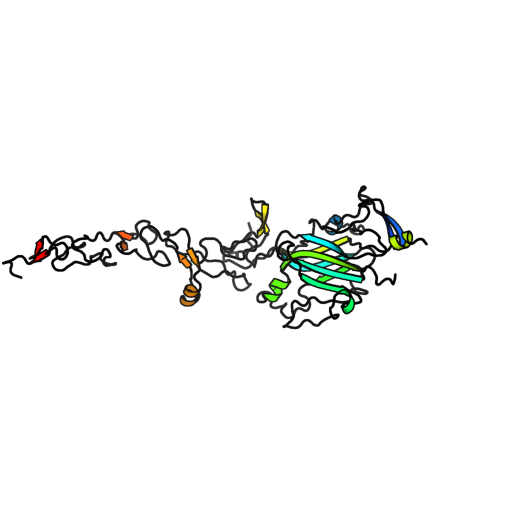 1.000 100.38476 417 SER A CA 1
ATOM 2831 C C . SER A 1 399 ? 50.82817 -7.65004 72.01737 1.000 104.59996 417 SER A C 1
ATOM 2832 O O . SER A 1 399 ? 50.54355 -8.77045 71.58327 1.000 106.46421 417 SER A O 1
ATOM 2835 N N . LEU A 1 400 ? 49.91256 -6.78448 72.46197 1.000 104.80939 418 LEU A N 1
ATOM 2836 C CA . LEU A 1 400 ? 48.48618 -7.08977 72.39584 1.000 112.74897 418 LEU A CA 1
ATOM 2837 C C . LEU A 1 400 ? 47.85432 -6.68988 71.06118 1.000 115.46603 418 LEU A C 1
ATOM 2838 O O . LEU A 1 400 ? 46.95397 -7.38671 70.57076 1.000 116.43767 418 LEU A O 1
ATOM 2843 N N . GLY A 1 401 ? 48.31038 -5.60363 70.44410 1.000 115.31078 419 GLY A N 1
ATOM 2844 C CA . GLY A 1 401 ? 47.79551 -5.21584 69.15082 1.000 114.95013 419 GLY A CA 1
ATOM 2845 C C . GLY A 1 401 ? 48.92779 -4.80514 68.23524 1.000 116.72297 419 GLY A C 1
ATOM 2846 O O . GLY A 1 401 ? 50.02781 -4.46298 68.68637 1.000 108.78255 419 GLY A O 1
ATOM 2847 N N . LYS A 1 402 ? 48.63384 -4.86005 66.92551 1.000 121.27506 420 LYS A N 1
ATOM 2848 C CA . LYS A 1 402 ? 49.56783 -4.37427 65.90894 1.000 112.31125 420 LYS A CA 1
ATOM 2849 C C . LYS A 1 402 ? 49.73600 -2.86779 65.99561 1.000 108.11373 420 LYS A C 1
ATOM 2850 O O . LYS A 1 402 ? 50.83341 -2.34117 65.77695 1.000 99.89627 420 LYS A O 1
ATOM 2856 N N . SER A 1 403 ? 48.65098 -2.15903 66.27983 1.000 118.14670 421 SER A N 1
ATOM 2857 C CA . SER A 1 403 ? 48.71356 -0.71110 66.36602 1.000 118.44472 421 SER A CA 1
ATOM 2858 C C . SER A 1 403 ? 49.52165 -0.30108 67.58772 1.000 105.56701 421 SER A C 1
ATOM 2859 O O . SER A 1 403 ? 49.45580 -0.94254 68.64109 1.000 114.65145 421 SER A O 1
ATOM 2862 N N . CYS A 1 404 ? 50.29770 0.76369 67.43589 1.000 97.93592 422 CYS A N 1
ATOM 2863 C CA . CYS A 1 404 ? 51.13683 1.27469 68.50261 1.000 111.39011 422 CYS A CA 1
ATOM 2864 C C . CYS A 1 404 ? 50.76064 2.71176 68.82477 1.000 110.89657 422 CYS A C 1
ATOM 2865 O O . CYS A 1 404 ? 49.93834 3.33365 68.15649 1.000 108.72686 422 CYS A O 1
ATOM 2868 N N . ASN A 1 405 ? 51.38380 3.22684 69.87845 1.000 117.52454 423 ASN A N 1
ATOM 2869 C CA . ASN A 1 405 ? 51.25660 4.62416 70.26385 1.000 122.99890 423 ASN A CA 1
ATOM 2870 C C . ASN A 1 405 ? 51.66387 5.54115 69.11694 1.000 126.95243 423 ASN A C 1
ATOM 2871 O O . ASN A 1 405 ? 52.83742 5.56268 68.73227 1.000 125.49600 423 ASN A O 1
ATOM 2876 N N . GLN A 1 406 ? 50.70954 6.32075 68.59089 1.000 134.73044 424 GLN A N 1
ATOM 2877 C CA . GLN A 1 406 ? 50.90336 7.13388 67.38868 1.000 139.65190 424 GLN A CA 1
ATOM 2878 C C . GLN A 1 406 ? 51.91443 8.26550 67.57414 1.000 145.36181 424 GLN A C 1
ATOM 2879 O O . GLN A 1 406 ? 52.21429 8.98377 66.61141 1.000 142.49202 424 GLN A O 1
ATOM 2885 N N . SER A 1 407 ? 52.45411 8.43526 68.78131 1.000 137.08140 425 SER A N 1
ATOM 2886 C CA . SER A 1 407 ? 53.36077 9.53774 69.09008 1.000 131.19460 425 SER A CA 1
ATOM 2887 C C . SER A 1 407 ? 54.76384 9.07346 69.44599 1.000 128.98223 425 SER A C 1
ATOM 2888 O O . SER A 1 407 ? 55.74840 9.60804 68.92221 1.000 126.80357 425 SER A O 1
ATOM 2891 N N . SER A 1 408 ? 54.88000 8.09010 70.33538 1.000 133.25551 426 SER A N 1
ATOM 2892 C CA . SER A 1 408 ? 56.16132 7.55833 70.76804 1.000 129.44428 426 SER A CA 1
ATOM 2893 C C . SER A 1 408 ? 56.48494 6.21536 70.13884 1.000 128.79681 426 SER A C 1
ATOM 2894 O O . SER A 1 408 ? 57.61444 5.73121 70.29450 1.000 124.82786 426 SER A O 1
ATOM 2897 N N . GLY A 1 409 ? 55.51858 5.60065 69.45192 1.000 119.90745 427 GLY A N 1
ATOM 2898 C CA . GLY A 1 409 ? 55.71028 4.32179 68.81230 1.000 117.45023 427 GLY A CA 1
ATOM 2899 C C . GLY A 1 409 ? 55.62706 3.12603 69.72999 1.000 119.10869 427 GLY A C 1
ATOM 2900 O O . GLY A 1 409 ? 55.34737 2.02459 69.24893 1.000 113.69888 427 GLY A O 1
ATOM 2901 N N . GLN A 1 410 ? 55.86587 3.30908 71.03236 1.000 121.11331 428 GLN A N 1
ATOM 2902 C CA . GLN A 1 410 ? 55.71419 2.26311 72.03709 1.000 102.79707 428 GLN A CA 1
ATOM 2903 C C . GLN A 1 410 ? 54.48227 1.40783 71.76838 1.000 104.90067 428 GLN A C 1
ATOM 2904 O O . GLN A 1 410 ? 53.37730 1.92386 71.57699 1.000 110.57325 428 GLN A O 1
ATOM 2910 N N . CYS A 1 411 ? 54.68580 0.09464 71.73024 1.000 99.99327 429 CYS A N 1
ATOM 2911 C CA . CYS A 1 411 ? 53.61162 -0.83886 71.43509 1.000 104.13202 429 CYS A CA 1
ATOM 2912 C C . CYS A 1 411 ? 52.88469 -1.24776 72.71526 1.000 107.74780 429 CYS A C 1
ATOM 2913 O O . CYS A 1 411 ? 53.28886 -0.90767 73.83567 1.000 96.18267 429 CYS A O 1
ATOM 2916 N N . VAL A 1 412 ? 51.81370 -2.02057 72.52838 1.000 105.95387 430 VAL A N 1
ATOM 2917 C CA . VAL A 1 412 ? 50.91781 -2.44499 73.60059 1.000 107.51414 430 VAL A CA 1
ATOM 2918 C C . VAL A 1 412 ? 51.46401 -3.74833 74.18219 1.000 105.77811 430 VAL A C 1
ATOM 2919 O O . VAL A 1 412 ? 51.16798 -4.83457 73.67489 1.000 96.82148 430 VAL A O 1
ATOM 2923 N N . CYS A 1 413 ? 52.23485 -3.64309 75.27476 1.000 99.37552 431 CYS A N 1
ATOM 2924 C CA . CYS A 1 413 ? 52.93216 -4.78870 75.85784 1.000 98.71643 431 CYS A CA 1
ATOM 2925 C C . CYS A 1 413 ? 52.03980 -5.58453 76.80594 1.000 102.33897 431 CYS A C 1
ATOM 2926 O O . CYS A 1 413 ? 51.34468 -5.01913 77.65475 1.000 101.07623 431 CYS A O 1
ATOM 2929 N N . LYS A 1 414 ? 52.10049 -6.90983 76.67993 1.000 104.93763 432 LYS A N 1
ATOM 2930 C CA . LYS A 1 414 ? 51.46701 -7.79338 77.63954 1.000 101.08090 432 LYS A CA 1
ATOM 2931 C C . LYS A 1 414 ? 52.13808 -7.67083 79.00395 1.000 92.09991 432 LYS A C 1
ATOM 2932 O O . LYS A 1 414 ? 53.22581 -7.10066 79.12827 1.000 91.82500 432 LYS A O 1
ATOM 2938 N N . PRO A 1 415 ? 51.48611 -8.17153 80.04989 1.000 97.92709 433 PRO A N 1
ATOM 2939 C CA . PRO A 1 415 ? 52.16560 -8.33275 81.34086 1.000 88.59763 433 PRO A CA 1
ATOM 2940 C C . PRO A 1 415 ? 53.51185 -9.03606 81.20781 1.000 86.13371 433 PRO A C 1
ATOM 2941 O O . PRO A 1 415 ? 53.65221 -10.04546 80.50930 1.000 83.06612 433 PRO A O 1
ATOM 2945 N N . GLY A 1 416 ? 54.51348 -8.48906 81.89325 1.000 89.61806 434 GLY A N 1
ATOM 2946 C CA . GLY A 1 416 ? 55.84168 -9.06652 81.90969 1.000 87.02932 434 GLY A CA 1
ATOM 2947 C C . GLY A 1 416 ? 56.70083 -8.72640 80.71490 1.000 83.83669 434 GLY A C 1
ATOM 2948 O O . GLY A 1 416 ? 57.91185 -9.00632 80.73870 1.000 79.09286 434 GLY A O 1
ATOM 2949 N N . VAL A 1 417 ? 56.12779 -8.12521 79.67936 1.000 83.20650 435 VAL A N 1
ATOM 2950 C CA . VAL A 1 417 ? 56.85777 -7.79478 78.46220 1.000 87.51015 435 VAL A CA 1
ATOM 2951 C C . VAL A 1 417 ? 57.29613 -6.34141 78.53374 1.000 85.08986 435 VAL A C 1
ATOM 2952 O O . VAL A 1 417 ? 56.61100 -5.48996 79.11040 1.000 90.20016 435 VAL A O 1
ATOM 2956 N N . THR A 1 418 ? 58.45697 -6.05226 77.95452 1.000 83.07996 436 THR A N 1
ATOM 2957 C CA . THR A 1 418 ? 58.96566 -4.69154 77.89686 1.000 83.92268 436 THR A CA 1
ATOM 2958 C C . THR A 1 418 ? 59.59570 -4.47705 76.53399 1.000 86.29660 436 THR A C 1
ATOM 2959 O O . THR A 1 418 ? 59.66598 -5.39453 75.71406 1.000 87.49808 436 THR A O 1
ATOM 2963 N N . GLY A 1 419 ? 60.07003 -3.26199 76.30262 1.000 89.19542 437 GLY A N 1
ATOM 2964 C CA . GLY A 1 419 ? 60.70975 -2.89205 75.05785 1.000 93.30857 437 GLY A CA 1
ATOM 2965 C C . GLY A 1 419 ? 59.84498 -1.94897 74.23734 1.000 92.29382 437 GLY A C 1
ATOM 2966 O O . GLY A 1 419 ? 58.65125 -1.76705 74.48403 1.000 84.84330 437 GLY A O 1
ATOM 2967 N N . THR A 1 420 ? 60.48596 -1.32927 73.23810 1.000 91.34185 438 THR A N 1
ATOM 2968 C CA . THR A 1 420 ? 59.74244 -0.41135 72.38151 1.000 91.07615 438 THR A CA 1
ATOM 2969 C C . THR A 1 420 ? 58.67767 -1.15832 71.59020 1.000 88.14505 438 THR A C 1
ATOM 2970 O O . THR A 1 420 ? 57.55601 -0.66473 71.42039 1.000 87.72832 438 THR A O 1
ATOM 2974 N N . THR A 1 421 ? 59.00418 -2.36456 71.12756 1.000 86.10285 439 THR A N 1
ATOM 2975 C CA . THR A 1 421 ? 58.09673 -3.19053 70.34531 1.000 84.14018 439 THR A CA 1
ATOM 2976 C C . THR A 1 421 ? 57.63395 -4.42849 71.10836 1.000 83.14395 439 THR A C 1
ATOM 2977 O O . THR A 1 421 ? 57.19963 -5.40259 70.48839 1.000 81.25713 439 THR A O 1
ATOM 2981 N N . CYS A 1 422 ? 57.73083 -4.41116 72.43986 1.000 83.42848 440 CYS A N 1
ATOM 2982 C CA . CYS A 1 422 ? 57.26461 -5.50620 73.29397 1.000 84.91152 440 CYS A CA 1
ATOM 2983 C C . CYS A 1 422 ? 57.83303 -6.85672 72.85542 1.000 84.06646 440 CYS A C 1
ATOM 2984 O O . CYS A 1 422 ? 57.10652 -7.83515 72.67876 1.000 84.87265 440 CYS A O 1
ATOM 2987 N N . ASN A 1 423 ? 59.15088 -6.91862 72.68539 1.000 80.74678 441 ASN A N 1
ATOM 2988 C CA . ASN A 1 423 ? 59.77633 -8.11979 72.15004 1.000 82.78276 441 ASN A CA 1
ATOM 2989 C C . ASN A 1 423 ? 60.71663 -8.82430 73.11965 1.000 86.09612 441 ASN A C 1
ATOM 2990 O O . ASN A 1 423 ? 61.38468 -9.78590 72.71237 1.000 88.86698 441 ASN A O 1
ATOM 2995 N N . ARG A 1 424 ? 60.80435 -8.37455 74.37121 1.000 83.49150 442 ARG A N 1
ATOM 2996 C CA . ARG A 1 424 ? 61.61340 -9.03688 75.38497 1.000 83.13627 442 ARG A CA 1
ATOM 2997 C C . ARG A 1 424 ? 60.85694 -9.04097 76.70601 1.000 79.68662 442 ARG A C 1
ATOM 2998 O O . ARG A 1 424 ? 59.96860 -8.21708 76.94765 1.000 80.37692 442 ARG A O 1
ATOM 3006 N N . CYS A 1 425 ? 61.20066 -10.00369 77.55077 1.000 81.65199 443 CYS A N 1
ATOM 3007 C CA . CYS A 1 425 ? 60.64651 -10.04678 78.89182 1.000 84.43161 443 CYS A CA 1
ATOM 3008 C C . CYS A 1 425 ? 61.30832 -8.99567 79.77454 1.000 77.32143 443 CYS A C 1
ATOM 3009 O O . CYS A 1 425 ? 62.47314 -8.63636 79.58197 1.000 75.43943 443 CYS A O 1
ATOM 3012 N N . ALA A 1 426 ? 60.53890 -8.47987 80.72721 1.000 73.33457 444 ALA A N 1
ATOM 3013 C CA . ALA A 1 426 ? 61.06987 -7.49841 81.65543 1.000 80.26103 444 ALA A CA 1
ATOM 3014 C C . ALA A 1 426 ? 61.93195 -8.17550 82.71975 1.000 82.52917 444 ALA A C 1
ATOM 3015 O O . ALA A 1 426 ? 61.88418 -9.39319 82.91059 1.000 85.97177 444 ALA A O 1
ATOM 3017 N N . LYS A 1 427 ? 62.74549 -7.36734 83.40123 1.000 83.66344 445 LYS A N 1
ATOM 3018 C CA . LYS A 1 427 ? 63.54323 -7.86273 84.51614 1.000 80.64522 445 LYS A CA 1
ATOM 3019 C C . LYS A 1 427 ? 62.66695 -8.64448 85.48882 1.000 79.80280 445 LYS A C 1
ATOM 3020 O O . LYS A 1 427 ? 61.58044 -8.19716 85.86507 1.000 82.62161 445 LYS A O 1
ATOM 3026 N N . GLY A 1 428 ? 63.13182 -9.82334 85.88123 1.000 78.47905 446 GLY A N 1
ATOM 3027 C CA . GLY A 1 428 ? 62.35673 -10.68043 86.74750 1.000 77.84747 446 GLY A CA 1
ATOM 3028 C C . GLY A 1 428 ? 61.40107 -11.62488 86.05124 1.000 86.64595 446 GLY A C 1
ATOM 3029 O O . GLY A 1 428 ? 60.75576 -12.43546 86.73203 1.000 87.30991 446 GLY A O 1
ATOM 3030 N N . TYR A 1 429 ? 61.28933 -11.55186 84.72374 1.000 83.41538 447 TYR A N 1
ATOM 3031 C CA . TYR A 1 429 ? 60.46699 -12.45494 83.93504 1.000 81.78801 447 TYR A CA 1
ATOM 3032 C C . TYR A 1 429 ? 61.34350 -13.26537 82.98508 1.000 79.42779 447 TYR A C 1
ATOM 3033 O O . TYR A 1 429 ? 62.48813 -12.90636 82.69336 1.000 84.67690 447 TYR A O 1
ATOM 3042 N N . GLN A 1 430 ? 60.79844 -14.37401 82.50305 1.000 82.25745 448 GLN A N 1
ATOM 3043 C CA . GLN A 1 430 ? 61.54280 -15.26223 81.62636 1.000 87.11984 448 GLN A CA 1
ATOM 3044 C C . GLN A 1 430 ? 60.59955 -15.85271 80.59499 1.000 94.18066 448 GLN A C 1
ATOM 3045 O O . GLN A 1 430 ? 59.41296 -16.05373 80.86755 1.000 93.79659 448 GLN A O 1
ATOM 3051 N N . GLN A 1 431 ? 61.16125 -16.15190 79.41788 1.000 94.07499 449 GLN A N 1
ATOM 3052 C CA . GLN A 1 431 ? 60.39680 -16.66800 78.28840 1.000 98.87388 449 GLN A CA 1
ATOM 3053 C C . GLN A 1 431 ? 59.65558 -17.94292 78.65535 1.000 97.52948 449 GLN A C 1
ATOM 3054 O O . GLN A 1 431 ? 60.27045 -18.94242 79.03780 1.000 98.78310 449 GLN A O 1
ATOM 3060 N N . SER A 1 432 ? 58.33698 -17.91430 78.52124 1.000 100.13441 450 SER A N 1
ATOM 3061 C CA . SER A 1 432 ? 57.52476 -19.09189 78.77199 1.000 110.18570 450 SER A CA 1
ATOM 3062 C C . SER A 1 432 ? 57.31531 -19.86179 77.46903 1.000 119.59774 450 SER A C 1
ATOM 3063 O O . SER A 1 432 ? 57.92051 -19.56603 76.43632 1.000 119.57779 450 SER A O 1
ATOM 3066 N N . ARG A 1 433 ? 56.44735 -20.86715 77.50822 1.000 136.11390 451 ARG A N 1
ATOM 3067 C CA . ARG A 1 433 ? 56.06610 -21.60530 76.31420 1.000 137.88831 451 ARG A CA 1
ATOM 3068 C C . ARG A 1 433 ? 54.76906 -21.08939 75.71375 1.000 142.02278 451 ARG A C 1
ATOM 3069 O O . ARG A 1 433 ? 54.62854 -21.05278 74.48840 1.000 147.72174 451 ARG A O 1
ATOM 3077 N N . SER A 1 434 ? 53.83290 -20.66604 76.55911 1.000 133.29765 452 SER A N 1
ATOM 3078 C CA . SER A 1 434 ? 52.55697 -20.14403 76.09376 1.000 119.13172 452 SER A CA 1
ATOM 3079 C C . SER A 1 434 ? 52.74559 -18.83985 75.32545 1.000 122.65434 452 SER A C 1
ATOM 3080 O O . SER A 1 434 ? 53.56248 -17.99129 75.69186 1.000 123.18071 452 SER A O 1
ATOM 3083 N N . THR A 1 435 ? 51.98792 -18.68154 74.24452 1.000 123.88991 453 THR A N 1
ATOM 3084 C CA . THR A 1 435 ? 52.02641 -17.44851 73.47095 1.000 121.94695 453 THR A CA 1
ATOM 3085 C C . THR A 1 435 ? 50.89854 -16.48932 73.84196 1.000 123.77889 453 THR A C 1
ATOM 3086 O O . THR A 1 435 ? 50.85976 -15.36649 73.32574 1.000 115.22297 453 THR A O 1
ATOM 3090 N N . VAL A 1 436 ? 49.98730 -16.90146 74.72883 1.000 127.36677 454 VAL A N 1
ATOM 3091 C CA . VAL A 1 436 ? 49.06300 -15.95168 75.34563 1.000 128.86531 454 VAL A CA 1
ATOM 3092 C C . VAL A 1 436 ? 49.80121 -15.08510 76.36510 1.000 130.46076 454 VAL A C 1
ATOM 3093 O O . VAL A 1 436 ? 49.70849 -13.85089 76.34330 1.000 125.49842 454 VAL A O 1
ATOM 3097 N N . THR A 1 437 ? 50.54748 -15.72430 77.27401 1.000 130.38840 455 THR A N 1
ATOM 3098 C CA . THR A 1 437 ? 51.33185 -15.05745 78.31256 1.000 126.98816 455 THR A CA 1
ATOM 3099 C C . THR A 1 437 ? 52.77637 -15.51762 78.15235 1.000 119.00348 455 THR A C 1
ATOM 3100 O O . THR A 1 437 ? 53.21422 -16.46793 78.82115 1.000 116.20556 455 THR A O 1
ATOM 3104 N N . PRO A 1 438 ? 53.54286 -14.87907 77.26244 1.000 114.28088 456 PRO A N 1
ATOM 3105 C CA . PRO A 1 438 ? 54.88005 -15.40041 76.94232 1.000 105.38191 456 PRO A CA 1
ATOM 3106 C C . PRO A 1 438 ? 55.92104 -15.15961 78.01889 1.000 101.66933 456 PRO A C 1
ATOM 3107 O O . PRO A 1 438 ? 56.96508 -15.81793 77.98706 1.000 105.67536 456 PRO A O 1
ATOM 3111 N N . CYS A 1 439 ? 55.69893 -14.25562 78.96920 1.000 101.58809 457 CYS A N 1
ATOM 3112 C CA . CYS A 1 439 ? 56.68637 -14.00519 80.01961 1.000 99.51880 457 CYS A CA 1
ATOM 3113 C C . CYS A 1 439 ? 56.04671 -14.23000 81.38637 1.000 94.90001 457 CYS A C 1
ATOM 3114 O O . CYS A 1 439 ? 55.14417 -13.48827 81.78988 1.000 97.78937 457 CYS A O 1
ATOM 3117 N N . ILE A 1 440 ? 56.52321 -15.25114 82.09437 1.000 98.09534 458 ILE A N 1
ATOM 3118 C CA . ILE A 1 440 ? 56.07034 -15.56777 83.43890 1.000 100.51771 458 ILE A CA 1
ATOM 3119 C C . ILE A 1 440 ? 57.10705 -15.05738 84.42996 1.000 97.28996 458 ILE A C 1
ATOM 3120 O O . ILE A 1 440 ? 58.26648 -14.81638 84.08728 1.000 99.63875 458 ILE A O 1
ATOM 3125 N N . LYS A 1 441 ? 56.68825 -14.88759 85.68134 1.000 93.69564 459 LYS A N 1
ATOM 3126 C CA . LYS A 1 441 ? 57.62329 -14.46924 86.71943 1.000 88.69837 459 LYS A CA 1
ATOM 3127 C C . LYS A 1 441 ? 58.66229 -15.55453 86.96330 1.000 86.48579 459 LYS A C 1
ATOM 3128 O O . LYS A 1 441 ? 58.35473 -16.74955 86.96110 1.000 87.13666 459 LYS A O 1
ATOM 3134 N N . ILE A 1 442 ? 59.90212 -15.12983 87.16724 1.000 84.14866 460 ILE A N 1
ATOM 3135 C CA . ILE A 1 442 ? 60.99221 -16.03641 87.50761 1.000 82.88303 460 ILE A CA 1
ATOM 3136 C C . ILE A 1 442 ? 60.84684 -16.48561 88.95593 1.000 91.08615 460 ILE A C 1
ATOM 3137 O O . ILE A 1 442 ? 60.78929 -15.64083 89.86334 1.000 93.91979 460 ILE A O 1
ATOM 3142 N N . PRO A 1 443 ? 60.76450 -17.78544 89.22491 1.000 88.48383 461 PRO A N 1
ATOM 3143 C CA . PRO A 1 443 ? 60.71324 -18.23423 90.62118 1.000 91.89228 461 PRO A CA 1
ATOM 3144 C C . PRO A 1 443 ? 62.01066 -17.91128 91.33523 1.000 91.59049 461 PRO A C 1
ATOM 3145 O O . PRO A 1 443 ? 63.09555 -17.99624 90.75546 1.000 90.81051 461 PRO A O 1
ATOM 3149 N N . HIS A 1 444 ? 61.87434 -17.51852 92.60141 1.000 96.60686 462 HIS A N 1
ATOM 3150 C CA . HIS A 1 444 ? 62.95514 -17.19050 93.52654 1.000 98.40531 462 HIS A CA 1
ATOM 3151 C C . HIS A 1 444 ? 63.62230 -15.85858 93.20700 1.000 89.77821 462 HIS A C 1
ATOM 3152 O O . HIS A 1 444 ? 64.64306 -15.52089 93.81729 1.000 92.45724 462 HIS A O 1
ATOM 3159 N N . HIS A 1 445 ? 63.04972 -15.07417 92.30162 1.000 84.00372 463 HIS A N 1
ATOM 3160 C CA . HIS A 1 445 ? 63.55735 -13.75173 91.95727 1.000 87.60917 463 HIS A CA 1
ATOM 3161 C C . HIS A 1 445 ? 62.80988 -12.70283 92.77989 1.000 94.72627 463 HIS A C 1
ATOM 3162 O O . HIS A 1 445 ? 61.58777 -12.58585 92.65970 1.000 98.20592 463 HIS A O 1
ATOM 3169 N N . HIS A 1 446 ? 63.53166 -11.94482 93.61324 1.000 102.62871 464 HIS A N 1
ATOM 3170 C CA . HIS A 1 446 ? 62.88665 -10.92935 94.44776 1.000 112.41049 464 HIS A CA 1
ATOM 3171 C C . HIS A 1 446 ? 62.36383 -9.76729 93.59001 1.000 118.07525 464 HIS A C 1
ATOM 3172 O O . HIS A 1 446 ? 63.07915 -9.23148 92.73628 1.000 107.31928 464 HIS A O 1
ATOM 3179 N N . HIS A 1 447 ? 61.11399 -9.36734 93.83167 1.000 132.33182 465 HIS A N 1
ATOM 3180 C CA . HIS A 1 447 ? 60.49646 -8.24236 93.12021 1.000 124.67207 465 HIS A CA 1
ATOM 3181 C C . HIS A 1 447 ? 60.18645 -7.06920 94.05368 1.000 125.09374 465 HIS A C 1
ATOM 3182 O O . HIS A 1 447 ? 59.17145 -7.06732 94.75201 1.000 127.70047 465 HIS A O 1
#

Radius of gyration: 36.23 Å; Cα contacts (8 Å, |Δi|>4): 992; chains: 1; bounding box: 73×68×108 Å

Solvent-accessible surface area: 22935 Å² total; per-residue (Å²): 204,152,50,62,0,60,51,185,104,43,142,44,48,79,9,52,8,130,81,58,50,0,0,95,64,51,95,7,113,23,69,43,26,0,3,96,118,156,63,34,128,19,4,28,115,163,242,86,85,69,65,47,0,8,56,183,50,174,172,45,15,32,52,9,66,32,0,5,45,147,48,72,188,78,100,72,40,20,0,3,1,46,10,31,69,68,21,103,122,13,18,2,33,0,58,3,41,4,61,1,33,4,63,70,1,16,1,40,3,42,31,83,22,1,5,0,0,1,0,49,17,1,43,45,118,28,166,85,71,71,41,0,12,8,12,0,45,71,4,147,160,52,36,52,84,67,78,92,50,83,31,67,150,108,42,13,79,44,6,22,1,14,41,78,12,70,178,19,152,43,40,60,123,12,60,11,48,0,54,107,115,9,53,16,21,179,76,39,49,101,9,100,77,0,24,91,9,3,9,0,0,9,1,52,0,27,0,34,39,7,1,41,122,131,92,171,99,102,91,66,44,88,34,74,22,3,0,5,0,0,50,3,10,0,0,0,89,7,30,2,15,4,0,0,31,140,21,47,146,38,206,144,51,134,59,15,8,30,32,68,8,51,5,29,28,61,15,0,64,97,13,68,100,56,31,64,20,92,56,87,18,33,0,38,98,139,43,4,53,28,3,58,47,9,88,4,21,144,4,17,144,138,5,107,64,35,64,98,61,18,149,110,44,51,88,184,24,0,3,19,11,53,106,28,103,48,48,7,27,31,75,25,0,71,97,15,84,101,9,39,8,57,27,116,92,51,82,47,67,71,166,127,1,7,106,73,12,52,18,66,109,56,5,7,116,31,176,48,10,73,90,102,81,15,70,6,71,40,27,106,12,16,52,11,88,40,0,80,137,28,28,201,5,60,76,163,30,237,60,94,120,62,18,7,78,120,48,88,181,88,175,131

GO terms:
  GO:0005576 extracellular region (C, TAS)
  GO:0005604 basement membrane (C, IDA)
  GO:0005737 cytoplasm (C, IDA)
  GO:0030424 axon (C, IDA)
  GO:0035262 gonad morphogenesis (P, IGI)
  GO:0038007 netrin-activated signaling pathway (P, IC)
  GO:0030334 regulation of cell migration (P, IGI)
  GO:0033563 dorsal/ventral axon guidance (P, IGI)
  GO:0035262 gonad morphogenesis (P, IMP)
  GO:0045138 nematode male tail tip morphogenesis (P, IMP)
  GO:0030334 regulation of cell migration (P, IMP)
  GO:0031175 neuron projection development (P, IMP)
  GO:0033563 dorsal/ventral axon guidance (P, IMP)
  GO:0007411 axon guidance (P, IMP)
  GO:0008045 motor neuron axon guidance (P, IMP)
  GO:0008078 mesodermal cell migration (P, IMP)
  GO:0038007 netrin-activated signaling pathway (P, IGI)
  GO:1905488 positive regulation of anterior/posterior axon guidance (P, IGI)
  GO:1905489 regulation of sensory neuron axon guidance (P, IGI)
  GO:1905812 regulation of motor neuron axon guidance (P, IGI)

Nearest PDB structures (foldseek):
  8edk-assembly1_A  TM=1.002E+00  e=2.141E-93  Caenorhabditis elegans
  4plo-assembly1_A-2  TM=9.353E-01  e=1.419E-60  Gallus gallus
  4plm-assembly1_A  TM=9.172E-01  e=1.352E-61  Gallus gallus
  9d77-assembly1_A-2  TM=9.144E-01  e=7.129E-61  Gallus gallus
  8snp-assembly1_A  TM=8.769E-01  e=1.873E-59  Mus musculus

Foldseek 3Di:
DDFPQADPVGAGAFAFADKDQLQAPFDKDKPFFAQPPHWAWAWAPPVIDIDIAHCVDPVRHQDRNLARYDADDPGFRKTKGGQDPADFQIKIKTFSLAKWQFFKKKFQFDGAAAAWKWKWFAQPRPPDIDTAEIEHPCCCPPVNDDAPDQADQVCLSDHHYHPCQRPHPVHRMDMDGQLPNRVCSVVCLPDVPSSVSRIGRMMMMTGGGRDPPPDVPPSRVSSHDMTMTRYITIITTRAQLRFAHDWDQPPVRRTAGPGHLQADDRNSQGHHWQQAFAGDHRGDRVHRSRGHGAAQLQFADGWHFAVVVCVVVVVGTGIAGDPGDLQADDRRSQHGHFQWEAPPVDDSSDSNRTHGLLADVLQADGSGADNPQSQGHGDPQFDDSRRPHGDPQWDADDDSNHGTDGDPPDDD

InterPro domains:
  IPR000742 EGF-like domain [PS00022] (310-321)
  IPR001134 Netrin domain [PS50189] (478-604)
  IPR002049 Laminin-type EGF domain [PF00053] (347-403)
  IPR002049 Laminin-type EGF domain [PF00053] (410-455)
  IPR002049 Laminin-type EGF domain [PS01248] (429-457)
  IPR002049 Laminin-type EGF domain [PS50027] (410-459)
  IPR002049 Laminin-type EGF domain [SM00180] (291-344)
  IPR002049 Laminin-type EGF domain [SM00180] (347-407)
  IPR002049 Laminin-type EGF domain [SM00180] (410-457)
  IPR002049 Laminin-type EGF domain [cd00055] (290-333)
  IPR002049 Laminin-type EGF domain [cd00055] (346-404)
  IPR002049 Laminin-type EGF domain [cd00055] (409-457)
  IPR008211 Laminin, N-terminal [PF00055] (47-289)
  IPR008211 Laminin, N-terminal [PS51117] (43-290)
  IPR008211 Laminin, N-terminal [SM00136] (41-289)
  IPR008993 Tissue inhibitor of metalloproteinases-like, OB-fold [G3DSA:2.40.50.120] (473-604)
  IPR008993 Tissue inhibitor of metalloproteinases-like, OB-fold [SSF50242] (380-608)
  IPR018933 Netrin module, non-TIMP type [PF01759] (491-596)
  IPR018933 Netrin module, non-TIMP type [SM00643] (490-598)
  IPR050440 Laminin/Netrin Extracellular Matrix [PTHR10574] (35-486)

Secondary structure (DSSP, 8-state):
---TTB-TT--B--B-PPPEETTTTS-EEES--TTSSS-EEEEEE--EEEEEE-TTSGGG---GGGGGS--BTTB---EE----SS--SEEEEEEEEEEEEEEEEEEEESSSPPSEEEEEEESSTTS--EEEEEE-TTHHHHHS--BT----TT-TT---EESTTTT-TTTTEEEEETTTT-TTGGGGGG-HHHHHHTEEEEEEEEEEESSSS----HHHHGGG---EEEEEEEEEEE--TTB-S-EEE-TTS-EEE---TTEESTTS-EEPTT--SS------SS----------TT--SEEEE-HHHHHHTTSS--EEEES--TTEESTTS-EE-TTEEE-TTS-TTSTTSEEE----TTTBS-S---TTT----BPTTEESTTS-EEPTTEEE-S-SSS-EEEPTT---

Sequence (412 aa):
DHDPCHDHTGRPVRCVPEFINAAFGKPVIASDTCGTNRPDKYCTVKREQCDTCDARNHHFQSHPASLLTDLNSIGNMTCWVSTPSLSPQNVSLTLSLGKKFELTYVSMHFCSRLPDSMALYKSADFGKTWTPFQFYSSECRRIFGRDPDVSITKSNEQEAVCTASHIMGPGGNRVAFPFLENRPSAQNFENSPVLQDWVTATDIKVVFSRLSPDQAETDDEVKQRYFYSMGELAVGGRCKCNGHASRCIFDKMGRYTCDCKHNTAGTECEMCKPFHYDRPWGRATANSANSCVACNCNQHAKRCRFDAELFRLSGNRSGGVCLNCRHNTAGRNCHLCKPGFVRDTSLPMTHRKACKSCGCHPVGSLGKSCNQSSGQCVCKPGVTGTTCNRCAKGYQQSRSTVTPCIKIPHHHH

B-factor: mean 88.71, std 25.4, range [43.68, 199.47]

Organism: Caenorhabditis elegans (NCBI:txid6239)